Protein AF-A0A812D3G1-F1 (afdb_monomer_lite)

Structure (mmCIF, N/CA/C/O backbone):
data_AF-A0A812D3G1-F1
#
_entry.id   AF-A0A812D3G1-F1
#
loop_
_atom_site.group_PDB
_atom_site.id
_atom_site.type_symbol
_atom_site.label_atom_id
_atom_site.label_alt_id
_atom_site.label_comp_id
_atom_site.label_asym_id
_atom_site.label_entity_id
_atom_site.label_seq_id
_atom_site.pdbx_PDB_ins_code
_atom_site.Cartn_x
_atom_site.Cartn_y
_atom_site.Cartn_z
_atom_site.occupancy
_atom_site.B_iso_or_equiv
_atom_site.auth_seq_id
_atom_site.auth_comp_id
_atom_site.auth_asym_id
_atom_site.auth_atom_id
_atom_site.pdbx_PDB_model_num
ATOM 1 N N . MET A 1 1 ? -14.554 -1.139 30.967 1.00 40.12 1 MET A N 1
ATOM 2 C CA . MET A 1 1 ? -14.312 -1.596 32.356 1.00 40.12 1 MET A CA 1
ATOM 3 C C . MET A 1 1 ? -13.732 -3.014 32.410 1.00 40.12 1 MET A C 1
ATOM 5 O O . MET A 1 1 ? -12.693 -3.195 33.022 1.00 40.12 1 MET A O 1
ATOM 9 N N . SER A 1 2 ? -14.321 -3.998 31.721 1.00 40.06 2 SER A N 1
ATOM 10 C CA . SER A 1 2 ? -13.844 -5.394 31.719 1.00 40.06 2 SER A CA 1
ATOM 11 C C . SER A 1 2 ? -12.670 -5.675 30.785 1.00 40.06 2 SER A C 1
ATOM 13 O O . SER A 1 2 ? -11.897 -6.549 31.108 1.00 40.06 2 SER A O 1
ATOM 15 N N . LEU A 1 3 ? -12.494 -4.971 29.660 1.00 38.91 3 LEU A N 1
ATOM 16 C CA . LEU A 1 3 ? -11.407 -5.254 28.701 1.00 38.91 3 LEU A CA 1
ATOM 17 C C . LEU A 1 3 ? -10.003 -4.955 29.251 1.00 38.91 3 LEU A C 1
ATOM 19 O O . LEU A 1 3 ? -9.085 -5.700 28.949 1.00 38.91 3 LEU A O 1
ATOM 23 N N . LEU A 1 4 ? -9.852 -3.935 30.107 1.00 41.53 4 LEU A N 1
ATOM 24 C CA . LEU A 1 4 ? -8.600 -3.645 30.822 1.00 41.53 4 LEU A CA 1
ATOM 25 C C . LEU A 1 4 ? -8.383 -4.566 32.022 1.00 41.53 4 LEU A C 1
ATOM 27 O O . LEU A 1 4 ? -7.292 -5.097 32.177 1.00 41.53 4 LEU A O 1
ATOM 31 N N . CYS A 1 5 ? -9.410 -4.809 32.846 1.00 39.38 5 CYS A N 1
ATOM 32 C CA . CYS A 1 5 ? -9.278 -5.773 33.941 1.00 39.38 5 CYS A CA 1
ATOM 33 C C . CYS A 1 5 ? -9.115 -7.210 33.421 1.00 39.38 5 CYS A C 1
ATOM 35 O O . CYS A 1 5 ? -8.412 -7.984 34.051 1.00 39.38 5 CYS A O 1
ATOM 37 N N . LEU A 1 6 ? -9.699 -7.578 32.273 1.00 38.84 6 LEU A N 1
ATOM 38 C CA . LEU A 1 6 ? -9.518 -8.877 31.610 1.00 38.84 6 LEU A CA 1
ATOM 39 C C . LEU A 1 6 ? -8.210 -8.946 30.831 1.00 38.84 6 LEU A C 1
ATOM 41 O O . LEU A 1 6 ? -7.598 -9.997 30.878 1.00 38.84 6 LEU A O 1
ATOM 45 N N . SER A 1 7 ? -7.736 -7.885 30.168 1.00 41.56 7 SER A N 1
ATOM 46 C CA . SER A 1 7 ? -6.407 -7.929 29.545 1.00 41.56 7 SER A CA 1
ATOM 47 C C . SER A 1 7 ? -5.319 -8.018 30.612 1.00 41.56 7 SER A C 1
ATOM 49 O O . SER A 1 7 ? -4.459 -8.879 30.509 1.00 41.56 7 SER A O 1
ATOM 51 N N . LEU A 1 8 ? -5.408 -7.248 31.702 1.00 38.78 8 LEU A N 1
ATOM 52 C CA . LEU A 1 8 ? -4.453 -7.301 32.816 1.00 38.78 8 LEU A CA 1
ATOM 53 C C . LEU A 1 8 ? -4.580 -8.564 33.690 1.00 38.78 8 LEU A C 1
ATOM 55 O O . LEU A 1 8 ? -3.587 -8.961 34.291 1.00 38.78 8 LEU A O 1
ATOM 59 N N . SER A 1 9 ? -5.754 -9.209 33.768 1.00 35.22 9 SER A N 1
ATOM 60 C CA . SER A 1 9 ? -5.922 -10.483 34.503 1.00 35.22 9 SER A CA 1
ATOM 61 C C . SER A 1 9 ? -5.724 -11.739 33.645 1.00 35.22 9 SER A C 1
ATOM 63 O O . SER A 1 9 ? -5.336 -12.772 34.188 1.00 35.22 9 SER A O 1
ATOM 65 N N . ALA A 1 10 ? -5.946 -11.679 32.326 1.00 35.31 10 ALA A N 1
ATOM 66 C CA . ALA A 1 10 ? -5.658 -12.771 31.389 1.00 35.31 10 ALA A CA 1
ATOM 67 C C . ALA A 1 10 ? -4.187 -12.772 30.940 1.00 35.31 10 ALA A C 1
ATOM 69 O O . ALA A 1 10 ? -3.620 -13.843 30.713 1.00 35.31 10 ALA A O 1
ATOM 70 N N . LEU A 1 11 ? -3.533 -11.604 30.896 1.00 37.19 11 LEU A N 1
ATOM 71 C CA . LEU A 1 11 ? -2.080 -11.500 30.791 1.00 37.19 11 LEU A CA 1
ATOM 72 C C . LEU A 1 11 ? -1.461 -11.874 32.135 1.00 37.19 11 LEU A C 1
ATOM 74 O O . LEU A 1 11 ? -1.124 -11.025 32.955 1.00 37.19 11 LEU A O 1
ATOM 78 N N . ASN A 1 12 ? -1.246 -13.169 32.333 1.00 31.78 12 ASN A N 1
ATOM 79 C CA . ASN A 1 12 ? -0.395 -13.734 33.378 1.00 31.78 12 ASN A CA 1
ATOM 80 C C . ASN A 1 12 ? 1.094 -13.376 33.118 1.00 31.78 12 ASN A C 1
ATOM 82 O O . ASN A 1 12 ? 1.967 -14.239 33.055 1.00 31.78 12 ASN A O 1
ATOM 86 N N . MET A 1 13 ? 1.387 -12.095 32.870 1.00 34.75 13 MET A N 1
ATOM 87 C CA . MET A 1 13 ? 2.710 -11.551 32.602 1.00 34.75 13 MET A CA 1
ATOM 88 C C . MET A 1 13 ? 3.210 -10.846 33.857 1.00 34.75 13 MET A C 1
ATOM 90 O O . MET A 1 13 ? 2.956 -9.669 34.102 1.00 34.75 13 MET A O 1
ATOM 94 N N . SER A 1 14 ? 4.007 -11.589 34.616 1.00 25.83 14 SER A N 1
ATOM 95 C CA . SER A 1 14 ? 4.810 -11.193 35.778 1.00 25.83 14 SER A CA 1
ATOM 96 C C . SER A 1 14 ? 5.825 -10.056 35.529 1.00 25.83 14 SER A C 1
ATOM 98 O O . SER A 1 14 ? 6.776 -9.909 36.289 1.00 25.83 14 SER A O 1
ATOM 100 N N . VAL A 1 15 ? 5.656 -9.256 34.472 1.00 32.72 15 VAL A N 1
ATOM 101 C CA . VAL A 1 15 ? 6.565 -8.174 34.054 1.00 32.72 15 VAL A CA 1
ATOM 102 C C . VAL A 1 15 ? 5.995 -6.781 34.370 1.00 32.72 15 VAL A C 1
ATOM 104 O O . VAL A 1 15 ? 6.752 -5.821 34.432 1.00 32.72 15 VAL A O 1
ATOM 107 N N . PHE A 1 16 ? 4.698 -6.654 34.680 1.00 33.88 16 PHE A N 1
ATOM 108 C CA . PHE A 1 16 ? 4.060 -5.364 35.005 1.00 33.88 16 PHE A CA 1
ATOM 109 C C . PHE A 1 16 ? 3.849 -5.100 36.510 1.00 33.88 16 PHE A C 1
ATOM 111 O O . PHE A 1 16 ? 3.162 -4.152 36.882 1.00 33.88 16 PHE A O 1
ATOM 118 N N . LEU A 1 17 ? 4.496 -5.876 37.392 1.00 26.27 17 LEU A N 1
ATOM 119 C CA . LEU A 1 17 ? 4.408 -5.763 38.863 1.00 26.27 17 LEU A CA 1
ATOM 120 C C . LEU A 1 17 ? 5.010 -4.474 39.475 1.00 26.27 17 LEU A C 1
ATOM 122 O O . LEU A 1 17 ? 5.254 -4.417 40.679 1.00 26.27 17 LEU A O 1
ATOM 126 N N . SER A 1 18 ? 5.231 -3.423 38.689 1.00 25.27 18 SER A N 1
ATOM 127 C CA . SER A 1 18 ? 5.708 -2.120 39.171 1.00 25.27 18 SER A CA 1
ATOM 128 C C . SER A 1 18 ? 4.853 -0.922 38.735 1.00 25.27 18 SER A C 1
ATOM 130 O O . SER A 1 18 ? 5.233 0.210 39.023 1.00 25.27 18 SER A O 1
ATOM 132 N N . PHE A 1 19 ? 3.674 -1.139 38.138 1.00 29.31 19 PHE A N 1
ATOM 133 C CA . PHE A 1 19 ? 2.622 -0.113 38.071 1.00 29.31 19 PHE A CA 1
ATOM 134 C C . PHE A 1 19 ? 1.534 -0.401 39.117 1.00 29.31 19 PHE A C 1
ATOM 136 O O . PHE A 1 19 ? 1.250 -1.570 39.391 1.00 29.31 19 PHE A O 1
ATOM 143 N N . PRO A 1 20 ? 0.975 0.634 39.772 1.00 28.38 20 PRO A N 1
ATOM 144 C CA . PRO A 1 20 ? 0.156 0.455 40.957 1.00 28.38 20 PRO A CA 1
ATOM 145 C C . PRO A 1 20 ? -1.085 -0.355 40.599 1.00 28.38 20 PRO A C 1
ATOM 147 O O . PRO A 1 20 ? -1.828 -0.001 39.689 1.00 28.38 20 PRO A O 1
ATOM 150 N N . VAL A 1 21 ? -1.243 -1.459 41.330 1.00 30.86 21 VAL A N 1
ATOM 151 C CA . VAL A 1 21 ? -2.426 -2.315 41.457 1.00 30.86 21 VAL A CA 1
ATOM 152 C C . VAL A 1 21 ? -3.688 -1.590 40.983 1.00 30.86 21 VAL A C 1
ATOM 154 O O . VAL A 1 21 ? -4.224 -0.743 41.698 1.00 30.86 21 VAL A O 1
ATOM 157 N N . VAL A 1 22 ? -4.156 -1.923 39.775 1.00 38.31 22 VAL A N 1
ATOM 158 C CA . VAL A 1 22 ? -5.483 -1.516 39.305 1.00 38.31 22 VAL A CA 1
ATOM 159 C C . VAL A 1 22 ? -6.475 -2.240 40.204 1.00 38.31 22 VAL A C 1
ATOM 161 O O . VAL A 1 22 ? -6.704 -3.440 40.085 1.00 38.31 22 VAL A O 1
ATOM 164 N N . THR A 1 23 ? -6.965 -1.519 41.204 1.00 33.97 23 THR A N 1
ATOM 165 C CA . THR A 1 23 ? -7.975 -1.990 42.145 1.00 33.97 23 THR A CA 1
ATOM 166 C C . THR A 1 23 ? -9.242 -2.394 41.391 1.00 33.97 23 THR A C 1
ATOM 168 O O . THR A 1 23 ? -9.587 -1.734 40.416 1.00 33.97 23 THR A O 1
ATOM 171 N N . ASP A 1 24 ? -9.995 -3.376 41.900 1.00 36.56 24 ASP A N 1
ATOM 172 C CA . ASP A 1 24 ? -11.340 -3.805 41.442 1.00 36.56 24 ASP A CA 1
ATOM 173 C C . ASP A 1 24 ? -12.421 -2.692 41.440 1.00 36.56 24 ASP A C 1
ATOM 175 O O . ASP A 1 24 ? -13.620 -2.943 41.297 1.00 36.56 24 ASP A O 1
ATOM 179 N N . LYS A 1 25 ? -12.022 -1.431 41.617 1.00 36.59 25 LYS A N 1
ATOM 180 C CA . LYS A 1 25 ? -12.892 -0.269 41.535 1.00 36.59 25 LYS A CA 1
ATOM 181 C C . LYS A 1 25 ? -13.058 0.148 40.077 1.00 36.59 25 LYS A C 1
ATOM 183 O O . LYS A 1 25 ? -12.094 0.324 39.339 1.00 36.59 25 LYS A O 1
ATOM 188 N N . LYS A 1 26 ? -14.318 0.326 39.684 1.00 39.47 26 LYS A N 1
ATOM 189 C CA . LYS A 1 26 ? -14.727 1.022 38.460 1.00 39.47 26 LYS A CA 1
ATOM 190 C C . LYS A 1 26 ? -13.993 2.369 38.417 1.00 39.47 26 LYS A C 1
ATOM 192 O O . LYS A 1 26 ? -14.080 3.071 39.418 1.00 39.47 26 LYS A O 1
ATOM 197 N N . PRO A 1 27 ? -13.261 2.716 37.342 1.00 46.81 27 PRO A N 1
ATOM 198 C CA . PRO A 1 27 ? -12.668 4.038 37.252 1.00 46.81 27 PRO A CA 1
ATOM 199 C C . PRO A 1 27 ? -13.799 5.066 37.300 1.00 46.81 27 PRO A C 1
ATOM 201 O O . PRO A 1 27 ? -14.712 5.030 36.472 1.00 46.81 27 PRO A O 1
ATOM 204 N N . GLU A 1 28 ? -13.792 5.902 38.333 1.00 46.47 28 GLU A N 1
ATOM 205 C CA . GLU A 1 28 ? -14.843 6.895 38.601 1.00 46.47 28 GLU A CA 1
ATOM 206 C C . GLU A 1 28 ? -14.547 8.227 37.884 1.00 46.47 28 GLU A C 1
ATOM 208 O O . GLU A 1 28 ? -15.384 9.126 37.894 1.00 46.47 28 GLU A O 1
ATOM 213 N N . ASN A 1 29 ? -13.375 8.355 37.243 1.00 65.94 29 ASN A N 1
ATOM 214 C CA . ASN A 1 29 ? -12.855 9.605 36.690 1.00 65.94 29 ASN A CA 1
ATOM 215 C C . ASN A 1 29 ? -12.412 9.463 35.217 1.00 65.94 29 ASN A C 1
ATOM 217 O O . ASN A 1 29 ? -11.714 8.513 34.859 1.00 65.94 29 ASN A O 1
ATOM 221 N N . GLU A 1 30 ? -12.756 10.439 34.369 1.00 70.69 30 GLU A N 1
ATOM 222 C CA . GLU A 1 30 ? -12.370 10.507 32.945 1.00 70.69 30 GLU A CA 1
ATOM 223 C C . GLU A 1 30 ? -10.849 10.398 32.742 1.00 70.69 30 GLU A C 1
ATOM 225 O O . GLU A 1 30 ? -10.383 9.722 31.823 1.00 70.69 30 GLU A O 1
ATOM 230 N N . ASN A 1 31 ? -10.059 10.961 33.662 1.00 75.56 31 ASN A N 1
ATOM 231 C CA . ASN A 1 31 ? -8.595 10.896 33.618 1.00 75.56 31 ASN A CA 1
ATOM 232 C C . ASN A 1 31 ? -8.041 9.464 33.709 1.00 75.56 31 ASN A C 1
ATOM 234 O O . ASN A 1 31 ? -7.022 9.151 33.093 1.00 75.56 31 ASN A O 1
ATOM 238 N N . GLU A 1 32 ? -8.700 8.577 34.458 1.00 75.56 32 GLU A N 1
ATOM 239 C CA . GLU A 1 32 ? -8.269 7.180 34.581 1.00 75.56 32 GLU A CA 1
ATOM 240 C C . GLU A 1 32 ? -8.528 6.412 33.282 1.00 75.56 32 GLU A C 1
ATOM 242 O O . GLU A 1 32 ? -7.701 5.598 32.866 1.00 75.56 32 GLU A O 1
ATOM 247 N N . ILE A 1 33 ? -9.637 6.714 32.598 1.00 77.31 33 ILE A N 1
ATOM 248 C CA . ILE A 1 33 ? -9.968 6.137 31.290 1.00 77.31 33 ILE A CA 1
ATOM 249 C C . ILE A 1 33 ? -8.932 6.570 30.244 1.00 77.31 33 ILE A C 1
ATOM 251 O O . ILE A 1 33 ? -8.410 5.722 29.517 1.00 77.31 33 ILE A O 1
ATOM 255 N N . LEU A 1 34 ? -8.581 7.859 30.204 1.00 81.62 34 LEU A N 1
ATOM 256 C CA . LEU A 1 34 ? -7.566 8.399 29.291 1.00 81.62 34 LEU A CA 1
ATOM 257 C C . LEU A 1 34 ? -6.192 7.751 29.495 1.00 81.62 34 LEU A C 1
ATOM 259 O O . LEU A 1 34 ? -5.528 7.372 28.524 1.00 81.62 34 LEU A O 1
ATOM 263 N N . LEU A 1 35 ? -5.776 7.574 30.753 1.00 84.25 35 LEU A N 1
ATOM 264 C CA . LEU A 1 35 ? -4.515 6.912 31.082 1.00 84.25 35 LEU A CA 1
ATOM 265 C C . LEU A 1 35 ? -4.519 5.454 30.609 1.00 84.25 35 LEU A C 1
ATOM 267 O O . LEU A 1 35 ? -3.587 5.014 29.939 1.00 84.25 35 LEU A O 1
ATOM 271 N N . CYS A 1 36 ? -5.595 4.722 30.898 1.00 82.25 36 CYS A N 1
ATOM 272 C CA . CYS A 1 36 ? -5.738 3.330 30.488 1.00 82.25 36 CYS A CA 1
ATOM 273 C C . CYS A 1 36 ? -5.694 3.161 28.962 1.00 82.25 36 CYS A C 1
ATOM 275 O O . CYS A 1 36 ? -5.038 2.249 28.458 1.00 82.25 36 CYS A O 1
ATOM 277 N N . LEU A 1 37 ? -6.363 4.047 28.219 1.00 88.12 37 LEU A N 1
ATOM 278 C CA . LEU A 1 37 ? -6.333 4.050 26.756 1.00 88.12 37 LEU A CA 1
ATOM 279 C C . LEU A 1 37 ? -4.942 4.336 26.206 1.00 88.12 37 LEU A C 1
ATOM 281 O O . LEU A 1 37 ? -4.504 3.665 25.274 1.00 88.12 37 LEU A O 1
ATOM 285 N N . SER A 1 38 ? -4.236 5.294 26.802 1.00 89.44 38 SER A N 1
ATOM 286 C CA . SER A 1 38 ? -2.861 5.619 26.423 1.00 89.44 38 SER A CA 1
ATOM 287 C C . SER A 1 38 ? -1.931 4.421 26.639 1.00 89.44 38 SER A C 1
ATOM 289 O O . SER A 1 38 ? -1.115 4.107 25.773 1.00 89.44 38 SER A O 1
ATOM 291 N N . CYS A 1 39 ? -2.096 3.690 27.749 1.00 89.62 39 CYS A N 1
ATOM 292 C CA . CYS A 1 39 ? -1.351 2.459 28.010 1.00 89.62 39 CYS A CA 1
ATOM 293 C C . CYS A 1 39 ? -1.669 1.360 26.987 1.00 89.62 39 CYS A C 1
ATOM 295 O O . CYS A 1 39 ? -0.743 0.787 26.416 1.00 89.62 39 CYS A O 1
ATOM 297 N N . LEU A 1 40 ? -2.952 1.088 26.717 1.00 90.75 40 LEU A N 1
ATOM 298 C CA . LEU A 1 40 ? -3.355 0.090 25.718 1.00 90.75 40 LEU A CA 1
ATOM 299 C C . LEU A 1 40 ? -2.784 0.421 24.337 1.00 90.75 40 LEU A C 1
ATOM 301 O O . LEU A 1 40 ? -2.177 -0.438 23.704 1.00 90.75 40 LEU A O 1
ATOM 305 N N . SER A 1 41 ? -2.933 1.676 23.912 1.00 93.31 41 SER A N 1
ATOM 306 C CA . SER A 1 41 ? -2.389 2.213 22.663 1.00 93.31 41 SER A CA 1
ATOM 307 C C . SER A 1 41 ? -0.881 1.961 22.570 1.00 93.31 41 SER A C 1
ATOM 309 O O . SER A 1 41 ? -0.423 1.334 21.616 1.00 93.31 41 SER A O 1
ATOM 311 N N . ALA A 1 42 ? -0.110 2.314 23.602 1.00 92.00 42 ALA A N 1
ATOM 312 C CA . ALA A 1 42 ? 1.336 2.090 23.634 1.00 92.00 42 ALA A CA 1
ATOM 313 C C . ALA A 1 42 ? 1.737 0.600 23.591 1.00 92.00 42 ALA A C 1
ATOM 315 O O . ALA A 1 42 ? 2.766 0.253 23.003 1.00 92.00 42 ALA A O 1
ATOM 316 N N . MET A 1 43 ? 0.938 -0.285 24.198 1.00 90.12 43 MET A N 1
ATOM 317 C CA . MET A 1 43 ? 1.208 -1.727 24.239 1.00 90.12 43 MET A CA 1
ATOM 318 C C . MET A 1 43 ? 1.063 -2.405 22.875 1.00 90.12 43 MET A C 1
ATOM 320 O O . MET A 1 43 ? 1.791 -3.358 22.602 1.00 90.12 43 MET A O 1
ATOM 324 N N . VAL A 1 44 ? 0.148 -1.930 22.028 1.00 91.69 44 VAL A N 1
ATOM 325 C CA . VAL A 1 44 ? -0.133 -2.551 20.721 1.00 91.69 44 VAL A CA 1
ATOM 326 C C . VAL A 1 44 ? 0.455 -1.782 19.540 1.00 91.69 44 VAL A C 1
ATOM 328 O O . VAL A 1 44 ? 0.679 -2.372 18.487 1.00 91.69 44 VAL A O 1
ATOM 331 N N . HIS A 1 45 ? 0.771 -0.496 19.715 1.00 90.25 45 HIS A N 1
ATOM 332 C CA . HIS A 1 45 ? 1.285 0.362 18.650 1.00 90.25 45 HIS A CA 1
ATOM 333 C C . HIS A 1 45 ? 2.604 -0.160 18.065 1.00 90.25 45 HIS A C 1
ATOM 335 O O . HIS A 1 45 ? 3.609 -0.303 18.772 1.00 90.25 45 HIS A O 1
ATOM 341 N N . LEU A 1 46 ? 2.607 -0.401 16.755 1.00 87.56 46 LEU A N 1
ATOM 342 C CA . LEU A 1 46 ? 3.792 -0.770 15.987 1.00 87.56 46 LEU A CA 1
ATOM 343 C C . LEU A 1 46 ? 4.536 0.487 15.531 1.00 87.56 46 LEU A C 1
ATOM 345 O O . LEU A 1 46 ? 3.928 1.416 15.006 1.00 87.56 46 LEU A O 1
ATOM 349 N N . SER A 1 47 ? 5.854 0.492 15.717 1.00 86.81 47 SER A N 1
ATOM 350 C CA . SER A 1 47 ? 6.720 1.564 15.225 1.00 86.81 47 SER A CA 1
ATOM 351 C C . SER A 1 47 ? 6.823 1.527 13.695 1.00 86.81 47 SER A C 1
ATOM 353 O O . SER A 1 47 ? 6.600 0.480 13.083 1.00 86.81 47 SER A O 1
ATOM 355 N N . LEU A 1 48 ? 7.189 2.664 13.085 1.00 84.75 48 LEU A N 1
ATOM 356 C CA . LEU A 1 48 ? 7.401 2.780 11.633 1.00 84.75 48 LEU A CA 1
ATOM 357 C C . LEU A 1 48 ? 8.422 1.756 11.127 1.00 84.75 48 LEU A C 1
ATOM 359 O O . LEU A 1 48 ? 8.170 1.027 10.172 1.00 84.75 48 LEU A O 1
ATOM 363 N N . VAL A 1 49 ? 9.547 1.650 11.832 1.00 81.88 49 VAL A N 1
ATOM 364 C CA . VAL A 1 49 ? 10.573 0.643 11.564 1.00 81.88 49 VAL A CA 1
ATOM 365 C C . VAL A 1 49 ? 10.207 -0.654 12.273 1.00 81.88 49 VAL A C 1
ATOM 367 O O . VAL A 1 49 ? 9.839 -0.641 13.447 1.00 81.88 49 VAL A O 1
ATOM 370 N N . ALA A 1 50 ? 10.350 -1.779 11.573 1.00 79.44 50 ALA A N 1
ATOM 371 C CA . ALA A 1 50 ? 10.111 -3.094 12.150 1.00 79.44 50 ALA A CA 1
ATOM 372 C C . ALA A 1 50 ? 11.077 -3.384 13.311 1.00 79.44 50 ALA A C 1
ATOM 374 O O . ALA A 1 50 ? 12.299 -3.308 13.156 1.00 79.44 50 ALA A O 1
ATOM 375 N N . LEU A 1 51 ? 10.526 -3.763 14.466 1.00 83.69 51 LEU A N 1
ATOM 376 C CA . LEU A 1 51 ? 11.281 -4.082 15.677 1.00 83.69 51 LEU A CA 1
ATOM 377 C C . LEU A 1 51 ? 11.099 -5.550 16.070 1.00 83.69 51 LEU A C 1
ATOM 379 O O . LEU A 1 51 ? 10.083 -6.179 15.786 1.00 83.69 51 LEU A O 1
ATOM 383 N N . ALA A 1 52 ? 12.062 -6.096 16.817 1.00 80.88 52 ALA A N 1
ATOM 384 C CA . ALA A 1 52 ? 11.967 -7.461 17.343 1.00 80.88 52 ALA A CA 1
ATOM 385 C C . ALA A 1 52 ? 10.742 -7.671 18.261 1.00 80.88 52 ALA A C 1
ATOM 387 O O . ALA A 1 52 ? 10.250 -8.790 18.391 1.00 80.88 52 ALA A O 1
ATOM 388 N N . SER A 1 53 ? 10.233 -6.603 18.885 1.00 83.56 53 SER A N 1
ATOM 389 C CA . SER A 1 53 ? 9.058 -6.637 19.762 1.00 83.56 53 SER A CA 1
ATOM 390 C C . SER A 1 53 ? 7.718 -6.640 19.017 1.00 83.56 53 SER A C 1
ATOM 392 O O . SER A 1 53 ? 6.691 -6.887 19.655 1.00 83.56 53 SER A O 1
ATOM 394 N N . ASP A 1 54 ? 7.701 -6.427 17.695 1.00 88.50 54 ASP A N 1
ATOM 395 C CA . ASP A 1 54 ? 6.468 -6.333 16.900 1.00 88.50 54 ASP A CA 1
ATOM 396 C C . ASP A 1 54 ? 5.603 -7.591 17.027 1.00 88.50 54 ASP A C 1
ATOM 398 O O . ASP A 1 54 ? 4.382 -7.495 17.130 1.00 88.50 54 ASP A O 1
ATOM 402 N N . GLN A 1 55 ? 6.219 -8.778 17.084 1.00 88.00 55 GLN A N 1
ATOM 403 C CA . GLN A 1 55 ? 5.486 -10.040 17.240 1.00 88.00 55 GLN A CA 1
ATOM 404 C C . GLN A 1 55 ? 4.706 -10.094 18.559 1.00 88.00 55 GLN A C 1
ATOM 406 O O . GLN A 1 55 ? 3.540 -10.486 18.575 1.00 88.00 55 GLN A O 1
ATOM 411 N N . SER A 1 56 ? 5.317 -9.651 19.661 1.00 88.75 56 SER A N 1
ATOM 412 C CA . SER A 1 56 ? 4.657 -9.600 20.968 1.00 88.75 56 SER A CA 1
ATOM 413 C C . SER A 1 56 ? 3.507 -8.597 20.974 1.00 88.75 56 SER A C 1
ATOM 415 O O . SER A 1 56 ? 2.437 -8.897 21.498 1.00 88.75 56 SER A O 1
ATOM 417 N N . LYS A 1 57 ? 3.691 -7.429 20.346 1.00 93.19 57 LYS A N 1
ATOM 418 C CA . LYS A 1 57 ? 2.639 -6.410 20.226 1.00 93.19 57 LYS A CA 1
ATOM 419 C C . LYS A 1 57 ? 1.462 -6.888 19.373 1.00 93.19 57 LYS A C 1
ATOM 421 O O . LYS A 1 57 ? 0.315 -6.715 19.775 1.00 93.19 57 LYS A O 1
ATOM 426 N N . ARG A 1 58 ? 1.730 -7.562 18.247 1.00 92.81 58 ARG A N 1
ATOM 427 C CA . ARG A 1 58 ? 0.696 -8.196 17.408 1.00 92.81 58 ARG A CA 1
ATOM 428 C C . ARG A 1 58 ? -0.072 -9.276 18.175 1.00 92.81 58 ARG A C 1
ATOM 430 O O . ARG A 1 58 ? -1.290 -9.349 18.052 1.00 92.81 58 ARG A O 1
ATOM 437 N N . LYS A 1 59 ? 0.607 -10.070 19.013 1.00 92.00 59 LYS A N 1
ATOM 438 C CA . LYS A 1 59 ? -0.055 -11.054 19.883 1.00 92.00 59 LYS A CA 1
ATOM 439 C C . LYS A 1 59 ? -0.981 -10.388 20.907 1.00 92.00 59 LYS A C 1
ATOM 441 O O . LYS A 1 59 ? -2.114 -10.824 21.061 1.00 92.00 59 LYS A O 1
ATOM 446 N N . LEU A 1 60 ? -0.532 -9.310 21.554 1.00 93.06 60 LEU A N 1
ATOM 447 C CA . LEU A 1 60 ? -1.372 -8.529 22.471 1.00 93.06 60 LEU A CA 1
ATOM 448 C C . LEU A 1 60 ? -2.598 -7.939 21.765 1.00 93.06 60 LEU A C 1
ATOM 450 O O . LEU A 1 60 ? -3.699 -7.976 22.308 1.00 93.06 60 LEU A O 1
ATOM 454 N N . ALA A 1 61 ? -2.420 -7.423 20.548 1.00 95.38 61 ALA A N 1
ATOM 455 C CA . ALA A 1 61 ? -3.524 -6.918 19.740 1.00 95.38 61 ALA A CA 1
ATOM 456 C C . ALA A 1 61 ? -4.537 -8.022 19.389 1.00 95.38 61 ALA A C 1
ATOM 458 O O . ALA A 1 61 ? -5.738 -7.764 19.387 1.00 95.38 61 ALA A O 1
ATOM 459 N N . LEU A 1 62 ? -4.074 -9.254 19.144 1.00 95.00 62 LEU A N 1
ATOM 460 C CA . LEU A 1 62 ? -4.948 -10.395 18.865 1.00 95.00 62 LEU A CA 1
ATOM 461 C C . LEU A 1 62 ? -5.775 -10.777 20.096 1.00 95.00 62 LEU A C 1
ATOM 463 O O . LEU A 1 62 ? -6.993 -10.896 19.995 1.00 95.00 62 LEU A O 1
ATOM 467 N N . GLU A 1 63 ? -5.139 -10.893 21.263 1.00 92.88 63 GLU A N 1
ATOM 468 C CA . GLU A 1 63 ? -5.836 -11.172 22.526 1.00 92.88 63 GLU A CA 1
ATOM 469 C C . GLU A 1 63 ? -6.874 -10.082 22.843 1.00 92.88 63 GLU A C 1
ATOM 471 O O . GLU A 1 63 ? -7.995 -10.373 23.262 1.00 92.88 63 GLU A O 1
ATOM 476 N N . LEU A 1 64 ? -6.540 -8.812 22.586 1.00 92.56 64 LEU A N 1
ATOM 477 C CA . LEU A 1 64 ? -7.475 -7.703 22.756 1.00 92.56 64 LEU A CA 1
ATOM 478 C C . LEU A 1 64 ? -8.655 -7.789 21.777 1.00 92.56 64 LEU A C 1
ATOM 480 O O . LEU A 1 64 ? -9.799 -7.599 22.190 1.00 92.56 64 LEU A O 1
ATOM 484 N N . ALA A 1 65 ? -8.396 -8.120 20.510 1.00 94.50 65 ALA A N 1
ATOM 485 C CA . ALA A 1 65 ? -9.433 -8.313 19.502 1.00 94.50 65 ALA A CA 1
ATOM 486 C C . ALA A 1 65 ? -10.403 -9.442 19.889 1.00 94.50 65 ALA A C 1
ATOM 488 O O . ALA A 1 65 ? -11.618 -9.272 19.794 1.00 94.50 65 ALA A O 1
ATOM 489 N N . GLU A 1 66 ? -9.886 -10.571 20.380 1.00 91.94 66 GLU A N 1
ATOM 490 C CA . GLU A 1 66 ? -10.701 -11.684 20.879 1.00 91.94 66 GLU A CA 1
ATOM 491 C C . GLU A 1 66 ? -11.559 -11.264 22.078 1.00 91.94 66 GLU A C 1
ATOM 493 O O . GLU A 1 66 ? -12.747 -11.584 22.133 1.00 91.94 66 GLU A O 1
ATOM 498 N N . LEU A 1 67 ? -11.003 -10.482 23.012 1.00 89.69 67 LEU A N 1
ATOM 499 C CA . LEU A 1 67 ? -11.759 -9.951 24.148 1.00 89.69 67 LEU A CA 1
ATOM 500 C C . LEU A 1 67 ? -12.889 -9.005 23.715 1.00 89.69 67 LEU A C 1
ATOM 502 O O . LEU A 1 67 ? -13.953 -9.027 24.342 1.00 89.69 67 LEU A O 1
ATOM 506 N N . MET A 1 68 ? -12.683 -8.183 22.681 1.00 89.75 68 MET A N 1
ATOM 507 C CA . MET A 1 68 ? -13.709 -7.266 22.154 1.00 89.75 68 MET A CA 1
ATOM 508 C C . MET A 1 68 ? -14.888 -8.013 21.523 1.00 89.75 68 MET A C 1
ATOM 510 O O . MET A 1 68 ? -16.009 -7.504 21.527 1.00 89.75 68 MET A O 1
ATOM 514 N N . MET A 1 69 ? -14.636 -9.225 21.027 1.00 91.00 69 MET A N 1
ATOM 515 C CA . MET A 1 69 ? -15.611 -10.089 20.363 1.00 91.00 69 MET A CA 1
ATOM 516 C C . MET A 1 69 ? -16.458 -10.940 21.319 1.00 91.00 69 MET A C 1
ATOM 518 O O . MET A 1 69 ? -17.426 -11.563 20.884 1.00 91.00 69 MET A O 1
ATOM 522 N N . LEU A 1 70 ? -16.125 -10.996 22.612 1.00 87.44 70 LEU A N 1
ATOM 523 C CA . LEU A 1 70 ? -16.902 -11.765 23.587 1.00 87.44 70 LEU A CA 1
ATOM 524 C C . LEU A 1 70 ? -18.269 -11.112 23.832 1.00 87.44 70 LEU A C 1
ATOM 526 O O . LEU A 1 70 ? -18.332 -9.938 24.187 1.00 87.44 70 LEU A O 1
ATOM 530 N N . GLU A 1 71 ? -19.352 -11.894 23.776 1.00 87.00 71 GLU A N 1
ATOM 531 C CA . GLU A 1 71 ? -20.730 -11.404 23.992 1.00 87.00 71 GLU A CA 1
ATOM 532 C C . GLU A 1 71 ? -20.882 -10.616 25.303 1.00 87.00 71 GLU A C 1
ATOM 534 O O . GLU A 1 71 ? -21.459 -9.532 25.331 1.00 87.00 71 GLU A O 1
ATOM 539 N N . LYS A 1 72 ? -20.265 -11.098 26.392 1.00 83.69 72 LYS A N 1
ATOM 540 C CA . LYS A 1 72 ? -20.274 -10.424 27.706 1.00 83.69 72 LYS A CA 1
ATOM 541 C C . LYS A 1 72 ? -19.620 -9.032 27.712 1.00 83.69 72 LYS A C 1
ATOM 543 O O . LYS A 1 72 ? -19.791 -8.289 28.674 1.00 83.69 72 LYS A O 1
ATOM 548 N N . ASN A 1 73 ? -18.828 -8.708 26.691 1.00 84.12 73 ASN A N 1
ATOM 549 C CA . ASN A 1 73 ? -18.105 -7.446 26.553 1.00 84.12 73 ASN A CA 1
ATOM 550 C C . ASN A 1 73 ? -18.736 -6.514 25.506 1.00 84.12 73 ASN A C 1
ATOM 552 O O . ASN A 1 73 ? -18.210 -5.421 25.309 1.00 84.12 73 ASN A O 1
ATOM 556 N N . GLN A 1 74 ? -19.851 -6.894 24.870 1.00 84.12 74 GLN A N 1
ATOM 557 C CA . GLN A 1 74 ? -20.433 -6.146 23.752 1.00 84.12 74 GLN A CA 1
ATOM 558 C C . GLN A 1 74 ? -20.717 -4.673 24.089 1.00 84.12 74 GLN A C 1
ATOM 560 O O . GLN A 1 74 ? -20.299 -3.797 23.339 1.00 84.12 74 GLN A O 1
ATOM 565 N N . GLU A 1 75 ? -21.326 -4.378 25.244 1.00 81.31 75 GLU A N 1
ATOM 566 C CA . GLU A 1 75 ? -21.589 -2.992 25.676 1.00 81.31 75 GLU A CA 1
ATOM 567 C C . GLU A 1 75 ? -20.304 -2.159 25.807 1.00 81.31 75 GLU A C 1
ATOM 569 O O . GLU A 1 75 ? -20.280 -0.966 25.509 1.00 81.31 75 GLU A O 1
ATOM 574 N N . ILE A 1 76 ? -19.211 -2.787 26.247 1.00 82.19 76 ILE A N 1
ATOM 575 C CA . ILE A 1 76 ? -17.921 -2.115 26.422 1.00 82.19 76 ILE A CA 1
ATOM 576 C C . ILE A 1 76 ? -17.277 -1.866 25.067 1.00 82.19 76 ILE A C 1
ATOM 578 O O . ILE A 1 76 ? -16.712 -0.797 24.862 1.00 82.19 76 ILE A O 1
ATOM 582 N N . THR A 1 77 ? -17.361 -2.836 24.161 1.00 86.38 77 THR A N 1
ATOM 583 C CA . THR A 1 77 ? -16.884 -2.704 22.785 1.00 86.38 77 THR A CA 1
ATOM 584 C C . THR A 1 77 ? -17.640 -1.594 22.053 1.00 86.38 77 THR A C 1
ATOM 586 O O . THR A 1 77 ? -17.015 -0.743 21.425 1.00 86.38 77 THR A O 1
ATOM 589 N N . ASP A 1 78 ? -18.964 -1.529 22.203 1.00 84.50 78 ASP A N 1
ATOM 590 C CA . ASP A 1 78 ? -19.782 -0.474 21.602 1.00 84.50 78 ASP A CA 1
ATOM 591 C C . ASP A 1 78 ? -19.444 0.905 22.188 1.00 84.50 78 ASP A C 1
ATOM 593 O O . ASP A 1 78 ? -19.277 1.870 21.441 1.00 84.50 78 ASP A O 1
ATOM 597 N N . HIS A 1 79 ? -19.250 0.999 23.508 1.00 84.50 79 HIS A N 1
ATOM 598 C CA . HIS A 1 79 ? -18.773 2.232 24.132 1.00 84.50 79 HIS A CA 1
ATOM 599 C C . HIS A 1 79 ? -17.380 2.626 23.626 1.00 84.50 79 HIS A C 1
ATOM 601 O O . HIS A 1 79 ? -17.147 3.786 23.314 1.00 84.50 79 HIS A O 1
ATOM 607 N N . PHE A 1 80 ? -16.466 1.665 23.475 1.00 87.44 80 PHE A N 1
ATOM 608 C CA . PHE A 1 80 ? -15.125 1.907 22.947 1.00 87.44 80 PHE A CA 1
ATOM 609 C C . PHE A 1 80 ? -15.159 2.481 21.524 1.00 87.44 80 PHE A C 1
ATOM 611 O O . PHE A 1 80 ? -14.409 3.403 21.219 1.00 87.44 80 PHE A O 1
ATOM 618 N N . TYR A 1 81 ? -16.068 2.006 20.667 1.00 89.50 81 TYR A N 1
ATOM 619 C CA . TYR A 1 81 ? -16.275 2.586 19.337 1.00 89.50 81 TYR A CA 1
ATOM 620 C C . TYR A 1 81 ? -16.824 4.016 19.384 1.00 89.50 81 TYR A C 1
ATOM 622 O O . TYR A 1 81 ? -16.400 4.853 18.590 1.00 89.50 81 TYR A O 1
ATOM 630 N N . GLN A 1 82 ? -17.715 4.331 20.328 1.00 87.88 82 GLN A N 1
ATOM 631 C CA . GLN A 1 82 ? -18.225 5.699 20.507 1.00 87.88 82 GLN A CA 1
ATOM 632 C C . GLN A 1 82 ? -17.117 6.690 20.890 1.00 87.88 82 GLN A C 1
ATOM 634 O O . GLN A 1 82 ? -17.210 7.871 20.575 1.00 87.88 82 GLN A O 1
ATOM 639 N N . MET A 1 83 ? -16.033 6.226 21.513 1.00 89.19 83 MET A N 1
ATOM 640 C CA . MET A 1 83 ? -14.907 7.084 21.896 1.00 89.19 83 MET A CA 1
ATOM 641 C C . MET A 1 83 ? -14.078 7.594 20.703 1.00 89.19 83 MET A C 1
ATOM 643 O O . MET A 1 83 ? -13.218 8.454 20.899 1.00 89.19 83 MET A O 1
ATOM 647 N N . ILE A 1 84 ? -14.332 7.115 19.477 1.00 91.94 84 ILE A N 1
ATOM 648 C CA . ILE A 1 84 ? -13.735 7.670 18.248 1.00 91.94 84 ILE A CA 1
ATOM 649 C C . ILE A 1 84 ? -14.165 9.124 18.045 1.00 91.94 84 ILE A C 1
ATOM 651 O O . ILE A 1 84 ? -13.364 9.944 17.622 1.00 91.94 84 ILE A O 1
ATOM 655 N N . THR A 1 85 ? -15.405 9.473 18.392 1.00 89.12 85 THR A N 1
ATOM 656 C CA . THR A 1 85 ? -15.939 10.825 18.172 1.00 89.12 85 THR A CA 1
ATOM 657 C C . THR A 1 85 ? -15.597 11.797 19.305 1.00 89.12 85 THR A C 1
ATOM 659 O O . THR A 1 85 ? -16.184 12.871 19.388 1.00 89.12 85 THR A O 1
ATOM 662 N N . SER A 1 86 ? -14.694 11.425 20.217 1.00 88.31 86 SER A N 1
ATOM 663 C CA . SER A 1 86 ? -14.276 12.260 21.347 1.00 88.31 86 SER A CA 1
ATOM 664 C C . SER A 1 86 ? -12.845 12.761 21.152 1.00 88.31 86 SER A C 1
ATOM 666 O O . SER A 1 86 ? -11.915 11.970 20.974 1.00 88.31 86 SER A O 1
ATOM 668 N N . MET A 1 87 ? -12.673 14.082 21.260 1.00 88.12 87 MET A N 1
ATOM 669 C CA . MET A 1 87 ? -11.416 14.800 21.013 1.00 88.12 87 MET A CA 1
ATOM 670 C C . MET A 1 87 ? -10.212 14.228 21.769 1.00 88.12 87 MET A C 1
ATOM 672 O O . MET A 1 87 ? -9.124 14.124 21.218 1.00 88.12 87 MET A O 1
ATOM 676 N N . GLN A 1 88 ? -10.391 13.836 23.031 1.00 86.31 88 GLN A N 1
ATOM 677 C CA . GLN A 1 88 ? -9.284 13.396 23.891 1.00 86.31 88 GLN A CA 1
ATOM 678 C C . GLN A 1 88 ? -8.917 11.917 23.701 1.00 86.31 88 GLN A C 1
ATOM 680 O O . GLN A 1 88 ? -7.881 11.459 24.181 1.00 86.31 88 GLN A O 1
ATOM 685 N N . THR A 1 89 ? -9.787 11.141 23.052 1.00 88.06 89 THR A N 1
ATOM 686 C CA . THR A 1 89 ? -9.695 9.674 23.013 1.00 88.06 89 THR A CA 1
ATOM 687 C C . THR A 1 89 ? -9.509 9.127 21.607 1.00 88.06 89 THR A C 1
ATOM 689 O O . THR A 1 89 ? -8.955 8.036 21.471 1.00 88.06 89 THR A O 1
ATOM 692 N N . CYS A 1 90 ? -9.923 9.879 20.582 1.00 93.38 90 CYS A N 1
ATOM 693 C CA . CYS A 1 90 ? -9.934 9.486 19.174 1.00 93.38 90 CYS A CA 1
ATOM 694 C C . CYS A 1 90 ? -8.621 8.813 18.738 1.00 93.38 90 CYS A C 1
ATOM 696 O O . CYS A 1 90 ? -8.617 7.632 18.392 1.00 93.38 90 CYS A O 1
ATOM 698 N N . SER A 1 91 ? -7.490 9.512 18.864 1.00 93.62 91 SER A N 1
ATOM 699 C CA . SER A 1 91 ? -6.168 9.024 18.441 1.00 93.62 91 SER A CA 1
ATOM 700 C C . SER A 1 91 ? -5.775 7.688 19.086 1.00 93.62 91 SER A C 1
ATOM 702 O O . SER A 1 91 ? -5.400 6.733 18.399 1.00 93.62 91 SER A O 1
ATOM 704 N N . ASN A 1 92 ? -5.925 7.562 20.408 1.00 93.00 92 ASN A N 1
ATOM 705 C CA . ASN A 1 92 ? -5.576 6.330 21.119 1.00 93.00 92 ASN A CA 1
ATOM 706 C C . ASN A 1 92 ? -6.517 5.169 20.786 1.00 93.00 92 ASN A C 1
ATOM 708 O O . ASN A 1 92 ? -6.060 4.035 20.636 1.00 93.00 92 ASN A O 1
ATOM 712 N N . VAL A 1 93 ? -7.814 5.441 20.643 1.00 94.44 93 VAL A N 1
ATOM 713 C CA . VAL A 1 93 ? -8.803 4.430 20.252 1.00 94.44 93 VAL A CA 1
ATOM 714 C C . VAL A 1 93 ? -8.492 3.913 18.852 1.00 94.44 93 VAL A C 1
ATOM 716 O O . VAL A 1 93 ? -8.393 2.701 18.663 1.00 94.44 93 VAL A O 1
ATOM 719 N N . LEU A 1 94 ? -8.240 4.804 17.891 1.00 96.69 94 LEU A N 1
ATOM 720 C CA . LEU A 1 94 ? -7.875 4.421 16.529 1.00 96.69 94 LEU A CA 1
ATOM 721 C C . LEU A 1 94 ? -6.586 3.588 16.496 1.00 96.69 94 LEU A C 1
ATOM 723 O O . LEU A 1 94 ? -6.550 2.565 15.820 1.00 96.69 94 LEU A O 1
ATOM 727 N N . ARG A 1 95 ? -5.555 3.936 17.282 1.00 96.12 95 ARG A N 1
ATOM 728 C CA . ARG A 1 95 ? -4.308 3.144 17.386 1.00 96.12 95 ARG A CA 1
ATOM 729 C C . ARG A 1 95 ? -4.538 1.719 17.866 1.00 96.12 95 ARG A C 1
ATOM 731 O O . ARG A 1 95 ? -3.972 0.773 17.306 1.00 96.12 95 ARG A O 1
ATOM 738 N N . VAL A 1 96 ? -5.380 1.564 18.883 1.00 96.06 96 VAL A N 1
ATOM 739 C CA . VAL A 1 96 ? -5.746 0.248 19.406 1.00 96.06 96 VAL A CA 1
ATOM 740 C C . VAL A 1 96 ? -6.512 -0.552 18.358 1.00 96.06 96 VAL A C 1
ATOM 742 O O . VAL A 1 96 ? -6.138 -1.686 18.057 1.00 96.06 96 VAL A O 1
ATOM 745 N N . LEU A 1 97 ? -7.545 0.050 17.768 1.00 96.38 97 LEU A N 1
ATOM 746 C CA . LEU A 1 97 ? -8.384 -0.594 16.762 1.00 96.38 97 LEU A CA 1
ATOM 747 C C . LEU A 1 97 ? -7.589 -1.009 15.533 1.00 96.38 97 LEU A C 1
ATOM 749 O O . LEU A 1 97 ? -7.693 -2.151 15.100 1.00 96.38 97 LEU A O 1
ATOM 753 N N . TYR A 1 98 ? -6.751 -0.114 15.017 1.00 97.56 98 TYR A N 1
ATOM 754 C CA . TYR A 1 98 ? -5.880 -0.390 13.885 1.00 97.56 98 TYR A CA 1
ATOM 755 C C . TYR A 1 98 ? -5.013 -1.625 14.127 1.00 97.56 98 TYR A C 1
ATOM 757 O O . TYR A 1 98 ? -4.977 -2.537 13.301 1.00 97.56 98 TYR A O 1
ATOM 765 N N . SER A 1 99 ? -4.384 -1.698 15.300 1.00 96.62 99 SER A N 1
ATOM 766 C CA . SER A 1 99 ? -3.542 -2.835 15.673 1.00 96.62 99 SER A CA 1
ATOM 767 C C . SER A 1 99 ? -4.347 -4.138 15.761 1.00 96.62 99 SER A C 1
ATOM 769 O O . SER A 1 99 ? -3.875 -5.178 15.309 1.00 96.62 99 SER A O 1
ATOM 771 N N . CYS A 1 100 ? -5.572 -4.087 16.297 1.00 96.56 100 CYS A N 1
ATOM 772 C CA . CYS A 1 100 ? -6.466 -5.245 16.409 1.00 96.56 100 CYS A CA 1
ATOM 773 C C . CYS A 1 100 ? -6.968 -5.736 15.040 1.00 96.56 100 CYS A C 1
ATOM 775 O O . CYS A 1 100 ? -6.957 -6.936 14.768 1.00 96.56 100 CYS A O 1
ATOM 777 N N . TYR A 1 101 ? -7.375 -4.825 14.153 1.00 96.56 101 TYR A N 1
ATOM 778 C CA . TYR A 1 101 ? -7.878 -5.165 12.817 1.00 96.56 101 TYR A CA 1
ATOM 779 C C . TYR A 1 101 ? -6.804 -5.793 11.923 1.00 96.56 101 TYR A C 1
ATOM 781 O O . TYR A 1 101 ? -7.099 -6.678 11.120 1.00 96.56 101 TYR A O 1
ATOM 789 N N . GLN A 1 102 ? -5.537 -5.409 12.097 1.00 95.56 102 GLN A N 1
ATOM 790 C CA . GLN A 1 102 ? -4.435 -6.032 11.361 1.00 95.56 102 GLN A CA 1
ATOM 791 C C . GLN A 1 102 ? -4.245 -7.520 11.678 1.00 95.56 102 GLN A C 1
ATOM 793 O O . GLN A 1 102 ? -3.644 -8.236 10.883 1.00 95.56 102 GLN A O 1
ATOM 798 N N . VAL A 1 103 ? -4.715 -7.998 12.831 1.00 95.62 103 VAL A N 1
ATOM 799 C CA . VAL A 1 103 ? -4.467 -9.376 13.287 1.00 95.62 103 VAL A CA 1
ATOM 800 C C . VAL A 1 103 ? -5.734 -10.219 13.413 1.00 95.62 103 VAL A C 1
ATOM 802 O O . VAL A 1 103 ? -5.625 -11.434 13.546 1.00 95.62 103 VAL A O 1
ATOM 805 N N . SER A 1 104 ? -6.924 -9.614 13.351 1.00 96.50 104 SER A N 1
ATOM 806 C CA . SER A 1 104 ? -8.199 -10.316 13.529 1.00 96.50 104 SER A CA 1
ATOM 807 C C . SER A 1 104 ? -9.191 -10.032 12.391 1.00 96.50 104 SER A C 1
ATOM 809 O O . SER A 1 104 ? -9.945 -9.055 12.455 1.00 96.50 104 SER A O 1
ATOM 811 N N . PRO A 1 105 ? -9.271 -10.922 11.380 1.00 96.00 105 PRO A N 1
ATOM 812 C CA . PRO A 1 105 ? -10.297 -10.845 10.337 1.00 96.00 105 PRO A CA 1
ATOM 813 C C . PRO A 1 105 ? -11.721 -10.931 10.911 1.00 96.00 105 PRO A C 1
ATOM 815 O O . PRO A 1 105 ? -12.641 -10.278 10.423 1.00 96.00 105 PRO A O 1
ATOM 818 N N . ALA A 1 106 ? -11.907 -11.701 11.991 1.00 95.50 106 ALA A N 1
ATOM 819 C CA . ALA A 1 106 ? -13.198 -11.853 12.660 1.00 95.50 106 ALA A CA 1
ATOM 820 C C . ALA A 1 106 ? -13.698 -10.534 13.272 1.00 95.50 106 ALA A C 1
ATOM 822 O O . ALA A 1 106 ? -14.884 -10.219 13.162 1.00 95.50 106 ALA A O 1
ATOM 823 N N . LEU A 1 107 ? -12.797 -9.742 13.869 1.00 95.31 107 LEU A N 1
ATOM 824 C CA . LEU A 1 107 ? -13.138 -8.415 14.376 1.00 95.31 107 LEU A CA 1
ATOM 825 C C . LEU A 1 107 ? -13.489 -7.464 13.221 1.00 95.31 107 LEU A C 1
ATOM 827 O O . LEU A 1 107 ? -14.484 -6.751 13.320 1.00 95.31 107 LEU A O 1
ATOM 831 N N . CYS A 1 108 ? -12.748 -7.494 12.103 1.00 95.38 108 CYS A N 1
ATOM 832 C CA . CYS A 1 108 ? -13.106 -6.723 10.904 1.00 95.38 108 CYS A CA 1
ATOM 833 C C . CYS A 1 108 ? -14.520 -7.060 10.415 1.00 95.38 108 CYS A C 1
ATOM 835 O O . CYS A 1 108 ? -15.303 -6.151 10.149 1.00 95.38 108 CYS A O 1
ATOM 837 N N . ALA A 1 109 ? -14.873 -8.348 10.346 1.00 93.12 109 ALA A N 1
ATOM 838 C CA . ALA A 1 109 ? -16.193 -8.793 9.899 1.00 93.12 109 ALA A CA 1
ATOM 839 C C . ALA A 1 109 ? -17.305 -8.344 10.860 1.00 93.12 109 ALA A C 1
ATOM 841 O O . ALA A 1 109 ? -18.347 -7.851 10.426 1.00 93.12 109 ALA A O 1
ATOM 842 N N . HIS A 1 110 ? -17.069 -8.461 12.169 1.00 90.62 110 HIS A N 1
ATOM 843 C CA . HIS A 1 110 ? -18.005 -8.002 13.195 1.00 90.62 110 HIS A CA 1
ATOM 844 C C . HIS A 1 110 ? -18.264 -6.499 13.115 1.00 90.62 110 HIS A C 1
ATOM 846 O O . HIS A 1 110 ? -19.409 -6.056 13.198 1.00 90.62 110 HIS A O 1
ATOM 852 N N . THR A 1 111 ? -17.205 -5.715 12.938 1.00 88.50 111 THR A N 1
ATOM 853 C CA . THR A 1 111 ? -17.310 -4.267 12.820 1.00 88.50 111 THR A CA 1
ATOM 854 C C . THR A 1 111 ? -17.955 -3.851 11.502 1.00 88.50 111 THR A C 1
ATOM 856 O O . THR A 1 111 ? -18.798 -2.961 11.499 1.00 88.50 111 THR A O 1
ATOM 859 N N . ALA A 1 112 ? -17.610 -4.495 10.384 1.00 87.81 112 ALA A N 1
ATOM 860 C CA . ALA A 1 112 ? -18.193 -4.185 9.079 1.00 87.81 112 ALA A CA 1
ATOM 861 C C . ALA A 1 112 ? -19.703 -4.469 9.022 1.00 87.81 112 ALA A C 1
ATOM 863 O O . ALA A 1 112 ? -20.415 -3.802 8.277 1.00 87.81 112 ALA A O 1
ATOM 864 N N . ALA A 1 113 ? -20.208 -5.396 9.844 1.00 86.19 113 ALA A N 1
ATOM 865 C CA . ALA A 1 113 ? -21.644 -5.615 10.021 1.00 86.19 113 ALA A CA 1
ATOM 866 C C . ALA A 1 113 ? -22.357 -4.466 10.770 1.00 86.19 113 ALA A C 1
ATOM 868 O O . ALA A 1 113 ? -23.588 -4.407 10.781 1.00 86.19 113 ALA A O 1
ATOM 869 N N . LYS A 1 114 ? -21.610 -3.552 11.406 1.00 85.25 114 LYS A N 1
ATOM 870 C CA . LYS A 1 114 ? -22.121 -2.378 12.124 1.00 85.25 114 LYS A CA 1
ATOM 871 C C . LYS A 1 114 ? -21.857 -1.104 11.315 1.00 85.25 114 LYS A C 1
ATOM 873 O O . LYS A 1 114 ? -20.836 -0.443 11.498 1.00 85.25 114 LYS A O 1
ATOM 878 N N . ASP A 1 115 ? -22.828 -0.690 10.500 1.00 86.31 115 ASP A N 1
ATOM 879 C CA . ASP A 1 115 ? -22.746 0.524 9.663 1.00 86.31 115 ASP A CA 1
ATOM 880 C C . ASP A 1 115 ? -22.278 1.779 10.418 1.00 86.31 115 ASP A C 1
ATOM 882 O O . ASP A 1 115 ? -21.558 2.611 9.865 1.00 86.31 115 ASP A O 1
ATOM 886 N N . ILE A 1 116 ? -22.682 1.919 11.685 1.00 87.94 116 ILE A N 1
ATOM 887 C CA . ILE A 1 116 ? -22.361 3.072 12.537 1.00 87.94 116 ILE A CA 1
ATOM 888 C C . ILE A 1 116 ? -20.849 3.275 12.644 1.00 87.94 116 ILE A C 1
ATOM 890 O O . ILE A 1 116 ? -20.390 4.408 12.585 1.00 87.94 116 ILE A O 1
ATOM 894 N N . PHE A 1 117 ? -20.065 2.201 12.746 1.00 89.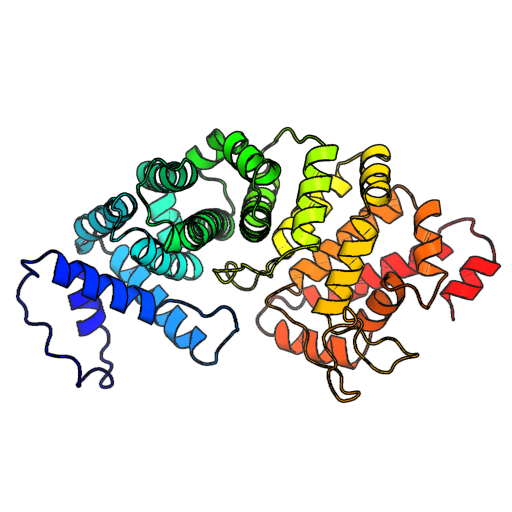50 117 PHE A N 1
ATOM 895 C CA . PHE A 1 117 ? -18.623 2.323 12.923 1.00 89.50 117 PHE A CA 1
ATOM 896 C C . PHE A 1 117 ? -17.935 2.902 11.684 1.00 89.50 117 PHE A C 1
ATOM 898 O O . PHE A 1 117 ? -17.142 3.834 11.793 1.00 89.50 117 PHE A O 1
ATOM 905 N N . VAL A 1 118 ? -18.261 2.376 10.498 1.00 91.69 118 VAL A N 1
ATOM 906 C CA . VAL A 1 118 ? -17.697 2.883 9.238 1.00 91.69 118 VAL A CA 1
ATOM 907 C C . VAL A 1 118 ? -18.100 4.344 9.040 1.00 91.69 118 VAL A C 1
ATOM 909 O O . VAL A 1 118 ? -17.270 5.150 8.635 1.00 91.69 118 VAL A O 1
ATOM 912 N N . ARG A 1 119 ? -19.336 4.714 9.406 1.00 93.44 119 ARG A N 1
ATOM 913 C CA . ARG A 1 119 ? -19.779 6.116 9.400 1.00 93.44 119 ARG A CA 1
ATOM 914 C C . ARG A 1 119 ? -18.953 6.987 10.342 1.00 93.44 119 ARG A C 1
ATOM 916 O O . ARG A 1 119 ? -18.520 8.044 9.911 1.00 93.44 119 ARG A O 1
ATOM 923 N N . SER A 1 120 ? -18.672 6.538 11.566 1.00 93.81 120 SER A N 1
ATOM 924 C CA . SER A 1 120 ? -17.824 7.288 12.502 1.00 93.81 120 SER A CA 1
ATOM 925 C C . SER A 1 120 ? -16.416 7.529 11.953 1.00 93.81 120 SER A C 1
ATOM 927 O O . SER A 1 120 ? -15.879 8.616 12.131 1.00 93.81 120 SER A O 1
ATOM 929 N N . LEU A 1 121 ? -15.822 6.552 11.256 1.00 95.50 121 LEU A N 1
ATOM 930 C CA . LEU A 1 121 ? -14.529 6.747 10.588 1.00 95.50 121 LEU A CA 1
ATOM 931 C C . LEU A 1 121 ? -14.622 7.769 9.448 1.00 95.50 121 LEU A C 1
ATOM 933 O O . LEU A 1 121 ? -13.744 8.612 9.310 1.00 95.50 121 LEU A O 1
ATOM 937 N N . LEU A 1 122 ? -15.692 7.733 8.650 1.00 95.50 122 LEU A N 1
ATOM 938 C CA . LEU A 1 122 ? -15.910 8.728 7.596 1.00 95.50 122 LEU A CA 1
ATOM 939 C C . LEU A 1 122 ? -16.131 10.136 8.170 1.00 95.50 122 LEU A C 1
ATOM 941 O O . LEU A 1 122 ? -15.598 11.089 7.616 1.00 95.50 122 LEU A O 1
ATOM 945 N N . SER A 1 123 ? -16.830 10.270 9.300 1.00 94.50 123 SER A N 1
ATOM 946 C CA . SER A 1 123 ? -16.976 11.543 10.020 1.00 94.50 123 SER A CA 1
ATOM 947 C C . SER A 1 123 ? -15.628 12.121 10.462 1.00 94.50 123 SER A C 1
ATOM 949 O O . SER A 1 123 ? -15.428 13.330 10.375 1.00 94.50 123 SER A O 1
ATOM 951 N N . VAL A 1 124 ? -14.671 11.276 10.870 1.00 95.19 124 VAL A N 1
ATOM 952 C CA . VAL A 1 124 ? -13.292 11.723 11.149 1.00 95.19 124 VAL A CA 1
ATOM 953 C C . VAL A 1 124 ? -12.635 12.281 9.881 1.00 95.19 124 VAL A C 1
ATOM 955 O O . VAL A 1 124 ? -12.063 13.364 9.927 1.00 95.19 124 VAL A O 1
ATOM 958 N N . LEU A 1 125 ? -12.757 11.594 8.739 1.00 95.19 125 LEU A N 1
ATOM 959 C CA . LEU A 1 125 ? -12.181 12.059 7.465 1.00 95.19 125 LEU A CA 1
ATOM 960 C C . LEU A 1 125 ? -12.840 13.336 6.924 1.00 95.19 125 LEU A C 1
ATOM 962 O O . LEU A 1 125 ? -12.186 14.116 6.240 1.00 95.19 125 LEU A O 1
ATOM 966 N N . LEU A 1 126 ? -14.116 13.555 7.239 1.00 93.81 126 LEU A N 1
ATOM 967 C CA . LEU A 1 126 ? -14.858 14.770 6.895 1.00 93.81 126 LEU A CA 1
ATOM 968 C C . LEU A 1 126 ? -14.554 15.952 7.831 1.00 93.81 126 LEU A C 1
ATOM 970 O O . LEU A 1 126 ? -15.075 17.044 7.612 1.00 93.81 126 LEU A O 1
ATOM 974 N N . GLY A 1 127 ? -13.737 15.753 8.872 1.00 92.44 127 GLY A N 1
ATOM 975 C CA . GLY A 1 127 ? -13.436 16.786 9.864 1.00 92.44 127 GLY A CA 1
ATOM 976 C C . GLY A 1 127 ? -14.613 17.109 10.792 1.00 92.44 127 GLY A C 1
ATOM 977 O O . GLY A 1 127 ? -14.653 18.187 11.374 1.00 92.44 127 GLY A O 1
ATOM 978 N N . GLU A 1 128 ? -15.581 16.197 10.937 1.00 93.56 128 GLU A N 1
ATOM 979 C CA . GLU A 1 128 ? -16.738 16.362 11.835 1.00 93.56 128 GLU A CA 1
ATOM 980 C C . GLU A 1 128 ? -16.397 16.053 13.303 1.00 93.56 128 GLU A C 1
ATOM 982 O O . GLU A 1 128 ? -17.211 16.287 14.198 1.00 93.56 128 GLU A O 1
ATOM 987 N N . VAL A 1 129 ? -15.211 15.495 13.557 1.00 91.50 129 VAL A N 1
ATOM 988 C CA . VAL A 1 129 ? -14.699 15.198 14.896 1.00 91.50 129 VAL A CA 1
ATOM 989 C C . VAL A 1 129 ? -13.619 16.212 15.245 1.00 91.50 129 VAL A C 1
ATOM 991 O O . VAL A 1 129 ? -12.621 16.322 14.536 1.00 91.50 129 VAL A O 1
ATOM 994 N N . ASP A 1 130 ? -13.794 16.907 16.368 1.00 91.56 130 ASP A N 1
ATOM 995 C CA . ASP A 1 130 ? -12.780 17.819 16.896 1.00 91.56 130 ASP A CA 1
ATOM 996 C C . ASP A 1 130 ? -11.532 17.024 17.300 1.00 91.56 130 ASP A C 1
ATOM 998 O O . ASP A 1 130 ? -11.581 16.190 18.205 1.00 91.56 130 ASP A O 1
ATOM 1002 N N . VAL A 1 131 ? -10.406 17.278 16.636 1.00 92.12 131 VAL A N 1
ATOM 1003 C CA . VAL A 1 131 ? -9.111 16.636 16.899 1.00 92.12 131 VAL A CA 1
ATOM 1004 C C . VAL A 1 131 ? -8.058 17.732 17.063 1.00 92.12 131 VAL A C 1
ATOM 1006 O O . VAL A 1 131 ? -8.057 18.678 16.275 1.00 92.12 131 VAL A O 1
ATOM 1009 N N . PRO A 1 132 ? -7.151 17.645 18.055 1.00 91.56 132 PRO A N 1
ATOM 1010 C CA . PRO A 1 132 ? -6.074 18.620 18.197 1.00 91.56 132 PRO A CA 1
ATOM 1011 C C . PRO A 1 132 ? -5.193 18.677 16.942 1.00 91.56 132 PRO A C 1
ATOM 1013 O O . PRO A 1 132 ? -4.777 17.631 16.446 1.00 91.56 132 PRO A O 1
ATOM 1016 N N . ASP A 1 133 ? -4.826 19.880 16.486 1.00 90.31 133 ASP A N 1
ATOM 1017 C CA . ASP A 1 133 ? -4.037 20.086 15.255 1.00 90.31 133 ASP A CA 1
ATOM 1018 C C . ASP A 1 133 ? -2.768 19.218 15.196 1.00 90.31 133 ASP A C 1
ATOM 1020 O O . ASP A 1 133 ? -2.430 18.653 14.160 1.00 90.31 133 ASP A O 1
ATOM 1024 N N . MET A 1 134 ? -2.092 19.051 16.337 1.00 90.56 134 MET A N 1
ATOM 1025 C CA . MET A 1 134 ? -0.872 18.242 16.456 1.00 90.56 134 MET A CA 1
ATOM 1026 C C . MET A 1 134 ? -1.078 16.733 16.239 1.00 90.56 134 MET A C 1
ATOM 1028 O O . MET A 1 134 ? -0.109 16.024 15.984 1.00 90.56 134 MET A O 1
ATOM 1032 N N . GLU A 1 135 ? -2.308 16.228 16.359 1.00 91.62 135 GLU A N 1
ATOM 1033 C CA . GLU A 1 135 ? -2.646 14.817 16.131 1.00 91.62 135 GLU A CA 1
ATOM 1034 C C . GLU A 1 135 ? -3.382 14.588 14.806 1.00 91.62 135 GLU A C 1
ATOM 1036 O O . GLU A 1 135 ? -3.505 13.439 14.380 1.00 91.62 135 GLU A O 1
ATOM 1041 N N . MET A 1 136 ? -3.844 15.654 14.143 1.00 92.12 136 MET A N 1
ATOM 1042 C CA . MET A 1 136 ? -4.720 15.578 12.972 1.00 92.12 136 MET A CA 1
ATOM 1043 C C . MET A 1 136 ? -4.131 14.704 11.856 1.00 92.12 136 MET A C 1
ATOM 1045 O O . MET A 1 136 ? -4.798 13.777 11.399 1.00 92.12 136 MET A O 1
ATOM 1049 N N . ASN A 1 137 ? -2.861 14.916 11.488 1.00 92.88 137 ASN A N 1
ATOM 1050 C CA . ASN A 1 137 ? -2.195 14.127 10.441 1.00 92.88 137 ASN A CA 1
ATOM 1051 C C . ASN A 1 137 ? -2.190 12.629 10.780 1.00 92.88 137 ASN A C 1
ATOM 1053 O O . ASN A 1 137 ? -2.567 11.781 9.975 1.00 92.88 137 ASN A O 1
ATOM 1057 N N . THR A 1 138 ? -1.835 12.298 12.024 1.00 93.62 138 THR A N 1
ATOM 1058 C CA . THR A 1 138 ? -1.820 10.912 12.505 1.00 93.62 138 THR A CA 1
ATOM 1059 C C . THR A 1 138 ? -3.220 10.296 12.506 1.00 93.62 138 THR A C 1
ATOM 1061 O O . THR A 1 138 ? -3.372 9.130 12.146 1.00 93.62 138 THR A O 1
ATOM 1064 N N . VAL A 1 139 ? -4.237 11.056 12.924 1.00 95.88 139 VAL A N 1
ATOM 1065 C CA . VAL A 1 139 ? -5.631 10.600 13.008 1.00 95.88 139 VAL A CA 1
ATOM 1066 C C . VAL A 1 139 ? -6.225 10.346 11.623 1.00 95.88 139 VAL A C 1
ATOM 1068 O O . VAL A 1 139 ? -6.878 9.319 11.427 1.00 95.88 139 VAL A O 1
ATOM 1071 N N . ILE A 1 140 ? -5.970 11.221 10.651 1.00 95.75 140 ILE A N 1
ATOM 1072 C CA . ILE A 1 140 ? -6.408 11.023 9.265 1.00 95.75 140 ILE A CA 1
ATOM 1073 C C . ILE A 1 140 ? -5.725 9.782 8.680 1.00 95.75 140 ILE A C 1
ATOM 1075 O O . ILE A 1 140 ? -6.408 8.862 8.221 1.00 95.75 140 ILE A O 1
ATOM 1079 N N . GLU A 1 141 ? -4.395 9.704 8.774 1.00 95.81 141 GLU A N 1
ATOM 1080 C CA . GLU A 1 141 ? -3.600 8.603 8.221 1.00 95.81 141 GLU A CA 1
ATOM 1081 C C . GLU A 1 141 ? -4.016 7.243 8.808 1.00 95.81 141 GLU A C 1
ATOM 1083 O O . GLU A 1 141 ? -4.283 6.291 8.068 1.00 95.81 141 GLU A O 1
ATOM 1088 N N . ILE A 1 142 ? -4.175 7.146 10.135 1.00 97.25 142 ILE A N 1
ATOM 1089 C CA . ILE A 1 142 ? -4.597 5.892 10.770 1.00 97.25 142 ILE A CA 1
ATOM 1090 C C . ILE A 1 142 ? -6.040 5.517 10.430 1.00 97.25 142 ILE A C 1
ATOM 1092 O O . ILE A 1 142 ? -6.343 4.333 10.288 1.00 97.25 142 ILE A O 1
ATOM 1096 N N . THR A 1 143 ? -6.932 6.498 10.276 1.00 97.75 143 THR A N 1
ATOM 1097 C CA . THR A 1 143 ? -8.332 6.253 9.906 1.00 97.75 143 THR A CA 1
ATOM 1098 C C . THR A 1 143 ? -8.413 5.646 8.510 1.00 97.75 143 THR A C 1
ATOM 1100 O O . THR A 1 143 ? -9.090 4.633 8.316 1.00 97.75 143 THR A O 1
ATOM 1103 N N . ILE A 1 144 ? -7.658 6.198 7.557 1.00 98.12 144 ILE A N 1
ATOM 1104 C CA . ILE A 1 144 ? -7.553 5.651 6.202 1.00 98.12 144 ILE A CA 1
ATOM 1105 C C . ILE A 1 144 ? -6.985 4.230 6.246 1.00 98.12 144 ILE A C 1
ATOM 1107 O O . ILE A 1 144 ? -7.550 3.320 5.643 1.00 98.12 144 ILE A O 1
ATOM 1111 N N . HIS A 1 145 ? -5.916 3.998 7.010 1.00 97.81 145 HIS A N 1
ATOM 1112 C CA . HIS A 1 145 ? -5.326 2.667 7.136 1.00 97.81 145 HIS A CA 1
ATOM 1113 C C . HIS A 1 145 ? -6.240 1.644 7.820 1.00 97.81 145 HIS A C 1
ATOM 1115 O O . HIS A 1 145 ? -6.210 0.470 7.442 1.00 97.81 145 HIS A O 1
ATOM 1121 N N . ILE A 1 146 ? -7.086 2.046 8.775 1.00 97.75 146 ILE A N 1
ATOM 1122 C CA . ILE A 1 146 ? -8.129 1.176 9.338 1.00 97.75 146 ILE A CA 1
ATOM 1123 C C . ILE A 1 146 ? -9.105 0.755 8.242 1.00 97.75 146 ILE A C 1
ATOM 1125 O O . ILE A 1 146 ? -9.383 -0.437 8.110 1.00 97.75 146 ILE A O 1
ATOM 1129 N N . LEU A 1 147 ? -9.590 1.702 7.433 1.00 97.69 147 LEU A N 1
ATOM 1130 C CA . LEU A 1 147 ? -10.481 1.396 6.314 1.00 97.69 147 LEU A CA 1
ATOM 1131 C C . LEU A 1 147 ? -9.806 0.440 5.320 1.00 97.69 147 LEU A C 1
ATOM 1133 O O . LEU A 1 147 ? -10.403 -0.579 4.975 1.00 97.69 147 LEU A O 1
ATOM 1137 N N . SER A 1 148 ? -8.545 0.689 4.943 1.00 97.94 148 SER A N 1
ATOM 1138 C CA . SER A 1 148 ? -7.773 -0.222 4.083 1.00 97.94 148 SER A CA 1
ATOM 1139 C C . SER A 1 148 ? -7.664 -1.616 4.695 1.00 97.94 148 SER A C 1
ATOM 1141 O O . SER A 1 148 ? -7.891 -2.608 4.013 1.00 97.94 148 SER A O 1
ATOM 1143 N N . THR A 1 149 ? -7.363 -1.704 5.993 1.00 97.62 149 THR A N 1
ATOM 1144 C CA . THR A 1 149 ? -7.217 -2.977 6.715 1.00 97.62 149 THR A CA 1
ATOM 1145 C C . THR A 1 149 ? -8.513 -3.780 6.700 1.00 97.62 149 THR A C 1
ATOM 1147 O O . THR A 1 149 ? -8.477 -4.986 6.472 1.00 97.62 149 THR A O 1
ATOM 1150 N N . ILE A 1 150 ? -9.658 -3.124 6.912 1.00 96.38 150 ILE A N 1
ATOM 1151 C CA . ILE A 1 150 ? -10.969 -3.777 6.865 1.00 96.38 150 ILE A CA 1
ATOM 1152 C C . ILE A 1 150 ? -11.228 -4.341 5.466 1.00 96.38 150 ILE A C 1
ATOM 1154 O O . ILE A 1 150 ? -11.586 -5.509 5.352 1.00 96.38 150 ILE A O 1
ATOM 1158 N N . VAL A 1 151 ? -11.012 -3.552 4.409 1.00 96.88 151 VAL A N 1
ATOM 1159 C CA . VAL A 1 151 ? -11.249 -4.013 3.030 1.00 96.88 151 VAL A CA 1
ATOM 1160 C C . VAL A 1 151 ? -10.311 -5.163 2.661 1.00 96.88 151 VAL A C 1
ATOM 1162 O O . VAL A 1 151 ? -10.774 -6.159 2.115 1.00 96.88 151 VAL A O 1
ATOM 1165 N N . ILE A 1 152 ? -9.024 -5.069 3.012 1.00 96.50 152 ILE A N 1
ATOM 1166 C CA . ILE A 1 152 ? -8.030 -6.116 2.730 1.00 96.50 152 ILE A CA 1
ATOM 1167 C C . ILE A 1 152 ? -8.389 -7.421 3.452 1.00 96.50 152 ILE A C 1
ATOM 1169 O O . ILE A 1 152 ? -8.382 -8.474 2.828 1.00 96.50 152 ILE A O 1
ATOM 1173 N N . GLN A 1 153 ? -8.735 -7.372 4.745 1.00 95.75 153 GLN A N 1
ATOM 1174 C CA . GLN A 1 153 ? -9.079 -8.578 5.517 1.00 95.75 153 GLN A CA 1
ATOM 1175 C C . GLN A 1 153 ? -10.349 -9.266 5.023 1.00 95.75 153 GLN A C 1
ATOM 1177 O O . GLN A 1 153 ? -10.482 -10.482 5.142 1.00 95.75 153 GLN A O 1
ATOM 1182 N N . LEU A 1 154 ? -11.322 -8.480 4.563 1.00 94.62 154 LEU A N 1
ATOM 1183 C CA . LEU A 1 154 ? -12.618 -8.999 4.135 1.00 94.62 154 LEU A CA 1
ATOM 1184 C C . LEU A 1 154 ? -12.650 -9.363 2.654 1.00 94.62 154 LEU A C 1
ATOM 1186 O O . LEU A 1 154 ? -13.595 -10.027 2.232 1.00 94.62 154 LEU A O 1
ATOM 1190 N N . GLU A 1 155 ? -11.671 -8.891 1.876 1.00 94.94 155 GLU A N 1
ATOM 1191 C CA . GLU A 1 155 ? -11.648 -8.950 0.408 1.00 94.94 155 GLU A CA 1
ATOM 1192 C C . GLU A 1 155 ? -12.958 -8.427 -0.219 1.00 94.94 155 GLU A C 1
ATOM 1194 O O . GLU A 1 155 ? -13.383 -8.839 -1.298 1.00 94.94 155 GLU A O 1
ATOM 1199 N N . GLN A 1 156 ? -13.644 -7.536 0.502 1.00 93.88 156 GLN A N 1
ATOM 1200 C CA . GLN A 1 156 ? -14.963 -7.008 0.180 1.00 93.88 156 GLN A CA 1
ATOM 1201 C C . GLN A 1 156 ? -15.077 -5.577 0.692 1.00 93.88 156 GLN A C 1
ATOM 1203 O O . GLN A 1 156 ? -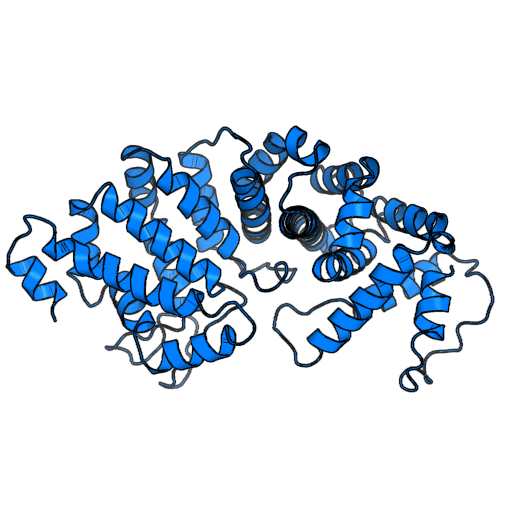14.584 -5.236 1.769 1.00 93.88 156 GLN A O 1
ATOM 1208 N N . LEU A 1 157 ? -15.789 -4.744 -0.064 1.00 93.56 157 LEU A N 1
ATOM 1209 C CA . LEU A 1 157 ? -16.006 -3.347 0.282 1.00 93.56 157 LEU A CA 1
ATOM 1210 C C . LEU A 1 157 ? -17.299 -3.184 1.104 1.00 93.56 157 LEU A C 1
ATOM 1212 O O . LEU A 1 157 ? -18.380 -3.456 0.570 1.00 93.56 157 LEU A O 1
ATOM 1216 N N . PRO A 1 158 ? -17.239 -2.707 2.367 1.00 93.50 158 PRO A N 1
ATOM 1217 C CA . PRO A 1 158 ? -18.440 -2.399 3.140 1.00 93.50 158 PRO A CA 1
ATOM 1218 C C . PRO A 1 158 ? -19.342 -1.408 2.397 1.00 93.50 158 PRO A C 1
ATOM 1220 O O . PRO A 1 158 ? -18.854 -0.439 1.815 1.00 93.50 158 PRO A O 1
ATOM 1223 N N . ILE A 1 159 ? -20.664 -1.610 2.439 1.00 92.56 159 ILE A N 1
ATOM 1224 C CA . ILE A 1 159 ? -21.609 -0.840 1.608 1.00 92.56 159 ILE A CA 1
ATOM 1225 C C . ILE A 1 159 ? -21.544 0.670 1.864 1.00 92.56 159 ILE A C 1
ATOM 1227 O O . ILE A 1 159 ? -21.627 1.460 0.928 1.00 92.56 159 ILE A O 1
ATOM 1231 N N . ILE A 1 160 ? -21.339 1.073 3.121 1.00 94.19 160 ILE A N 1
ATOM 1232 C CA . ILE A 1 160 ? -21.173 2.480 3.493 1.00 94.19 160 ILE A CA 1
ATOM 1233 C C . ILE A 1 160 ? -19.939 3.072 2.815 1.00 94.19 160 ILE A C 1
ATOM 1235 O O . ILE A 1 160 ? -20.031 4.143 2.228 1.00 94.19 160 ILE A O 1
ATOM 1239 N N . LEU A 1 161 ? -18.814 2.353 2.835 1.00 94.06 161 LEU A N 1
ATOM 1240 C CA . LEU A 1 161 ? -17.582 2.810 2.200 1.00 94.06 161 LEU A CA 1
ATOM 1241 C C . LEU A 1 161 ? -17.715 2.838 0.675 1.00 94.06 161 LEU A C 1
ATOM 1243 O O . LEU A 1 161 ? -17.292 3.802 0.048 1.00 94.06 161 LEU A O 1
ATOM 1247 N N . LYS A 1 162 ? -18.390 1.841 0.087 1.00 94.62 162 LYS A N 1
ATOM 1248 C CA . LYS A 1 162 ? -18.713 1.820 -1.346 1.00 94.62 162 LYS A CA 1
ATOM 1249 C C . LYS A 1 162 ? -19.501 3.058 -1.770 1.00 94.62 162 LYS A C 1
ATOM 1251 O O . LYS A 1 162 ? -19.149 3.699 -2.758 1.00 94.62 162 LYS A O 1
ATOM 1256 N N . ASN A 1 163 ? -20.527 3.420 -1.006 1.00 94.62 163 ASN A N 1
ATOM 1257 C CA . ASN A 1 163 ? -21.348 4.605 -1.262 1.00 94.62 163 ASN A CA 1
ATOM 1258 C C . ASN A 1 163 ? -20.595 5.928 -1.041 1.00 94.62 163 ASN A C 1
ATOM 1260 O O . ASN A 1 163 ? -21.060 6.969 -1.492 1.00 94.62 163 ASN A O 1
ATOM 1264 N N . SER A 1 164 ? -19.449 5.892 -0.363 1.00 94.94 164 SER A N 1
ATOM 1265 C CA . SER A 1 164 ? -18.582 7.045 -0.112 1.00 94.94 164 SER A CA 1
ATOM 1266 C C . SER A 1 164 ? -17.312 7.028 -0.967 1.00 94.94 164 SER A C 1
ATOM 1268 O O . SER A 1 164 ? -16.364 7.738 -0.651 1.00 94.94 164 SER A O 1
ATOM 1270 N N . SER A 1 165 ? -17.271 6.253 -2.056 1.00 94.00 165 SER A N 1
ATOM 1271 C CA . SER A 1 165 ? -16.078 6.159 -2.913 1.00 94.00 165 SER A CA 1
ATOM 1272 C C . SER A 1 165 ? -15.676 7.512 -3.508 1.00 94.00 165 SER A C 1
ATOM 1274 O O . SER A 1 165 ? -14.489 7.813 -3.551 1.00 94.00 165 SER A O 1
ATOM 1276 N N . ASP A 1 166 ? -16.643 8.360 -3.876 1.00 93.44 166 ASP A N 1
ATOM 1277 C CA . ASP A 1 166 ? -16.370 9.709 -4.395 1.00 93.44 166 ASP A CA 1
ATOM 1278 C C . ASP A 1 166 ? -15.643 10.587 -3.365 1.00 93.44 166 ASP A C 1
ATOM 1280 O O . ASP A 1 166 ? -14.724 11.317 -3.720 1.00 93.44 166 ASP A O 1
ATOM 1284 N N . LEU A 1 167 ? -15.979 10.457 -2.075 1.00 94.94 167 LEU A N 1
ATOM 1285 C CA . LEU A 1 167 ? -15.259 11.142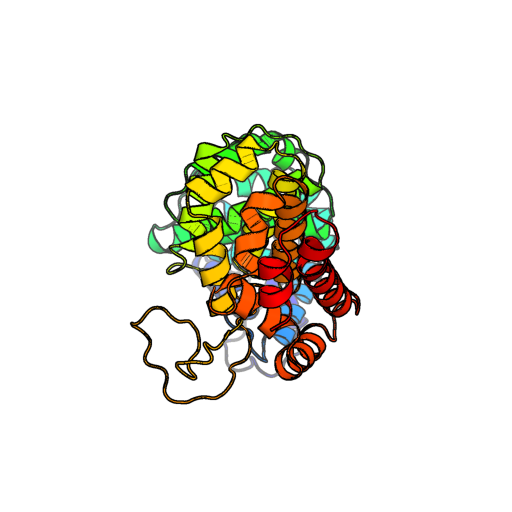 -0.997 1.00 94.94 167 LEU A CA 1
ATOM 1286 C C . LEU A 1 167 ? -13.803 10.670 -0.926 1.00 94.94 167 LEU A C 1
ATOM 1288 O O . LEU A 1 167 ? -12.900 11.489 -0.795 1.00 94.94 167 LEU A O 1
ATOM 1292 N N . ILE A 1 168 ? -13.562 9.360 -1.028 1.00 96.12 168 ILE A N 1
ATOM 1293 C CA . ILE A 1 168 ? -12.200 8.810 -0.999 1.00 96.12 168 ILE A CA 1
ATOM 1294 C C . ILE A 1 168 ? -11.384 9.324 -2.192 1.00 96.12 168 ILE A C 1
ATOM 1296 O O . ILE A 1 168 ? -10.222 9.691 -2.024 1.00 96.12 168 ILE A O 1
ATOM 1300 N N . VAL A 1 169 ? -12.002 9.414 -3.374 1.00 95.12 169 VAL A N 1
ATOM 1301 C CA . VAL A 1 169 ? -11.384 10.009 -4.566 1.00 95.12 169 VAL A CA 1
ATOM 1302 C C . VAL A 1 169 ? -11.065 11.488 -4.343 1.00 95.12 169 VAL A C 1
ATOM 1304 O O . VAL A 1 169 ? -9.944 11.902 -4.624 1.00 95.12 169 VAL A O 1
ATOM 1307 N N . SER A 1 170 ? -11.994 12.274 -3.794 1.00 94.94 170 SER A N 1
ATOM 1308 C CA . SER A 1 170 ? -11.739 13.682 -3.466 1.00 94.94 170 SER A CA 1
ATOM 1309 C C . SER A 1 170 ? -10.568 13.840 -2.499 1.00 94.94 170 SER A C 1
ATOM 1311 O O . SER A 1 170 ? -9.663 14.617 -2.779 1.00 94.94 170 SER A O 1
ATOM 1313 N N . ILE A 1 171 ? -10.504 13.055 -1.416 1.00 94.94 171 ILE A N 1
ATOM 1314 C CA . ILE A 1 171 ? -9.373 13.125 -0.473 1.00 94.94 171 ILE A CA 1
ATOM 1315 C C . ILE A 1 171 ? -8.055 12.786 -1.187 1.00 94.94 171 ILE A C 1
ATOM 1317 O O . ILE A 1 171 ? -7.050 13.459 -0.966 1.00 94.94 171 ILE A O 1
ATOM 1321 N N . PHE A 1 172 ? -8.051 11.781 -2.069 1.00 96.38 172 PHE A N 1
ATOM 1322 C CA . PHE A 1 172 ? -6.868 11.417 -2.851 1.00 96.38 172 PHE A CA 1
ATOM 1323 C C . PHE A 1 172 ? -6.382 12.551 -3.768 1.00 96.38 172 PHE A C 1
ATOM 1325 O O . PHE A 1 172 ? -5.180 12.788 -3.859 1.00 96.38 172 PHE A O 1
ATOM 1332 N N . LEU A 1 173 ? -7.296 13.241 -4.455 1.00 95.06 173 LEU A N 1
ATOM 1333 C CA . LEU A 1 173 ? -6.945 14.274 -5.435 1.00 95.06 173 LEU A CA 1
ATOM 1334 C C . LEU A 1 173 ? -6.666 15.646 -4.800 1.00 95.06 173 LEU A C 1
ATOM 1336 O O . LEU A 1 173 ? -5.882 16.420 -5.346 1.00 95.06 173 LEU A O 1
ATOM 1340 N N . GLU A 1 174 ? -7.309 15.959 -3.674 1.00 92.75 174 GLU A N 1
ATOM 1341 C CA . GLU A 1 174 ? -7.312 17.302 -3.077 1.00 92.75 174 GLU A CA 1
ATOM 1342 C C . GLU A 1 174 ? -6.352 17.447 -1.885 1.00 92.75 174 GLU A C 1
ATOM 1344 O O . GLU A 1 174 ? -6.022 18.573 -1.490 1.00 92.75 174 GLU A O 1
ATOM 1349 N N . SER A 1 175 ? -5.884 16.332 -1.307 1.00 91.44 175 SER A N 1
ATOM 1350 C CA . SER A 1 175 ? -4.953 16.360 -0.178 1.00 91.44 175 SER A CA 1
ATOM 1351 C C . SER A 1 175 ? -3.652 17.078 -0.538 1.00 91.44 175 SER A C 1
ATOM 1353 O O . SER A 1 175 ? -3.002 16.781 -1.538 1.00 91.44 175 SER A O 1
ATOM 1355 N N . GLN A 1 176 ? -3.247 18.001 0.335 1.00 88.69 176 GLN A N 1
ATOM 1356 C CA . GLN A 1 176 ? -1.982 18.733 0.221 1.00 88.69 176 GLN A CA 1
ATOM 1357 C C . GLN A 1 176 ? -0.808 17.991 0.866 1.00 88.69 176 GLN A C 1
ATOM 1359 O O . GLN A 1 176 ? 0.340 18.375 0.667 1.00 88.69 176 GLN A O 1
ATOM 1364 N N . LEU A 1 177 ? -1.094 16.950 1.654 1.00 91.12 177 LEU A N 1
ATOM 1365 C CA . LEU A 1 177 ? -0.088 16.167 2.357 1.00 91.12 177 LEU A CA 1
ATOM 1366 C C . LEU A 1 177 ? 0.098 14.821 1.663 1.00 91.12 177 LEU A C 1
ATOM 1368 O O . LEU A 1 177 ? -0.853 14.057 1.469 1.00 91.12 177 LEU A O 1
ATOM 1372 N N . ALA A 1 178 ? 1.338 14.528 1.292 1.00 92.38 178 ALA A N 1
ATOM 1373 C CA . ALA A 1 178 ? 1.669 13.358 0.497 1.00 92.38 178 ALA A CA 1
ATOM 1374 C C . ALA A 1 178 ? 1.529 12.035 1.269 1.00 92.38 178 ALA A C 1
ATOM 1376 O O . ALA A 1 178 ? 1.167 11.025 0.670 1.00 92.38 178 ALA A O 1
ATOM 1377 N N . ASN A 1 179 ? 1.723 12.029 2.593 1.00 92.00 179 ASN A N 1
ATOM 1378 C CA . ASN A 1 179 ? 1.442 10.864 3.445 1.00 92.00 179 ASN A CA 1
ATOM 1379 C C . ASN A 1 179 ? -0.056 10.506 3.440 1.00 92.00 179 ASN A C 1
ATOM 1381 O O . ASN A 1 179 ? -0.402 9.329 3.348 1.00 92.00 179 ASN A O 1
ATOM 1385 N N . HIS A 1 180 ? -0.954 11.499 3.457 1.00 94.12 180 HIS A N 1
ATOM 1386 C CA . HIS A 1 180 ? -2.391 11.259 3.307 1.00 94.12 180 HIS A CA 1
ATOM 1387 C C . HIS A 1 180 ? -2.695 10.689 1.923 1.00 94.12 180 HIS A C 1
ATOM 1389 O O . HIS A 1 180 ? -3.359 9.661 1.820 1.00 94.12 180 HIS A O 1
ATOM 1395 N N . THR A 1 181 ? -2.167 11.300 0.860 1.00 95.88 181 THR A N 1
ATOM 1396 C CA . THR A 1 181 ? -2.364 10.822 -0.515 1.00 95.88 181 THR A CA 1
ATOM 1397 C C . THR A 1 181 ? -1.840 9.394 -0.692 1.00 95.88 181 THR A C 1
ATOM 1399 O O . THR A 1 181 ? -2.518 8.560 -1.294 1.00 95.88 181 THR A O 1
ATOM 1402 N N . ALA A 1 182 ? -0.691 9.062 -0.096 1.00 96.56 182 ALA A N 1
ATOM 1403 C CA . ALA A 1 182 ? -0.137 7.711 -0.072 1.00 96.56 182 ALA A CA 1
ATOM 1404 C C . ALA A 1 182 ? -1.046 6.733 0.693 1.00 96.56 182 ALA A C 1
ATOM 1406 O O . ALA A 1 182 ? -1.402 5.680 0.160 1.00 96.56 182 ALA A O 1
ATOM 1407 N N . ALA A 1 183 ? -1.511 7.087 1.894 1.00 96.88 183 ALA A N 1
ATOM 1408 C CA . ALA A 1 183 ? -2.430 6.249 2.662 1.00 96.88 183 ALA A CA 1
ATOM 1409 C C . ALA A 1 183 ? -3.748 6.002 1.911 1.00 96.88 183 ALA A C 1
ATOM 1411 O O . ALA A 1 183 ? -4.219 4.860 1.838 1.00 96.88 183 ALA A O 1
ATOM 1412 N N . VAL A 1 184 ? -4.323 7.050 1.305 1.00 97.50 184 VAL A N 1
ATOM 1413 C CA . VAL A 1 184 ? -5.554 6.936 0.513 1.00 97.50 184 VAL A CA 1
ATOM 1414 C C . VAL A 1 184 ? -5.318 6.108 -0.737 1.00 97.50 184 VAL A C 1
ATOM 1416 O O . VAL A 1 184 ? -6.178 5.302 -1.069 1.00 97.50 184 VAL A O 1
ATOM 1419 N N . SER A 1 185 ? -4.163 6.222 -1.397 1.00 97.25 185 SER A N 1
ATOM 1420 C CA . SER A 1 185 ? -3.853 5.412 -2.580 1.00 97.25 185 SER A CA 1
ATOM 1421 C C . SER A 1 185 ? -3.954 3.910 -2.296 1.00 97.25 185 SER A C 1
ATOM 1423 O O . SER A 1 185 ? -4.472 3.160 -3.125 1.00 97.25 185 SER A O 1
ATOM 1425 N N . LEU A 1 186 ? -3.567 3.471 -1.088 1.00 97.69 186 LEU A N 1
ATOM 1426 C CA . LEU A 1 186 ? -3.748 2.085 -0.670 1.00 97.69 186 LEU A CA 1
ATOM 1427 C C . LEU A 1 186 ? -5.232 1.742 -0.563 1.00 97.69 186 LEU A C 1
ATOM 1429 O O . LEU A 1 186 ? -5.660 0.800 -1.219 1.00 97.69 186 LEU A O 1
ATOM 1433 N N . LEU A 1 187 ? -6.030 2.507 0.191 1.00 97.88 187 LEU A N 1
ATOM 1434 C CA . LEU A 1 187 ? -7.479 2.272 0.289 1.00 97.88 187 LEU A CA 1
ATOM 1435 C C . LEU A 1 187 ? -8.136 2.254 -1.096 1.00 97.88 187 LEU A C 1
ATOM 1437 O O . LEU A 1 187 ? -8.951 1.389 -1.413 1.00 97.88 187 LEU A O 1
ATOM 1441 N N . PHE A 1 188 ? -7.748 3.205 -1.932 1.00 97.25 188 PHE A N 1
ATOM 1442 C CA . PHE A 1 188 ? -8.314 3.410 -3.243 1.00 97.25 188 PHE A CA 1
ATOM 1443 C C . PHE A 1 188 ? -7.996 2.247 -4.192 1.00 97.25 188 PHE A C 1
ATOM 1445 O O . PHE A 1 188 ? -8.896 1.732 -4.857 1.00 97.25 188 PHE A O 1
ATOM 1452 N N . SER A 1 189 ? -6.761 1.738 -4.173 1.00 96.00 189 SER A N 1
ATOM 1453 C CA . SER A 1 189 ? -6.410 0.514 -4.903 1.00 96.00 189 SER A CA 1
ATOM 1454 C C . SER A 1 189 ? -7.313 -0.667 -4.514 1.00 96.00 189 SER A C 1
ATOM 1456 O O . SER A 1 189 ? -7.737 -1.431 -5.378 1.00 96.00 189 SER A O 1
ATOM 1458 N N . GLN A 1 190 ? -7.699 -0.775 -3.236 1.00 95.75 190 GLN A N 1
ATOM 1459 C CA . GLN A 1 190 ? -8.587 -1.838 -2.757 1.00 95.75 190 GLN A CA 1
ATOM 1460 C C . GLN A 1 190 ? -10.048 -1.628 -3.174 1.00 95.75 190 GLN A C 1
ATOM 1462 O O . GLN A 1 190 ? -10.752 -2.594 -3.466 1.00 95.75 190 GLN A O 1
ATOM 1467 N N . ILE A 1 191 ? -10.512 -0.376 -3.250 1.00 95.31 191 ILE A N 1
ATOM 1468 C CA . ILE A 1 191 ? -11.841 -0.032 -3.784 1.00 95.31 191 ILE A CA 1
ATOM 1469 C C . ILE A 1 191 ? -11.961 -0.479 -5.248 1.00 95.31 191 ILE A C 1
ATOM 1471 O O . ILE A 1 191 ? -12.969 -1.095 -5.616 1.00 95.31 191 ILE A O 1
ATOM 1475 N N . LEU A 1 192 ? -10.926 -0.219 -6.058 1.00 94.38 192 LEU A N 1
ATOM 1476 C CA . LEU A 1 192 ? -10.851 -0.679 -7.447 1.00 94.38 192 LEU A CA 1
ATOM 1477 C C . LEU A 1 192 ? -10.779 -2.204 -7.537 1.00 94.38 192 LEU A C 1
ATOM 1479 O O . LEU A 1 192 ? -11.535 -2.800 -8.302 1.00 94.38 192 LEU A O 1
ATOM 1483 N N . TYR A 1 193 ? -9.938 -2.837 -6.714 1.00 93.00 193 TYR A N 1
ATOM 1484 C CA . TYR A 1 193 ? -9.818 -4.296 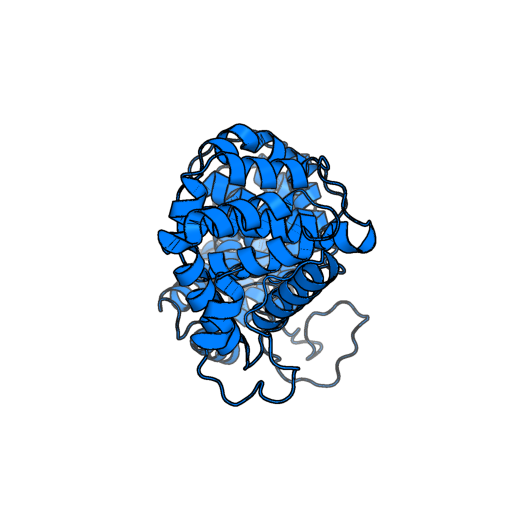-6.641 1.00 93.00 193 TYR A CA 1
ATOM 1485 C C . TYR A 1 193 ? -11.161 -4.976 -6.327 1.00 93.00 193 TYR A C 1
ATOM 1487 O O . TYR A 1 193 ? -11.509 -5.991 -6.925 1.00 93.00 193 TYR A O 1
ATOM 1495 N N . CYS A 1 194 ? -11.975 -4.369 -5.460 1.00 94.50 194 CYS A N 1
ATOM 1496 C CA . CYS A 1 194 ? -13.335 -4.821 -5.152 1.00 94.50 194 CYS A CA 1
ATOM 1497 C C . CYS A 1 194 ? -14.362 -4.556 -6.279 1.00 94.50 194 CYS A C 1
ATOM 1499 O O . CYS A 1 194 ? -15.563 -4.764 -6.082 1.00 94.50 194 CYS A O 1
ATOM 1501 N N . GLY A 1 195 ? -13.929 -4.070 -7.445 1.00 91.56 195 GLY A N 1
ATOM 1502 C CA . GLY A 1 195 ? -14.763 -3.858 -8.628 1.00 91.56 195 GLY A CA 1
ATOM 1503 C C . GLY A 1 195 ? -15.637 -2.605 -8.573 1.00 91.56 195 GLY A C 1
ATOM 1504 O O . GLY A 1 195 ? -16.664 -2.545 -9.252 1.00 91.56 195 GLY A O 1
ATOM 1505 N N . THR A 1 196 ? -15.287 -1.611 -7.752 1.00 92.62 196 THR A N 1
ATOM 1506 C CA . THR A 1 196 ? -16.023 -0.340 -7.728 1.00 92.62 196 THR A CA 1
ATOM 1507 C C . THR A 1 196 ? -15.508 0.580 -8.825 1.00 92.62 196 THR A C 1
ATOM 1509 O O . THR A 1 196 ? -14.346 0.976 -8.822 1.00 92.62 196 THR A O 1
ATOM 1512 N N . CYS A 1 197 ? -16.384 0.940 -9.761 1.00 87.31 197 CYS A N 1
ATOM 1513 C CA . CYS A 1 197 ? -16.070 1.922 -10.789 1.00 87.31 197 CYS A CA 1
ATOM 1514 C C . CYS A 1 197 ? -16.108 3.331 -10.198 1.00 87.31 197 CYS A C 1
ATOM 1516 O O . CYS A 1 197 ? -17.109 3.733 -9.608 1.00 87.31 197 CYS A O 1
ATOM 1518 N N . VAL A 1 198 ? -15.039 4.084 -10.420 1.00 87.62 198 VAL A N 1
ATOM 1519 C CA . VAL A 1 198 ? -14.903 5.484 -10.016 1.00 87.62 198 VAL A CA 1
ATOM 1520 C C . VAL A 1 198 ? -14.459 6.319 -11.210 1.00 87.62 198 VAL A C 1
ATOM 1522 O O . VAL A 1 198 ? -13.740 5.839 -12.088 1.00 87.62 198 VAL A O 1
ATOM 1525 N N . SER A 1 199 ? -14.891 7.575 -11.252 1.00 87.44 199 SER A N 1
ATOM 1526 C CA . SER A 1 199 ? -14.430 8.519 -12.266 1.00 87.44 199 SER A CA 1
ATOM 1527 C C . SER A 1 199 ? -13.178 9.225 -11.765 1.00 87.44 199 SER A C 1
ATOM 1529 O O . SER A 1 199 ? -13.197 9.821 -10.692 1.00 87.44 199 SER A O 1
ATOM 1531 N N . LEU A 1 200 ? -12.105 9.190 -12.554 1.00 88.75 200 LEU A N 1
ATOM 1532 C CA . LEU A 1 200 ? -10.851 9.865 -12.239 1.00 88.75 200 LEU A CA 1
ATOM 1533 C C . LEU A 1 200 ? -10.456 10.821 -13.351 1.00 88.75 200 LEU A C 1
ATOM 1535 O O . LEU A 1 200 ? -10.487 10.466 -14.527 1.00 88.75 200 LEU A O 1
ATOM 1539 N N . SER A 1 201 ? -10.032 12.017 -12.959 1.00 92.12 201 SER A N 1
ATOM 1540 C CA . SER A 1 201 ? -9.353 12.950 -13.849 1.00 92.12 201 SER A CA 1
ATOM 1541 C C . SER A 1 201 ? -7.908 12.481 -14.061 1.00 92.12 201 SER A C 1
ATOM 1543 O O . SER A 1 201 ? -7.138 12.449 -13.095 1.00 92.12 201 SER A O 1
ATOM 1545 N N . PRO A 1 202 ? -7.494 12.142 -15.299 1.00 92.44 202 PRO A N 1
ATOM 1546 C CA . PRO A 1 202 ? -6.131 11.688 -15.583 1.00 92.44 202 PRO A CA 1
ATOM 1547 C C . PRO A 1 202 ? -5.052 12.669 -15.112 1.00 92.44 202 PRO A C 1
ATOM 1549 O O . PRO A 1 202 ? -4.038 12.267 -14.548 1.00 92.44 202 PRO A O 1
ATOM 1552 N N . SER A 1 203 ? -5.286 13.971 -15.307 1.00 94.00 203 SER A N 1
ATOM 1553 C CA . SER A 1 203 ? -4.323 15.014 -14.939 1.00 94.00 203 SER A CA 1
ATOM 1554 C C . SER A 1 203 ? -4.172 15.155 -13.428 1.00 94.00 203 SER A C 1
ATOM 1556 O O . SER A 1 203 ? -3.055 15.315 -12.940 1.00 94.00 203 SER A O 1
ATOM 1558 N N . GLU A 1 204 ? -5.272 15.088 -12.678 1.00 95.06 204 GLU A N 1
ATOM 1559 C CA . GLU A 1 204 ? -5.229 15.205 -11.217 1.00 95.06 204 GLU A CA 1
ATOM 1560 C C . GLU A 1 204 ? -4.632 13.948 -10.583 1.00 95.06 204 GLU A C 1
ATOM 1562 O O . GLU A 1 204 ? -3.819 14.068 -9.671 1.00 95.06 204 GLU A O 1
ATOM 1567 N N . LEU A 1 205 ? -4.925 12.762 -11.134 1.00 95.12 205 LEU A N 1
ATOM 1568 C CA . LEU A 1 205 ? -4.268 11.518 -10.735 1.00 95.12 205 LEU A CA 1
ATOM 1569 C C . LEU A 1 205 ? -2.745 11.622 -10.885 1.00 95.12 205 LEU A C 1
ATOM 1571 O O . LEU A 1 205 ? -2.025 11.339 -9.934 1.00 95.12 205 LEU A O 1
ATOM 1575 N N . MET A 1 206 ? -2.243 12.070 -12.041 1.00 96.12 206 MET A N 1
ATOM 1576 C CA . MET A 1 206 ? -0.794 12.184 -12.252 1.00 96.12 206 MET A CA 1
ATOM 1577 C C . MET A 1 206 ? -0.143 13.208 -11.320 1.00 96.12 206 MET A C 1
ATOM 1579 O O . MET A 1 206 ? 0.950 12.959 -10.817 1.00 96.12 206 MET A O 1
ATOM 1583 N N . LYS A 1 207 ? -0.825 14.320 -11.013 1.00 94.94 207 LYS A N 1
ATOM 1584 C CA . LYS A 1 207 ? -0.357 15.285 -10.003 1.00 94.94 207 LYS A CA 1
ATOM 1585 C C . LYS A 1 207 ? -0.272 14.658 -8.610 1.00 94.94 207 LYS A C 1
ATOM 1587 O O . LYS A 1 207 ? 0.734 14.847 -7.931 1.00 94.94 207 LYS A O 1
ATOM 1592 N N . ALA A 1 208 ? -1.289 13.896 -8.206 1.00 95.56 208 ALA A N 1
ATOM 1593 C CA . ALA A 1 208 ? -1.301 13.189 -6.928 1.00 95.56 208 ALA A CA 1
ATOM 1594 C C . ALA A 1 208 ? -0.168 12.149 -6.853 1.00 95.56 208 ALA A C 1
ATOM 1596 O O . ALA A 1 208 ? 0.572 12.118 -5.870 1.00 95.56 208 ALA A O 1
ATOM 1597 N N . CYS A 1 209 ? 0.039 11.362 -7.918 1.00 95.88 209 CYS A N 1
ATOM 1598 C CA . CYS A 1 209 ? 1.165 10.430 -8.028 1.00 95.88 209 CYS A CA 1
ATOM 1599 C C . CYS A 1 209 ? 2.511 11.150 -7.895 1.00 95.88 209 CYS A C 1
ATOM 1601 O O . CYS A 1 209 ? 3.352 10.738 -7.099 1.00 95.88 209 CYS A O 1
ATOM 1603 N N . TYR A 1 210 ? 2.705 12.234 -8.650 1.00 94.56 210 TYR A N 1
ATOM 1604 C CA . TYR A 1 210 ? 3.939 13.011 -8.619 1.00 94.56 210 TYR A CA 1
ATOM 1605 C C . TYR A 1 210 ? 4.234 13.532 -7.207 1.00 94.56 210 TYR A C 1
ATOM 1607 O O . TYR A 1 210 ? 5.343 13.355 -6.714 1.00 94.56 210 TYR A O 1
ATOM 1615 N N . CYS A 1 211 ? 3.225 14.087 -6.525 1.00 92.81 211 CYS A N 1
ATOM 1616 C CA . CYS A 1 211 ? 3.345 14.582 -5.154 1.00 92.81 211 CYS A CA 1
ATOM 1617 C C . CYS A 1 211 ? 3.832 13.493 -4.181 1.00 92.81 211 CYS A C 1
ATOM 1619 O O . CYS A 1 211 ? 4.823 13.704 -3.478 1.00 92.81 211 CYS A O 1
ATOM 1621 N N . VAL A 1 212 ? 3.209 12.306 -4.213 1.00 94.31 212 VAL A N 1
ATOM 1622 C CA . VAL A 1 212 ? 3.593 11.150 -3.380 1.00 94.31 212 VAL A CA 1
ATOM 1623 C C . VAL A 1 212 ? 5.030 10.707 -3.646 1.00 94.31 212 VAL A C 1
ATOM 1625 O O . VAL A 1 212 ? 5.760 10.378 -2.715 1.00 94.31 212 VAL A O 1
ATOM 1628 N N . PHE A 1 213 ? 5.470 10.711 -4.905 1.00 93.44 213 PHE A N 1
ATOM 1629 C CA . PHE A 1 213 ? 6.852 10.367 -5.222 1.00 93.44 213 PHE A CA 1
ATOM 1630 C C . PHE A 1 213 ? 7.840 11.495 -4.908 1.00 93.44 213 PHE A C 1
ATOM 1632 O O . PHE A 1 213 ? 9.031 11.222 -4.826 1.00 93.44 213 PHE A O 1
ATOM 1639 N N . THR A 1 214 ? 7.418 12.743 -4.706 1.00 90.06 214 THR A N 1
ATOM 1640 C CA . THR A 1 214 ? 8.337 13.840 -4.349 1.00 90.06 214 THR A CA 1
ATOM 1641 C C . THR A 1 214 ? 8.530 14.037 -2.853 1.00 90.06 214 THR A C 1
ATOM 1643 O O . THR A 1 214 ? 9.658 14.303 -2.446 1.00 90.06 214 THR A O 1
ATOM 1646 N N . ASP A 1 215 ? 7.489 13.894 -2.037 1.00 85.12 215 ASP A N 1
ATOM 1647 C CA . ASP A 1 215 ? 7.523 14.268 -0.621 1.00 85.12 215 ASP A CA 1
ATOM 1648 C C . ASP A 1 215 ? 6.927 13.152 0.237 1.00 85.12 215 ASP A C 1
ATOM 1650 O O . ASP A 1 215 ? 5.797 12.743 0.028 1.00 85.12 215 ASP A O 1
ATOM 1654 N N . LEU A 1 216 ? 7.695 12.629 1.190 1.00 79.44 216 LEU A N 1
ATOM 1655 C CA . LEU A 1 216 ? 7.239 11.619 2.155 1.00 79.44 216 LEU A CA 1
ATOM 1656 C C . LEU A 1 216 ? 7.769 11.919 3.562 1.00 79.44 216 LEU A C 1
ATOM 1658 O O . LEU A 1 216 ? 7.943 11.022 4.386 1.00 79.44 216 LEU A O 1
ATOM 1662 N N . SER A 1 217 ? 8.068 13.187 3.838 1.00 74.19 217 SER A N 1
ATOM 1663 C CA . SER A 1 217 ? 8.745 13.598 5.070 1.00 74.19 217 SER A CA 1
ATOM 1664 C C . SER A 1 217 ? 7.888 13.454 6.341 1.00 74.19 217 SER A C 1
ATOM 1666 O O . SER A 1 217 ? 8.440 13.401 7.440 1.00 74.19 217 SER A O 1
ATOM 1668 N N . GLU A 1 218 ? 6.564 13.313 6.205 1.00 80.44 218 GLU A N 1
ATOM 1669 C CA . GLU A 1 218 ? 5.593 13.361 7.313 1.00 80.44 218 GLU A CA 1
ATOM 1670 C C . GLU A 1 218 ? 4.835 12.042 7.580 1.00 80.44 218 GLU A C 1
ATOM 1672 O O . GLU A 1 218 ? 3.736 12.056 8.134 1.00 80.44 218 GLU A O 1
ATOM 1677 N N . ILE A 1 219 ? 5.388 10.882 7.208 1.00 86.94 219 ILE A N 1
ATOM 1678 C CA . ILE A 1 219 ? 4.736 9.587 7.485 1.00 86.94 219 ILE A CA 1
ATOM 1679 C C . ILE A 1 219 ? 4.583 9.382 9.001 1.00 86.94 219 ILE A C 1
ATOM 1681 O O . ILE A 1 219 ? 5.574 9.311 9.734 1.00 86.94 219 ILE A O 1
ATOM 1685 N N . CYS A 1 220 ? 3.342 9.245 9.474 1.00 87.19 220 CYS A N 1
ATOM 1686 C CA . CYS A 1 220 ? 3.036 9.122 10.899 1.00 87.19 220 CYS A CA 1
ATOM 1687 C C . CYS A 1 220 ? 2.761 7.675 11.327 1.00 87.19 220 CYS A C 1
ATOM 1689 O O . CYS A 1 220 ? 2.996 7.317 12.486 1.00 87.19 220 CYS A O 1
ATOM 1691 N N . ILE A 1 221 ? 2.236 6.840 10.426 1.00 91.31 221 ILE A N 1
ATOM 1692 C CA . ILE A 1 221 ? 1.714 5.511 10.739 1.00 91.31 221 ILE A CA 1
ATOM 1693 C C . ILE A 1 221 ? 2.329 4.463 9.812 1.00 91.31 221 ILE A C 1
ATOM 1695 O O . ILE A 1 221 ? 2.468 4.635 8.607 1.00 91.31 221 ILE A O 1
ATOM 1699 N N . ARG A 1 222 ? 2.685 3.309 10.384 1.00 92.38 222 ARG A N 1
ATOM 1700 C CA . ARG A 1 222 ? 3.132 2.168 9.584 1.00 92.38 222 ARG A CA 1
ATOM 1701 C C . ARG A 1 222 ? 1.956 1.640 8.770 1.00 92.38 222 ARG A C 1
ATOM 1703 O O . ARG A 1 222 ? 0.907 1.362 9.356 1.00 92.38 222 ARG A O 1
ATOM 1710 N N . CYS A 1 223 ? 2.158 1.432 7.472 1.00 94.44 223 CYS A N 1
ATOM 1711 C CA . CYS A 1 223 ? 1.153 0.857 6.582 1.00 94.44 223 CYS A CA 1
ATOM 1712 C C . CYS A 1 223 ? 0.643 -0.519 7.069 1.00 94.44 223 CYS A C 1
ATOM 1714 O O . CYS A 1 223 ? 1.351 -1.224 7.799 1.00 94.44 223 CYS A O 1
ATOM 1716 N N . PRO A 1 224 ? -0.592 -0.909 6.698 1.00 94.25 224 PRO A N 1
ATOM 1717 C CA . PRO A 1 224 ? -1.186 -2.167 7.132 1.00 94.25 224 PRO A CA 1
ATOM 1718 C C . PRO A 1 224 ? -0.332 -3.371 6.744 1.00 94.25 224 PRO A C 1
ATOM 1720 O O . PRO A 1 224 ? 0.208 -3.428 5.641 1.00 94.25 224 PRO A O 1
ATOM 1723 N N . PHE A 1 225 ? -0.276 -4.374 7.622 1.00 91.25 225 PHE A N 1
ATOM 1724 C CA . PHE A 1 225 ? 0.438 -5.630 7.376 1.00 91.25 225 PHE A CA 1
ATOM 1725 C C . PHE A 1 225 ? 1.933 -5.392 7.125 1.00 91.25 225 PHE A C 1
ATOM 1727 O O . PHE A 1 225 ? 2.639 -4.979 8.049 1.00 91.25 225 PHE A O 1
ATOM 1734 N N . ASP A 1 226 ? 2.375 -5.662 5.898 1.00 87.06 226 ASP A N 1
ATOM 1735 C CA . ASP A 1 226 ? 3.731 -5.480 5.391 1.00 87.06 226 ASP A CA 1
ATOM 1736 C C . ASP A 1 226 ? 3.724 -4.710 4.054 1.00 87.06 226 ASP A C 1
ATOM 1738 O O . ASP A 1 226 ? 4.657 -4.836 3.262 1.00 87.06 226 ASP A O 1
ATOM 1742 N N . TYR A 1 227 ? 2.669 -3.923 3.795 1.00 93.94 227 TYR A N 1
ATOM 1743 C CA . TYR A 1 227 ? 2.664 -2.969 2.687 1.00 93.94 227 TYR A CA 1
ATOM 1744 C C . TYR A 1 227 ? 3.682 -1.853 2.946 1.00 93.94 227 TYR A C 1
ATOM 1746 O O . TYR A 1 227 ? 3.831 -1.379 4.075 1.00 93.94 227 TYR A O 1
ATOM 1754 N N . GLY A 1 228 ? 4.352 -1.425 1.881 1.00 94.38 228 GLY A N 1
ATOM 1755 C CA . GLY A 1 228 ? 5.141 -0.202 1.855 1.00 94.38 228 GLY A CA 1
ATOM 1756 C C . GLY A 1 228 ? 4.266 1.027 1.606 1.00 94.38 228 GLY A C 1
ATOM 1757 O O . GLY A 1 228 ? 3.173 0.924 1.047 1.00 94.38 228 GLY A O 1
ATOM 1758 N N . VAL A 1 229 ? 4.766 2.203 1.982 1.00 95.00 229 VAL A N 1
ATOM 1759 C CA . VAL A 1 229 ? 4.078 3.494 1.787 1.00 95.00 229 VAL A CA 1
ATOM 1760 C C . VAL A 1 229 ? 3.716 3.742 0.319 1.00 95.00 229 VAL A C 1
ATOM 1762 O O . VAL A 1 229 ? 2.642 4.264 0.026 1.00 95.00 229 VAL A O 1
ATOM 1765 N N . LEU A 1 230 ? 4.578 3.331 -0.616 1.00 96.31 230 LEU A N 1
ATOM 1766 C CA . LEU A 1 230 ? 4.357 3.511 -2.053 1.00 96.31 230 LEU A CA 1
ATOM 1767 C C . LEU A 1 230 ? 3.512 2.406 -2.695 1.00 96.31 230 LEU A C 1
ATOM 1769 O O . LEU A 1 230 ? 3.110 2.536 -3.849 1.00 96.31 230 LEU A O 1
ATOM 1773 N N . ASP A 1 231 ? 3.218 1.315 -1.995 1.00 97.00 231 ASP A N 1
ATOM 1774 C CA . ASP A 1 231 ? 2.558 0.172 -2.624 1.00 97.00 231 ASP A CA 1
ATOM 1775 C C . ASP A 1 231 ? 1.164 0.527 -3.141 1.00 97.00 231 ASP A C 1
ATOM 1777 O O . ASP A 1 231 ? 0.788 0.109 -4.234 1.00 97.00 231 ASP A O 1
ATOM 1781 N N . GLY A 1 232 ? 0.410 1.328 -2.383 1.00 97.00 232 GLY A N 1
ATOM 1782 C CA . GLY A 1 232 ? -0.928 1.764 -2.775 1.00 97.00 232 GLY A CA 1
ATOM 1783 C C . GLY A 1 232 ? -0.935 2.517 -4.104 1.00 97.00 232 GLY A C 1
ATOM 1784 O O . GLY A 1 232 ? -1.732 2.202 -4.989 1.00 97.00 232 GLY A O 1
ATOM 1785 N N . ILE A 1 233 ? -0.003 3.459 -4.281 1.00 97.31 233 ILE A N 1
ATOM 1786 C CA . ILE A 1 233 ? 0.082 4.270 -5.498 1.00 97.31 233 ILE A CA 1
ATOM 1787 C C . ILE A 1 233 ? 0.589 3.440 -6.679 1.00 97.31 233 ILE A C 1
ATOM 1789 O O . ILE A 1 233 ? 0.112 3.617 -7.797 1.00 97.31 233 ILE A O 1
ATOM 1793 N N . LEU A 1 234 ? 1.488 2.482 -6.433 1.00 97.81 234 LEU A N 1
ATOM 1794 C CA . LEU A 1 234 ? 1.984 1.554 -7.451 1.00 97.81 234 LEU A CA 1
ATOM 1795 C C . LEU A 1 234 ? 0.892 0.587 -7.923 1.00 97.81 234 LEU A C 1
ATOM 1797 O O . LEU A 1 234 ? 0.764 0.348 -9.122 1.00 97.81 234 LEU A O 1
ATOM 1801 N N . LEU A 1 235 ? 0.074 0.065 -7.005 1.00 96.88 235 LEU A N 1
ATOM 1802 C CA . LEU A 1 235 ? -1.086 -0.767 -7.335 1.00 96.88 235 LEU A CA 1
ATOM 1803 C C . LEU A 1 235 ? -2.133 0.028 -8.121 1.00 96.88 235 LEU A C 1
ATOM 1805 O O . LEU A 1 235 ? -2.627 -0.452 -9.140 1.00 96.88 235 LEU A O 1
ATOM 1809 N N . LEU A 1 236 ? -2.429 1.257 -7.688 1.00 95.94 236 LEU A N 1
ATOM 1810 C CA . LEU A 1 236 ? -3.358 2.149 -8.379 1.00 95.94 236 LEU A CA 1
ATOM 1811 C C . LEU A 1 236 ? -2.880 2.467 -9.802 1.00 95.94 236 LEU A C 1
ATOM 1813 O O . LEU A 1 236 ? -3.649 2.328 -10.751 1.00 95.94 236 LEU A O 1
ATOM 1817 N N . LEU A 1 237 ? -1.609 2.845 -9.967 1.00 96.25 237 LEU A N 1
ATOM 1818 C CA . LEU A 1 237 ? -1.016 3.097 -11.281 1.00 96.25 237 LEU A CA 1
ATOM 1819 C C . LEU A 1 237 ? -1.019 1.842 -12.150 1.00 96.25 237 LEU A C 1
ATOM 1821 O O . LEU A 1 237 ? -1.349 1.932 -13.328 1.00 96.25 237 LEU A O 1
ATOM 1825 N N . CYS A 1 238 ? -0.697 0.677 -11.585 1.00 95.81 238 CYS A N 1
ATOM 1826 C CA . CYS A 1 238 ? -0.744 -0.591 -12.303 1.00 95.81 238 CYS A CA 1
ATOM 1827 C C . CYS A 1 238 ? -2.142 -0.861 -12.877 1.00 95.81 238 CYS A C 1
ATOM 1829 O O . CYS A 1 238 ? -2.247 -1.214 -14.052 1.00 95.81 238 CYS A O 1
ATOM 1831 N N . GLU A 1 239 ? -3.195 -0.655 -12.084 1.00 93.12 239 GLU A N 1
ATOM 1832 C CA . GLU A 1 239 ? -4.583 -0.867 -12.504 1.00 93.12 239 GLU A CA 1
ATOM 1833 C C . GLU A 1 239 ? -5.028 0.169 -13.546 1.00 93.12 239 GLU A C 1
ATOM 1835 O O . GLU A 1 239 ? -5.495 -0.178 -14.633 1.00 93.12 239 GLU A O 1
ATOM 1840 N N . VAL A 1 240 ? -4.818 1.456 -13.262 1.00 92.75 240 VAL A N 1
ATOM 1841 C CA . VAL A 1 240 ? -5.244 2.539 -14.157 1.00 92.75 240 VAL A CA 1
ATOM 1842 C C . VAL A 1 240 ? -4.489 2.486 -15.484 1.00 92.75 240 VAL A C 1
ATOM 1844 O O . VAL A 1 240 ? -5.095 2.649 -16.540 1.00 92.75 240 VAL A O 1
ATOM 1847 N N . LEU A 1 241 ? -3.184 2.204 -15.472 1.00 93.50 241 LEU A N 1
ATOM 1848 C CA . LEU A 1 241 ? -2.392 2.052 -16.694 1.00 93.50 241 LEU A CA 1
ATOM 1849 C C . LEU A 1 241 ? -2.628 0.712 -17.386 1.00 93.50 241 LEU A C 1
ATOM 1851 O O . LEU A 1 241 ? -2.327 0.618 -18.571 1.00 93.50 241 LEU A O 1
ATOM 1855 N N . ALA A 1 242 ? -3.180 -0.311 -16.727 1.00 93.00 242 ALA A N 1
ATOM 1856 C CA . ALA A 1 242 ? -3.664 -1.508 -17.415 1.00 93.00 242 ALA A CA 1
ATOM 1857 C C . ALA A 1 242 ? -4.910 -1.186 -18.251 1.00 93.00 242 ALA A C 1
ATOM 1859 O O . ALA A 1 242 ? -4.980 -1.569 -19.420 1.00 93.00 242 ALA A O 1
ATOM 1860 N N . GLN A 1 243 ? -5.848 -0.418 -17.692 1.00 89.44 243 GLN A N 1
ATOM 1861 C CA . GLN A 1 243 ? -7.127 -0.094 -18.333 1.00 89.44 243 GLN A CA 1
ATOM 1862 C C . GLN A 1 243 ? -7.080 1.127 -19.267 1.00 89.44 243 GLN A C 1
ATOM 1864 O O . GLN A 1 243 ? -7.881 1.213 -20.195 1.00 89.44 243 GLN A O 1
ATOM 1869 N N . GLY A 1 244 ? -6.161 2.068 -19.035 1.00 86.62 244 GLY A N 1
ATOM 1870 C CA . GLY A 1 244 ? -6.071 3.330 -19.774 1.00 86.62 244 GLY A CA 1
ATOM 1871 C C . GLY A 1 244 ? -5.717 3.161 -21.252 1.00 86.62 244 GLY A C 1
ATOM 1872 O O . GLY A 1 244 ? -5.231 2.118 -21.680 1.00 86.62 244 GLY A O 1
ATOM 1873 N N . ASP A 1 245 ? -5.932 4.192 -22.055 1.00 88.94 245 ASP A N 1
ATOM 1874 C CA . ASP A 1 245 ? -5.483 4.212 -23.446 1.00 88.94 245 ASP A CA 1
ATOM 1875 C C . ASP A 1 245 ? -4.028 4.710 -23.569 1.00 88.94 245 ASP A C 1
ATOM 1877 O O . ASP A 1 245 ? -3.341 4.982 -22.580 1.00 88.94 245 ASP A O 1
ATOM 1881 N N . THR A 1 246 ? -3.547 4.828 -24.806 1.00 89.50 246 THR A N 1
ATOM 1882 C CA . THR A 1 246 ? -2.227 5.389 -25.118 1.00 89.50 246 THR A CA 1
ATOM 1883 C C . THR A 1 246 ? -2.058 6.818 -24.593 1.00 89.50 246 THR A C 1
ATOM 1885 O O . THR A 1 246 ? -0.960 7.181 -24.180 1.00 89.50 246 THR A O 1
ATOM 1888 N N . THR A 1 247 ? -3.126 7.622 -24.551 1.00 91.75 247 THR A N 1
ATOM 1889 C CA . THR A 1 247 ? -3.076 8.999 -24.038 1.00 91.75 247 THR A CA 1
ATOM 1890 C C . THR A 1 247 ? -2.789 9.022 -22.540 1.00 91.75 247 THR A C 1
ATOM 1892 O O . THR A 1 247 ? -2.002 9.849 -22.083 1.00 91.75 247 THR A O 1
ATOM 1895 N N . MET A 1 248 ? -3.353 8.084 -21.777 1.00 92.94 248 MET A N 1
ATOM 1896 C CA . MET A 1 248 ? -3.037 7.942 -20.356 1.00 92.94 248 MET A CA 1
ATOM 1897 C C . MET A 1 248 ? -1.564 7.576 -20.126 1.00 92.94 248 MET A C 1
ATOM 1899 O O . MET A 1 248 ? -0.911 8.136 -19.245 1.00 92.94 248 MET A O 1
ATOM 1903 N N . THR A 1 249 ? -1.023 6.666 -20.939 1.00 92.25 249 THR A N 1
ATOM 1904 C CA . THR A 1 249 ? 0.401 6.306 -20.893 1.00 92.25 249 THR A CA 1
ATOM 1905 C C . THR A 1 249 ? 1.298 7.486 -21.261 1.00 92.25 249 THR A C 1
ATOM 1907 O O . THR A 1 249 ? 2.282 7.734 -20.572 1.00 92.25 249 THR A O 1
ATOM 1910 N N . GLN A 1 250 ? 0.940 8.252 -22.291 1.00 91.75 250 GLN A N 1
ATOM 1911 C CA . GLN A 1 250 ? 1.690 9.439 -22.692 1.00 91.75 250 GLN A CA 1
ATOM 1912 C C . GLN A 1 250 ? 1.700 10.499 -21.582 1.00 91.75 250 GLN A C 1
ATOM 1914 O O . GLN A 1 250 ? 2.756 11.023 -21.242 1.00 91.75 250 GLN A O 1
ATOM 1919 N N . LEU A 1 251 ? 0.553 10.752 -20.943 1.00 94.69 251 LEU A N 1
ATOM 1920 C CA . LEU A 1 251 ? 0.464 11.692 -19.826 1.00 94.69 251 LEU A CA 1
ATOM 1921 C C . LEU A 1 251 ? 1.350 11.269 -18.642 1.00 94.69 251 LEU A C 1
ATOM 1923 O O . LEU A 1 251 ? 1.987 12.110 -18.012 1.00 94.69 251 LEU A O 1
ATOM 1927 N N . PHE A 1 252 ? 1.412 9.972 -18.344 1.00 94.75 252 PHE A N 1
ATOM 1928 C CA . PHE A 1 252 ? 2.270 9.420 -17.292 1.00 94.75 252 PHE A CA 1
ATOM 1929 C C . PHE A 1 252 ? 3.770 9.666 -17.543 1.00 94.75 252 PHE A C 1
ATOM 1931 O O . PHE A 1 252 ? 4.519 9.893 -16.593 1.00 94.75 252 PHE A O 1
ATOM 1938 N N . ILE A 1 253 ? 4.192 9.691 -18.810 1.00 91.56 253 ILE A N 1
ATOM 1939 C CA . ILE A 1 253 ? 5.559 10.056 -19.210 1.00 91.56 253 ILE A CA 1
ATOM 1940 C C . ILE A 1 253 ? 5.746 11.574 -19.132 1.00 91.56 253 ILE A C 1
ATOM 1942 O O . ILE A 1 253 ? 6.646 12.060 -18.458 1.00 91.56 253 ILE A O 1
ATOM 1946 N N . GLU A 1 254 ? 4.871 12.344 -19.783 1.00 93.56 254 GLU A N 1
ATOM 1947 C CA . GLU A 1 254 ? 5.004 13.803 -19.910 1.00 93.56 254 GLU A CA 1
ATOM 1948 C C . GLU A 1 254 ? 4.984 14.536 -18.563 1.00 93.56 254 GLU A C 1
ATOM 1950 O O . GLU A 1 254 ? 5.575 15.606 -18.420 1.00 93.56 254 GLU A O 1
ATOM 1955 N N . THR A 1 255 ? 4.307 13.966 -17.565 1.00 95.00 255 THR A N 1
ATOM 1956 C CA . THR A 1 255 ? 4.229 14.527 -16.209 1.00 95.00 255 THR A CA 1
ATOM 1957 C C . THR A 1 255 ? 5.463 14.246 -15.353 1.00 95.00 255 THR A C 1
ATOM 1959 O O . THR A 1 255 ? 5.547 14.765 -14.242 1.00 95.00 255 THR A O 1
ATOM 1962 N N . GLY A 1 256 ? 6.423 13.451 -15.835 1.00 93.69 256 GLY A N 1
ATOM 1963 C CA . GLY A 1 256 ? 7.630 13.102 -15.086 1.00 93.69 256 GLY A CA 1
ATOM 1964 C C . GLY A 1 256 ? 7.424 12.007 -14.031 1.00 93.69 256 GLY A C 1
ATOM 1965 O O . GLY A 1 256 ? 8.329 11.730 -13.240 1.00 93.69 256 GLY A O 1
ATOM 1966 N N . VAL A 1 257 ? 6.221 11.416 -13.958 1.00 96.12 257 VAL A N 1
ATOM 1967 C CA . VAL A 1 257 ? 5.871 10.413 -12.938 1.00 96.12 257 VAL A CA 1
ATOM 1968 C C . VAL A 1 257 ? 6.681 9.134 -13.148 1.00 96.12 257 VAL A C 1
ATOM 1970 O O . VAL A 1 257 ? 7.142 8.545 -12.172 1.00 96.12 257 VAL A O 1
ATOM 1973 N N . TRP A 1 258 ? 6.898 8.724 -14.402 1.00 94.50 258 TRP A N 1
ATOM 1974 C CA . TRP A 1 258 ? 7.742 7.573 -14.733 1.00 94.50 258 TRP A CA 1
ATOM 1975 C C . TRP A 1 258 ? 9.159 7.723 -14.172 1.00 94.50 258 TRP A C 1
ATOM 1977 O O . TRP A 1 258 ? 9.635 6.835 -13.465 1.00 94.50 258 TRP A O 1
ATOM 1987 N N . GLU A 1 259 ? 9.830 8.841 -14.450 1.00 92.44 259 GLU A N 1
ATOM 1988 C CA . GLU A 1 259 ? 11.206 9.063 -14.018 1.00 92.44 259 GLU A CA 1
ATOM 1989 C C . GLU A 1 259 ? 11.299 9.052 -12.495 1.00 92.44 259 GLU A C 1
ATOM 1991 O O . GLU A 1 259 ? 12.083 8.287 -11.926 1.00 92.44 259 GLU A O 1
ATOM 1996 N N . ILE A 1 260 ? 10.474 9.857 -11.818 1.00 93.69 260 ILE A N 1
ATOM 1997 C CA . ILE A 1 260 ? 10.568 9.994 -10.364 1.00 93.69 260 ILE A CA 1
ATOM 1998 C C . ILE A 1 260 ? 10.206 8.702 -9.626 1.00 93.69 260 ILE A C 1
ATOM 2000 O O . ILE A 1 260 ? 10.831 8.386 -8.613 1.00 93.69 260 ILE A O 1
ATOM 2004 N N . LEU A 1 261 ? 9.271 7.909 -10.159 1.00 95.25 261 LEU A N 1
ATOM 2005 C CA . LEU A 1 261 ? 8.953 6.582 -9.637 1.00 95.25 261 LEU A CA 1
ATOM 2006 C C . LEU A 1 261 ? 10.196 5.691 -9.633 1.00 95.25 261 LEU A C 1
ATOM 2008 O O . LEU A 1 261 ? 10.510 5.091 -8.605 1.00 95.25 261 LEU A O 1
ATOM 2012 N N . TRP A 1 262 ? 10.940 5.627 -10.740 1.00 93.81 262 TRP A N 1
ATOM 2013 C CA . TRP A 1 262 ? 12.142 4.789 -10.815 1.00 93.81 262 TRP A CA 1
ATOM 2014 C C . TRP A 1 262 ? 13.287 5.315 -9.966 1.00 93.81 262 TRP A C 1
ATOM 2016 O O . TRP A 1 262 ? 14.009 4.517 -9.371 1.00 93.81 262 TRP A O 1
ATOM 2026 N N . HIS A 1 263 ? 13.417 6.635 -9.831 1.00 91.88 263 HIS A N 1
ATOM 2027 C CA . HIS A 1 263 ? 14.322 7.233 -8.852 1.00 91.88 263 HIS A CA 1
ATOM 2028 C C . HIS A 1 263 ? 13.981 6.784 -7.423 1.00 91.88 263 HIS A C 1
ATOM 2030 O O . HIS A 1 263 ? 14.866 6.333 -6.693 1.00 91.88 263 HIS A O 1
ATOM 2036 N N . ARG A 1 264 ? 12.702 6.835 -7.029 1.00 91.69 264 ARG A N 1
ATOM 2037 C CA . ARG A 1 264 ? 12.259 6.390 -5.698 1.00 91.69 264 ARG A CA 1
ATOM 2038 C C . ARG A 1 264 ? 12.412 4.893 -5.495 1.00 91.69 264 ARG A C 1
ATOM 2040 O O . ARG A 1 264 ? 12.854 4.474 -4.429 1.00 91.69 264 ARG A O 1
ATOM 2047 N N . MET A 1 265 ? 12.133 4.085 -6.513 1.00 93.38 265 MET A N 1
ATOM 2048 C CA . MET A 1 265 ? 12.398 2.650 -6.462 1.00 93.38 265 MET A CA 1
ATOM 2049 C C . MET A 1 265 ? 13.884 2.352 -6.283 1.00 93.38 265 MET A C 1
ATOM 2051 O O . MET A 1 265 ? 14.242 1.546 -5.429 1.00 93.38 265 MET A O 1
ATOM 2055 N N . ALA A 1 266 ? 14.754 3.013 -7.045 1.00 92.19 266 ALA A N 1
ATOM 2056 C CA . ALA A 1 266 ? 16.194 2.832 -6.933 1.00 92.19 266 ALA A CA 1
ATOM 2057 C C . ALA A 1 266 ? 16.706 3.189 -5.530 1.00 92.19 266 ALA A C 1
ATOM 2059 O O . ALA A 1 266 ? 17.490 2.434 -4.953 1.00 92.19 266 ALA A O 1
ATOM 2060 N N . GLN A 1 267 ? 16.209 4.291 -4.957 1.00 89.12 267 GLN A N 1
ATOM 2061 C CA . GLN A 1 267 ? 16.497 4.704 -3.583 1.00 89.12 267 GLN A CA 1
ATOM 2062 C C . GLN A 1 267 ? 16.020 3.659 -2.564 1.00 89.12 267 GLN A C 1
ATOM 2064 O O . GLN A 1 267 ? 16.799 3.227 -1.716 1.00 89.12 267 GLN A O 1
ATOM 2069 N N . ALA A 1 268 ? 14.768 3.207 -2.668 1.00 91.12 268 ALA A N 1
ATOM 2070 C CA . ALA A 1 268 ? 14.182 2.240 -1.742 1.00 91.12 268 ALA A CA 1
ATOM 2071 C C . ALA A 1 268 ? 14.894 0.877 -1.791 1.00 91.12 268 ALA A C 1
ATOM 2073 O O . ALA A 1 268 ? 15.129 0.246 -0.762 1.00 91.12 268 ALA A O 1
ATOM 2074 N N . LEU A 1 269 ? 15.283 0.437 -2.989 1.00 92.31 269 LEU A N 1
ATOM 2075 C CA . LEU A 1 269 ? 15.954 -0.841 -3.226 1.00 92.31 269 LEU A CA 1
ATOM 2076 C C . LEU A 1 269 ? 17.476 -0.775 -3.039 1.00 92.31 269 LEU A C 1
ATOM 2078 O O . LEU A 1 269 ? 18.132 -1.807 -3.155 1.00 92.31 269 LEU A O 1
ATOM 2082 N N . GLN A 1 270 ? 18.028 0.400 -2.716 1.00 89.06 270 GLN A N 1
ATOM 2083 C CA . GLN A 1 270 ? 19.465 0.616 -2.509 1.00 89.06 270 GLN A CA 1
ATOM 2084 C C . GLN A 1 270 ? 20.301 0.271 -3.757 1.00 89.06 270 GLN A C 1
ATOM 2086 O O . GLN A 1 270 ? 21.387 -0.308 -3.669 1.00 89.06 270 GLN A O 1
ATOM 2091 N N . VAL A 1 271 ? 19.788 0.631 -4.939 1.00 87.69 271 VAL A N 1
ATOM 2092 C CA . VAL A 1 271 ? 20.468 0.426 -6.226 1.00 87.69 271 VAL A CA 1
ATOM 2093 C C . VAL A 1 271 ? 21.729 1.284 -6.274 1.00 87.69 271 VAL A C 1
ATOM 2095 O O . VAL A 1 271 ? 21.692 2.481 -5.997 1.00 87.69 271 VAL A O 1
ATOM 2098 N N . VAL A 1 272 ? 22.855 0.677 -6.646 1.00 81.00 272 VAL A N 1
ATOM 2099 C CA . VAL A 1 272 ? 24.170 1.330 -6.691 1.00 81.00 272 VAL A CA 1
ATOM 2100 C C . VAL A 1 272 ? 24.520 1.704 -8.125 1.00 81.00 272 VAL A C 1
ATOM 2102 O O . VAL A 1 272 ? 24.428 0.870 -9.024 1.00 81.00 272 VAL A O 1
ATOM 2105 N N . CYS A 1 273 ? 24.983 2.939 -8.336 1.00 70.94 273 CYS A N 1
ATOM 2106 C CA . CYS A 1 273 ? 25.532 3.333 -9.630 1.00 70.94 273 CYS A CA 1
ATOM 2107 C C . CYS A 1 273 ? 26.961 2.768 -9.791 1.00 70.94 273 CYS A C 1
ATOM 2109 O O . CYS A 1 273 ? 27.823 3.065 -8.951 1.00 70.94 273 CYS A O 1
ATOM 2111 N N . PRO A 1 274 ? 27.263 2.017 -10.871 1.00 65.88 274 PRO A N 1
ATOM 2112 C CA . PRO A 1 274 ? 28.582 1.414 -11.096 1.00 65.88 274 PRO A CA 1
ATOM 2113 C C . PRO A 1 274 ? 29.742 2.420 -11.099 1.00 65.88 274 PRO A C 1
ATOM 2115 O O . PRO A 1 274 ? 30.868 2.075 -10.758 1.00 65.88 274 PRO A O 1
ATOM 2118 N N . GLN A 1 275 ? 29.471 3.671 -11.478 1.00 62.75 275 GLN A N 1
ATOM 2119 C CA . GLN A 1 275 ? 30.478 4.726 -11.622 1.00 62.75 275 GLN A CA 1
ATOM 2120 C C . GLN A 1 275 ? 30.846 5.385 -10.285 1.00 62.75 275 GLN A C 1
ATOM 2122 O O . GLN A 1 275 ? 31.944 5.917 -10.141 1.00 62.75 275 GLN A O 1
ATOM 2127 N N . GLN A 1 276 ? 29.931 5.374 -9.312 1.00 61.03 276 GLN A N 1
ATOM 2128 C CA . GLN A 1 276 ? 30.088 6.100 -8.048 1.00 61.03 276 GLN A CA 1
ATOM 2129 C C . GLN A 1 276 ? 30.247 5.169 -6.839 1.00 61.03 276 GLN A C 1
ATOM 2131 O O . GLN A 1 276 ? 30.574 5.652 -5.755 1.00 61.03 276 GLN A O 1
ATOM 2136 N N . SER A 1 277 ? 30.038 3.852 -7.004 1.00 59.34 277 SER A N 1
ATOM 2137 C CA . SER A 1 277 ? 30.064 2.834 -5.932 1.00 59.34 277 SER A CA 1
ATOM 2138 C C . SER A 1 277 ? 29.245 3.228 -4.694 1.00 59.34 277 SER A C 1
ATOM 2140 O O . SER A 1 277 ? 29.531 2.797 -3.575 1.00 59.34 277 SER A O 1
ATOM 2142 N N . LYS A 1 278 ? 28.238 4.080 -4.895 1.00 56.97 278 LYS A N 1
ATOM 2143 C CA . LYS A 1 278 ? 27.320 4.600 -3.886 1.00 56.97 278 LYS A CA 1
ATOM 2144 C C . LYS A 1 278 ? 25.885 4.360 -4.353 1.00 56.97 278 LYS A C 1
ATOM 2146 O O . LYS A 1 278 ? 25.655 4.342 -5.571 1.00 56.97 278 LYS A O 1
ATOM 2151 N N . PRO A 1 279 ? 24.940 4.155 -3.422 1.00 61.19 279 PRO A N 1
ATOM 2152 C CA . PRO A 1 279 ? 23.535 4.085 -3.781 1.00 61.19 279 PRO A CA 1
ATOM 2153 C C . PRO A 1 279 ? 23.104 5.364 -4.502 1.00 61.19 279 PRO A C 1
ATOM 2155 O O . PRO A 1 279 ? 23.649 6.444 -4.252 1.00 61.19 279 PRO A O 1
ATOM 2158 N N . ILE A 1 280 ? 22.138 5.231 -5.405 1.00 67.62 280 ILE A N 1
ATOM 2159 C CA . ILE A 1 280 ? 21.511 6.354 -6.097 1.00 67.62 280 ILE A CA 1
ATOM 2160 C C . ILE A 1 280 ? 20.679 7.109 -5.051 1.00 67.62 280 ILE A C 1
ATOM 2162 O O . ILE A 1 280 ? 19.523 6.782 -4.809 1.00 67.62 280 ILE A O 1
ATOM 2166 N N . HIS A 1 281 ? 21.291 8.082 -4.379 1.00 61.72 281 HIS A N 1
ATOM 2167 C CA . HIS A 1 281 ? 20.633 9.008 -3.460 1.00 61.72 281 HIS A CA 1
ATOM 2168 C C . HIS A 1 281 ? 20.717 10.429 -4.012 1.00 61.72 281 HIS A C 1
ATOM 2170 O O . HIS A 1 281 ? 21.663 10.769 -4.727 1.00 61.72 281 HIS A O 1
ATOM 2176 N N . ASP A 1 282 ? 19.742 11.264 -3.651 1.00 50.59 282 ASP A N 1
ATOM 2177 C CA . ASP A 1 282 ? 19.877 12.708 -3.822 1.00 50.59 282 ASP A CA 1
ATOM 2178 C C . ASP A 1 282 ? 21.133 13.176 -3.063 1.00 50.59 282 ASP A C 1
ATOM 2180 O O . ASP A 1 282 ? 21.453 12.654 -1.992 1.00 50.59 282 ASP A O 1
ATOM 2184 N N . LEU A 1 283 ? 21.878 14.122 -3.649 1.00 43.00 283 LEU A N 1
ATOM 2185 C CA . LEU A 1 283 ? 23.250 14.526 -3.280 1.00 43.00 283 LEU A CA 1
ATOM 2186 C C . LEU A 1 283 ? 23.487 14.904 -1.796 1.00 43.00 283 LEU A C 1
ATOM 2188 O O . LEU A 1 283 ? 24.629 15.159 -1.413 1.00 43.00 283 LEU A O 1
ATOM 2192 N N . GLU A 1 284 ? 22.453 14.954 -0.959 1.00 42.38 284 GLU A N 1
ATOM 2193 C CA . GLU A 1 284 ? 22.498 15.468 0.411 1.00 42.38 284 GLU A CA 1
ATOM 2194 C C . GLU A 1 284 ? 22.820 14.415 1.483 1.00 42.38 284 GLU A C 1
ATOM 2196 O O . GLU A 1 284 ? 23.233 14.776 2.584 1.00 42.38 284 GLU A O 1
ATOM 2201 N N . THR A 1 285 ? 22.717 13.115 1.189 1.00 42.94 285 THR A N 1
ATOM 2202 C CA . THR A 1 285 ? 23.088 12.055 2.147 1.00 42.94 285 THR A CA 1
ATOM 2203 C C . THR A 1 285 ? 24.422 11.423 1.766 1.00 42.94 285 THR A C 1
ATOM 2205 O O . THR A 1 285 ? 24.512 10.399 1.090 1.00 42.94 285 THR A O 1
ATOM 2208 N N . SER A 1 286 ? 25.512 12.042 2.218 1.00 39.59 286 SER A N 1
ATOM 2209 C CA . SER A 1 286 ? 26.853 11.466 2.133 1.00 39.59 286 SER A CA 1
ATOM 2210 C C . SER A 1 286 ? 26.982 10.262 3.074 1.00 39.59 286 SER A C 1
ATOM 2212 O O . SER A 1 286 ? 27.483 10.387 4.188 1.00 39.59 286 SER A O 1
ATOM 2214 N N . LEU A 1 287 ? 26.523 9.090 2.630 1.00 47.62 287 LEU A N 1
ATOM 2215 C CA . LEU A 1 287 ? 26.791 7.819 3.300 1.00 47.62 287 LEU A CA 1
ATOM 2216 C C . LEU A 1 287 ? 28.208 7.341 2.945 1.00 47.62 287 LEU A C 1
ATOM 2218 O O . LEU A 1 287 ? 28.610 7.292 1.776 1.00 47.62 287 LEU A O 1
ATOM 2222 N N . GLU A 1 288 ? 28.992 7.026 3.973 1.00 40.16 288 GLU A N 1
ATOM 2223 C CA . GLU A 1 288 ? 30.331 6.459 3.834 1.00 40.16 288 GLU A CA 1
ATOM 2224 C C . GLU A 1 288 ? 30.246 4.985 3.394 1.00 40.16 288 GLU A C 1
ATOM 2226 O O . GLU A 1 288 ? 29.682 4.152 4.094 1.00 40.16 288 GLU A O 1
ATOM 2231 N N . GLY A 1 289 ? 30.854 4.659 2.247 1.00 42.94 289 GLY A N 1
ATOM 2232 C CA . GLY A 1 289 ? 31.328 3.308 1.917 1.00 42.94 289 GLY A CA 1
ATOM 2233 C C . GLY A 1 289 ? 30.314 2.282 1.382 1.00 42.94 289 GLY A C 1
ATOM 2234 O O . GLY A 1 289 ? 29.689 1.564 2.147 1.00 42.94 289 GLY A O 1
ATOM 2235 N N . GLY A 1 290 ? 30.271 2.127 0.051 1.00 47.78 290 GLY A N 1
ATOM 2236 C CA . GLY A 1 290 ? 30.512 0.893 -0.732 1.00 47.78 290 GLY A CA 1
ATOM 2237 C C . GLY A 1 290 ? 29.884 -0.472 -0.394 1.00 47.78 290 GLY A C 1
ATOM 2238 O O . GLY A 1 290 ? 30.217 -1.435 -1.082 1.00 47.78 290 GLY A O 1
ATOM 2239 N N . VAL A 1 291 ? 29.025 -0.615 0.614 1.00 55.91 291 VAL A N 1
ATOM 2240 C CA . VAL A 1 291 ? 28.383 -1.894 0.960 1.00 55.91 291 VAL A CA 1
ATOM 2241 C C . VAL A 1 291 ? 26.900 -1.820 0.626 1.00 55.91 291 VAL A C 1
ATOM 2243 O O . VAL A 1 291 ? 26.219 -0.883 1.037 1.00 55.91 291 VAL A O 1
ATOM 2246 N N . PHE A 1 292 ? 26.402 -2.819 -0.106 1.00 62.53 292 PHE A N 1
ATOM 2247 C CA . PHE A 1 292 ? 24.974 -2.976 -0.367 1.00 62.53 292 PHE A CA 1
ATOM 2248 C C . PHE A 1 292 ? 24.185 -2.952 0.953 1.00 62.53 292 PHE A C 1
ATOM 2250 O O . PHE A 1 292 ? 24.432 -3.768 1.847 1.00 62.53 292 PHE A O 1
ATOM 2257 N N . GLN A 1 293 ? 23.244 -2.015 1.073 1.00 70.12 293 GLN A N 1
ATOM 2258 C CA . GLN A 1 293 ? 22.342 -1.914 2.216 1.00 70.12 293 GLN A CA 1
ATOM 2259 C C . GLN A 1 293 ? 21.038 -2.658 1.918 1.00 70.12 293 GLN A C 1
ATOM 2261 O O . GLN A 1 293 ? 20.609 -2.759 0.774 1.00 70.12 293 GLN A O 1
ATOM 2266 N N . LYS A 1 294 ? 20.404 -3.220 2.952 1.00 82.81 294 LYS A N 1
ATOM 2267 C CA . LYS A 1 294 ? 19.119 -3.917 2.799 1.00 82.81 294 LYS A CA 1
ATOM 2268 C C . LYS A 1 294 ? 18.060 -2.936 2.246 1.00 82.81 294 LYS A C 1
ATOM 2270 O O . LYS A 1 294 ? 18.038 -1.803 2.721 1.00 82.81 294 LYS A O 1
ATOM 2275 N N . PRO A 1 295 ? 17.158 -3.371 1.342 1.00 90.19 295 PRO A N 1
ATOM 2276 C CA . PRO A 1 295 ? 16.057 -2.536 0.872 1.00 90.19 295 PRO A CA 1
ATOM 2277 C C . PRO A 1 295 ? 15.176 -2.012 2.009 1.00 90.19 295 PRO A C 1
ATOM 2279 O O . PRO A 1 295 ? 14.943 -2.714 3.005 1.00 90.19 295 PRO A O 1
ATOM 2282 N N . ASP A 1 296 ? 14.653 -0.804 1.826 1.00 90.31 296 ASP A N 1
ATOM 2283 C CA . ASP A 1 296 ? 13.662 -0.207 2.708 1.00 90.31 296 ASP A CA 1
ATOM 2284 C C . ASP A 1 296 ? 12.265 -0.755 2.393 1.00 90.31 296 ASP A C 1
ATOM 2286 O O . ASP A 1 296 ? 11.493 -0.197 1.612 1.00 90.31 296 ASP A O 1
ATOM 2290 N N . TRP A 1 297 ? 11.940 -1.870 3.049 1.00 90.44 297 TRP A N 1
ATOM 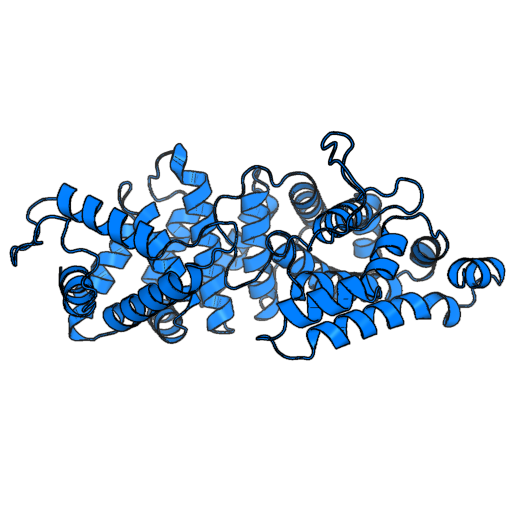2291 C CA . TRP A 1 297 ? 10.630 -2.507 2.931 1.00 90.44 297 TRP A CA 1
ATOM 2292 C C . TRP A 1 297 ? 9.484 -1.688 3.540 1.00 90.44 297 TRP A C 1
ATOM 2294 O O . TRP A 1 297 ? 8.327 -2.038 3.328 1.00 90.44 297 TRP A O 1
ATOM 2304 N N . THR A 1 298 ? 9.777 -0.628 4.306 1.00 90.06 298 THR A N 1
ATOM 2305 C CA . THR A 1 298 ? 8.736 0.284 4.805 1.00 90.06 298 THR A CA 1
ATOM 2306 C C . THR A 1 298 ? 8.292 1.262 3.723 1.00 90.06 298 THR A C 1
ATOM 2308 O O . THR A 1 298 ? 7.128 1.656 3.691 1.00 90.06 298 THR A O 1
ATOM 2311 N N . LEU A 1 299 ? 9.190 1.594 2.793 1.00 92.00 299 LEU A N 1
ATOM 2312 C CA . LEU A 1 299 ? 8.895 2.465 1.665 1.00 92.00 299 LEU A CA 1
ATOM 2313 C C . LEU A 1 299 ? 8.234 1.704 0.507 1.00 92.00 299 LEU A C 1
ATOM 2315 O O . LEU A 1 299 ? 7.205 2.148 -0.000 1.00 92.00 299 LEU A O 1
ATOM 2319 N N . ILE A 1 300 ? 8.785 0.551 0.116 1.00 94.19 300 ILE A N 1
ATOM 2320 C CA . ILE A 1 300 ? 8.222 -0.317 -0.931 1.00 94.19 300 ILE A CA 1
ATOM 2321 C C . ILE A 1 300 ? 8.305 -1.777 -0.499 1.00 94.19 300 ILE A C 1
ATOM 2323 O O . ILE A 1 300 ? 9.383 -2.253 -0.157 1.00 94.19 300 ILE A O 1
ATOM 2327 N N . SER A 1 301 ? 7.200 -2.517 -0.530 1.00 94.19 301 SER A N 1
ATOM 2328 C CA . SER A 1 301 ? 7.240 -3.952 -0.227 1.00 94.19 301 SER A CA 1
ATOM 2329 C C . SER A 1 301 ? 7.631 -4.776 -1.464 1.00 94.19 301 SER A C 1
ATOM 2331 O O . SER A 1 301 ? 7.580 -4.283 -2.595 1.00 94.19 301 SER A O 1
ATOM 2333 N N . PRO A 1 302 ? 7.951 -6.075 -1.308 1.00 93.81 302 PRO A N 1
ATOM 2334 C CA . PRO A 1 302 ? 8.080 -6.986 -2.446 1.00 93.81 302 PRO A CA 1
ATOM 2335 C C . PRO A 1 302 ? 6.857 -6.991 -3.378 1.00 93.81 302 PRO A C 1
ATOM 2337 O O . PRO A 1 302 ? 7.018 -7.084 -4.593 1.00 93.81 302 PRO A O 1
ATOM 2340 N N . GLN A 1 303 ? 5.644 -6.850 -2.831 1.00 93.06 303 GLN A N 1
ATOM 2341 C CA . GLN A 1 303 ? 4.419 -6.755 -3.628 1.00 93.06 303 GLN A CA 1
ATOM 2342 C C . GLN A 1 303 ? 4.363 -5.435 -4.408 1.00 93.06 303 GLN A C 1
ATOM 2344 O O . GLN A 1 303 ? 3.973 -5.432 -5.576 1.00 93.06 303 GLN A O 1
ATOM 2349 N N . GLY A 1 304 ? 4.803 -4.329 -3.801 1.00 95.69 304 GLY A N 1
ATOM 2350 C CA . GLY A 1 304 ? 4.953 -3.041 -4.481 1.00 95.69 304 GLY A CA 1
ATOM 2351 C C . GLY A 1 304 ? 5.927 -3.115 -5.658 1.00 95.69 304 GLY A C 1
ATOM 2352 O O . GLY A 1 304 ? 5.628 -2.612 -6.740 1.00 95.69 304 GLY A O 1
ATOM 2353 N N . VAL A 1 305 ? 7.049 -3.829 -5.502 1.00 96.62 305 VAL A N 1
ATOM 2354 C CA . VAL A 1 305 ? 8.001 -4.075 -6.604 1.00 96.62 305 VAL A CA 1
ATOM 2355 C C . VAL A 1 305 ? 7.335 -4.842 -7.749 1.00 96.62 305 VAL A C 1
ATOM 2357 O O . VAL A 1 305 ? 7.482 -4.456 -8.909 1.00 96.62 305 VAL A O 1
ATOM 2360 N N . VAL A 1 306 ? 6.566 -5.895 -7.448 1.00 95.81 306 VAL A N 1
ATOM 2361 C CA . VAL A 1 306 ? 5.800 -6.632 -8.469 1.00 95.81 306 VAL A CA 1
ATOM 2362 C C . VAL A 1 306 ? 4.809 -5.711 -9.183 1.00 95.81 306 VAL A C 1
ATOM 2364 O O . VAL A 1 306 ? 4.738 -5.745 -10.411 1.00 95.81 306 VAL A O 1
ATOM 2367 N N . ALA A 1 307 ? 4.084 -4.864 -8.447 1.00 96.69 307 ALA A N 1
ATOM 2368 C CA . ALA A 1 307 ? 3.137 -3.911 -9.024 1.00 96.69 307 ALA A CA 1
ATOM 2369 C C . ALA A 1 307 ? 3.826 -2.915 -9.973 1.00 96.69 307 ALA A C 1
ATOM 2371 O O . ALA A 1 307 ? 3.349 -2.703 -11.085 1.00 96.69 307 ALA A O 1
ATOM 2372 N N . ALA A 1 308 ? 4.987 -2.373 -9.594 1.00 97.50 308 ALA A N 1
ATOM 2373 C CA . ALA A 1 308 ? 5.758 -1.465 -10.444 1.00 97.50 308 ALA A CA 1
ATOM 2374 C C . ALA A 1 308 ? 6.277 -2.140 -11.728 1.00 97.50 308 ALA A C 1
ATOM 2376 O O . ALA A 1 308 ? 6.222 -1.572 -12.823 1.00 97.50 308 ALA A O 1
ATOM 2377 N N . LEU A 1 309 ? 6.745 -3.386 -11.624 1.00 97.50 309 LEU A N 1
ATOM 2378 C CA . LEU A 1 309 ? 7.173 -4.163 -12.788 1.00 97.50 309 LEU A CA 1
ATOM 2379 C C . LEU A 1 309 ? 5.990 -4.521 -13.695 1.00 97.50 309 LEU A C 1
ATOM 2381 O O . LEU A 1 309 ? 6.101 -4.421 -14.914 1.00 97.50 309 LEU A O 1
ATOM 2385 N N . GLN A 1 310 ? 4.844 -4.895 -13.124 1.00 96.56 310 GLN A N 1
ATOM 2386 C CA . GLN A 1 310 ? 3.626 -5.162 -13.889 1.00 96.56 310 GLN A CA 1
ATOM 2387 C C . GLN A 1 310 ? 3.121 -3.900 -14.599 1.00 96.56 310 GLN A C 1
ATOM 2389 O O . GLN A 1 310 ? 2.784 -3.960 -15.780 1.00 96.56 310 GLN A O 1
ATOM 2394 N N . MET A 1 311 ? 3.126 -2.757 -13.914 1.00 95.75 311 MET A N 1
ATOM 2395 C CA . MET A 1 311 ? 2.827 -1.452 -14.501 1.00 95.75 311 MET A CA 1
ATOM 2396 C C . MET A 1 311 ? 3.745 -1.172 -15.699 1.00 95.75 311 MET A C 1
ATOM 2398 O O . MET A 1 311 ? 3.265 -0.790 -16.764 1.00 95.75 311 MET A O 1
ATOM 2402 N N . SER A 1 312 ? 5.046 -1.437 -15.562 1.00 95.25 312 SER A N 1
ATOM 2403 C CA . SER A 1 312 ? 6.011 -1.292 -16.662 1.00 95.25 312 SER A CA 1
ATOM 2404 C C . SER A 1 312 ? 5.666 -2.187 -17.837 1.00 95.25 312 SER A C 1
ATOM 2406 O O . SER A 1 312 ? 5.642 -1.728 -18.971 1.00 95.25 312 SER A O 1
ATOM 2408 N N . VAL A 1 313 ? 5.347 -3.458 -17.580 1.00 94.50 313 VAL A N 1
ATOM 2409 C CA . VAL A 1 313 ? 4.938 -4.394 -18.631 1.00 94.50 313 VAL A CA 1
ATOM 2410 C C . VAL A 1 313 ? 3.707 -3.868 -19.370 1.00 94.50 313 VAL A C 1
ATOM 2412 O O . VAL A 1 313 ? 3.684 -3.914 -20.599 1.00 94.50 313 VAL A O 1
ATOM 2415 N N . ASN A 1 314 ? 2.714 -3.330 -18.655 1.00 93.38 314 ASN A N 1
ATOM 2416 C CA . ASN A 1 314 ? 1.500 -2.769 -19.257 1.00 93.38 314 ASN A CA 1
ATOM 2417 C C . ASN A 1 314 ? 1.828 -1.581 -20.172 1.00 93.38 314 ASN A C 1
ATOM 2419 O O . ASN A 1 314 ? 1.327 -1.492 -21.292 1.00 93.38 314 ASN A O 1
ATOM 2423 N N . VAL A 1 315 ? 2.703 -0.695 -19.705 1.00 92.62 315 VAL A N 1
ATOM 2424 C CA . VAL A 1 315 ? 3.139 0.502 -20.426 1.00 92.62 315 VAL A CA 1
ATOM 2425 C C . VAL A 1 315 ? 3.970 0.146 -21.670 1.00 92.62 315 VAL A C 1
ATOM 2427 O O . VAL A 1 315 ? 3.679 0.634 -22.762 1.00 92.62 315 VAL A O 1
ATOM 2430 N N . PHE A 1 316 ? 4.914 -0.792 -21.550 1.00 91.81 316 PHE A N 1
ATOM 2431 C CA . PHE A 1 316 ? 5.701 -1.321 -22.672 1.00 91.81 316 PHE A CA 1
ATOM 2432 C C . PHE A 1 316 ? 4.829 -2.048 -23.702 1.00 91.81 316 PHE A C 1
ATOM 2434 O O . PHE A 1 316 ? 5.102 -1.973 -24.895 1.00 91.81 316 PHE A O 1
ATOM 2441 N N . THR A 1 317 ? 3.762 -2.728 -23.269 1.00 89.88 317 THR A N 1
ATOM 2442 C CA . THR A 1 317 ? 2.821 -3.383 -24.195 1.00 89.88 317 THR A CA 1
ATOM 2443 C C . THR A 1 317 ? 2.116 -2.354 -25.082 1.00 89.88 317 THR A C 1
ATOM 2445 O O . THR A 1 317 ? 1.872 -2.619 -26.257 1.00 89.88 317 THR A O 1
ATOM 2448 N N . LYS A 1 318 ? 1.768 -1.189 -24.522 1.00 89.12 318 LYS A N 1
ATOM 2449 C CA . LYS A 1 318 ? 0.992 -0.150 -25.214 1.00 89.12 318 LYS A CA 1
ATOM 2450 C C . LYS A 1 318 ? 1.857 0.718 -26.116 1.00 89.12 318 LYS A C 1
ATOM 2452 O O . LYS A 1 318 ? 1.495 0.914 -27.272 1.00 89.12 318 LYS A O 1
ATOM 2457 N N . ASN A 1 319 ? 3.003 1.175 -25.610 1.00 86.25 319 ASN A N 1
ATOM 2458 C CA . ASN A 1 319 ? 3.918 2.069 -26.324 1.00 86.25 319 ASN A CA 1
ATOM 2459 C C . ASN A 1 319 ? 5.340 1.483 -26.403 1.00 86.25 319 ASN A C 1
ATOM 2461 O O . ASN A 1 319 ? 6.292 2.093 -25.914 1.00 86.25 319 ASN A O 1
ATOM 2465 N N . PRO A 1 320 ? 5.533 0.307 -27.022 1.00 85.06 320 PRO A N 1
ATOM 2466 C CA . PRO A 1 320 ? 6.819 -0.387 -26.988 1.00 85.06 320 PRO A CA 1
ATOM 2467 C C . PRO A 1 320 ? 7.981 0.464 -27.519 1.00 85.06 320 PRO A C 1
ATOM 2469 O O . PRO A 1 320 ? 9.057 0.476 -26.930 1.00 85.06 320 PRO A O 1
ATOM 2472 N N . GLN A 1 321 ? 7.762 1.218 -28.600 1.00 82.25 321 GLN A N 1
ATOM 2473 C CA . GLN A 1 321 ? 8.811 2.005 -29.260 1.00 82.25 321 GLN A CA 1
ATOM 2474 C C . GLN A 1 321 ? 9.375 3.133 -28.384 1.00 82.25 321 GLN A C 1
ATOM 2476 O O . GLN A 1 321 ? 10.573 3.394 -28.440 1.00 82.25 321 GLN A O 1
ATOM 2481 N N . GLU A 1 322 ? 8.542 3.774 -27.559 1.00 81.12 322 GLU A N 1
ATOM 2482 C CA . GLU A 1 322 ? 8.973 4.868 -26.676 1.00 81.12 322 GLU A CA 1
ATOM 2483 C C . GLU A 1 322 ? 9.829 4.347 -25.516 1.00 81.12 322 GLU A C 1
ATOM 2485 O O . GLU A 1 322 ? 10.821 4.966 -25.133 1.00 81.12 322 GLU A O 1
ATOM 2490 N N . PHE A 1 323 ? 9.485 3.169 -24.991 1.00 83.75 323 PHE A N 1
ATOM 2491 C CA . PHE A 1 323 ? 10.112 2.616 -23.793 1.00 83.75 323 PHE A CA 1
ATOM 2492 C C . PHE A 1 323 ? 11.316 1.710 -24.054 1.00 83.75 323 PHE A C 1
ATOM 2494 O O . PHE A 1 323 ? 12.106 1.473 -23.140 1.00 83.75 323 PHE A O 1
ATOM 2501 N N . ILE A 1 324 ? 11.525 1.240 -25.286 1.00 82.50 324 ILE A N 1
ATOM 2502 C CA . ILE A 1 324 ? 12.738 0.486 -25.640 1.00 82.50 324 ILE A CA 1
ATOM 2503 C C . ILE A 1 324 ? 14.007 1.293 -25.349 1.00 82.50 324 ILE A C 1
ATOM 2505 O O . ILE A 1 324 ? 14.988 0.728 -24.875 1.00 82.50 324 ILE A O 1
ATOM 2509 N N . ILE A 1 325 ? 13.985 2.611 -25.564 1.00 81.44 325 ILE A N 1
ATOM 2510 C CA . ILE A 1 325 ? 15.137 3.484 -25.290 1.00 81.44 325 ILE A CA 1
ATOM 2511 C C . ILE A 1 325 ? 15.519 3.430 -23.802 1.00 81.44 325 ILE A C 1
ATOM 2513 O O . ILE A 1 325 ? 16.693 3.551 -23.456 1.00 81.44 325 ILE A O 1
ATOM 2517 N N . CYS A 1 326 ? 14.553 3.193 -22.906 1.00 82.56 326 CYS A N 1
ATOM 2518 C CA . CYS A 1 326 ? 14.842 2.985 -21.491 1.00 82.56 326 CYS A CA 1
ATOM 2519 C C . CYS A 1 326 ? 15.676 1.725 -21.248 1.00 82.56 326 CYS A C 1
ATOM 2521 O O . CYS A 1 326 ? 16.412 1.726 -20.274 1.00 82.56 326 CYS A O 1
ATOM 2523 N N . LEU A 1 327 ? 15.573 0.695 -22.101 1.00 82.00 327 LEU A N 1
ATOM 2524 C CA . LEU A 1 327 ? 16.372 -0.535 -22.032 1.00 82.00 327 LEU A CA 1
ATOM 2525 C C . LEU A 1 327 ? 17.740 -0.406 -22.715 1.00 82.00 327 LEU A C 1
ATOM 2527 O O . LEU A 1 327 ? 18.690 -1.072 -22.314 1.00 82.00 327 LEU A O 1
ATOM 2531 N N . SER A 1 328 ? 17.847 0.445 -23.738 1.00 77.94 328 SER A N 1
ATOM 2532 C CA . SER A 1 328 ? 19.077 0.616 -24.519 1.00 77.94 328 SER A CA 1
ATOM 2533 C C . SER A 1 328 ? 20.212 1.310 -23.767 1.00 77.94 328 SER A C 1
ATOM 2535 O O . SER A 1 328 ? 21.372 1.133 -24.137 1.00 77.94 328 SER A O 1
ATOM 2537 N N . GLU A 1 329 ? 19.888 2.123 -22.763 1.00 81.00 329 GLU A N 1
ATOM 2538 C CA . GLU A 1 329 ? 20.847 2.939 -22.018 1.00 81.00 329 GLU A CA 1
ATOM 2539 C C . GLU A 1 329 ? 21.148 2.312 -20.650 1.00 81.00 329 GLU A C 1
ATOM 2541 O O . GLU A 1 329 ? 20.370 2.425 -19.702 1.00 81.00 329 GLU A O 1
ATOM 2546 N N . ALA A 1 330 ? 22.301 1.648 -20.546 1.00 74.50 330 ALA A N 1
ATOM 2547 C CA . ALA A 1 330 ? 22.698 0.886 -19.360 1.00 74.50 330 ALA A CA 1
ATOM 2548 C C . ALA A 1 330 ? 22.883 1.737 -18.085 1.00 74.50 330 ALA A C 1
ATOM 2550 O O . ALA A 1 330 ? 22.837 1.207 -16.976 1.00 74.50 330 ALA A O 1
ATOM 2551 N N . ASP A 1 331 ? 23.108 3.044 -18.224 1.00 74.56 331 ASP A N 1
ATOM 2552 C CA . ASP A 1 331 ? 23.288 3.993 -17.124 1.00 74.56 331 ASP A CA 1
ATOM 2553 C C . ASP A 1 331 ? 21.986 4.667 -16.675 1.00 74.56 331 ASP A C 1
ATOM 2555 O O . ASP A 1 331 ? 21.963 5.314 -15.622 1.00 74.56 331 ASP A O 1
ATOM 2559 N N . LYS A 1 332 ? 20.877 4.474 -17.403 1.00 85.44 332 LYS A N 1
ATOM 2560 C CA . LYS A 1 332 ? 19.568 4.930 -16.938 1.00 85.44 332 LYS A CA 1
ATOM 2561 C C . LYS A 1 332 ? 19.155 4.172 -15.684 1.00 85.44 332 LYS A C 1
ATOM 2563 O O . LYS A 1 332 ? 19.292 2.955 -15.567 1.00 85.44 332 LYS A O 1
ATOM 2568 N N . ILE A 1 333 ? 18.554 4.909 -14.755 1.00 89.75 333 ILE A N 1
ATOM 2569 C CA . ILE A 1 333 ? 18.137 4.400 -13.442 1.00 89.75 333 ILE A CA 1
ATOM 2570 C C . ILE A 1 333 ? 17.175 3.227 -13.568 1.00 89.75 333 ILE A C 1
ATOM 2572 O O . ILE A 1 333 ? 17.272 2.281 -12.788 1.00 89.75 333 ILE A O 1
ATOM 2576 N N . PHE A 1 334 ? 16.300 3.248 -14.574 1.00 91.25 334 PHE A N 1
ATOM 2577 C CA . PHE A 1 334 ? 15.431 2.121 -14.881 1.00 91.25 334 PHE A CA 1
ATOM 2578 C C . PHE A 1 334 ? 16.237 0.832 -15.099 1.00 91.25 334 PHE A C 1
ATOM 258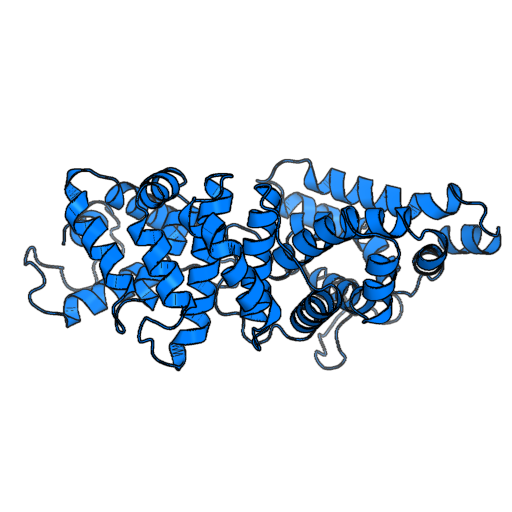0 O O . PHE A 1 334 ? 16.024 -0.145 -14.385 1.00 91.25 334 PHE A O 1
ATOM 2587 N N . MET A 1 335 ? 17.223 0.845 -16.000 1.00 90.06 335 MET A N 1
ATOM 2588 C CA . MET A 1 335 ? 18.039 -0.336 -16.297 1.00 90.06 335 MET A CA 1
ATOM 2589 C C . MET A 1 335 ? 18.932 -0.763 -15.149 1.00 90.06 335 MET A C 1
ATOM 2591 O O . MET A 1 335 ? 19.004 -1.956 -14.854 1.00 90.06 335 MET A O 1
ATOM 2595 N N . LEU A 1 336 ? 19.540 0.188 -14.441 1.00 90.44 336 LEU A N 1
ATOM 2596 C CA . LEU A 1 336 ? 20.285 -0.113 -13.219 1.00 90.44 336 LEU A CA 1
ATOM 2597 C C . LEU A 1 336 ? 19.394 -0.815 -12.183 1.00 90.44 336 LEU A C 1
ATOM 2599 O O . LEU A 1 336 ? 19.816 -1.793 -11.567 1.00 90.44 336 LEU A O 1
ATOM 2603 N N . THR A 1 337 ? 18.148 -0.360 -12.025 1.00 93.44 337 THR A N 1
ATOM 2604 C CA . THR A 1 337 ? 17.172 -0.974 -11.113 1.00 93.44 337 THR A CA 1
ATOM 2605 C C . THR A 1 337 ? 16.788 -2.378 -11.573 1.00 93.44 337 THR A C 1
ATOM 2607 O O . THR A 1 337 ? 16.838 -3.318 -10.782 1.00 93.44 337 THR A O 1
ATOM 2610 N N . VAL A 1 338 ? 16.465 -2.554 -12.855 1.00 92.94 338 VAL A N 1
ATOM 2611 C CA . VAL A 1 338 ? 16.098 -3.853 -13.441 1.00 92.94 338 VAL A CA 1
ATOM 2612 C C . VAL A 1 338 ? 17.238 -4.870 -13.308 1.00 92.94 338 VAL A C 1
ATOM 2614 O O . VAL A 1 338 ? 17.009 -6.000 -12.872 1.00 92.94 338 VAL A O 1
ATOM 2617 N N . ALA A 1 339 ? 18.477 -4.467 -13.594 1.00 90.94 339 ALA A N 1
ATOM 2618 C CA . ALA A 1 339 ? 19.658 -5.305 -13.407 1.00 90.94 339 ALA A CA 1
ATOM 2619 C C . ALA A 1 339 ? 19.885 -5.652 -11.926 1.00 90.94 339 ALA A C 1
ATOM 2621 O O . ALA A 1 339 ? 20.186 -6.800 -11.586 1.00 90.94 339 ALA A O 1
ATOM 2622 N N . HIS A 1 340 ? 19.693 -4.682 -11.027 1.00 91.94 340 HIS A N 1
ATOM 2623 C CA . HIS A 1 340 ? 19.824 -4.887 -9.588 1.00 91.94 340 HIS A CA 1
ATOM 2624 C C . HIS A 1 340 ? 18.848 -5.944 -9.050 1.00 91.94 340 HIS A C 1
ATOM 2626 O O . HIS A 1 340 ? 19.250 -6.794 -8.249 1.00 91.94 340 HIS A O 1
ATOM 2632 N N . LEU A 1 341 ? 17.603 -5.952 -9.536 1.00 94.19 341 LEU A N 1
ATOM 2633 C CA . LEU A 1 341 ? 16.570 -6.923 -9.152 1.00 94.19 341 LEU A CA 1
ATOM 2634 C C . LEU A 1 341 ? 16.931 -8.377 -9.504 1.00 94.19 341 LEU A C 1
ATOM 2636 O O . LEU A 1 341 ? 16.448 -9.300 -8.849 1.00 94.19 341 LEU A O 1
ATOM 2640 N N . LEU A 1 342 ? 17.795 -8.594 -10.501 1.00 92.94 342 LEU A N 1
ATOM 2641 C CA . LEU A 1 342 ? 18.315 -9.919 -10.867 1.00 92.94 342 LEU A CA 1
ATOM 2642 C C . LEU A 1 342 ? 19.637 -10.272 -10.173 1.00 92.94 342 LEU A C 1
ATOM 2644 O O . LEU A 1 342 ? 20.156 -11.378 -10.349 1.00 92.94 342 LEU A O 1
ATOM 2648 N N . SER A 1 343 ? 20.208 -9.356 -9.391 1.00 91.44 343 SER A N 1
ATOM 2649 C CA . SER A 1 343 ? 21.470 -9.611 -8.707 1.00 91.44 343 SER A CA 1
ATOM 2650 C C . SER A 1 343 ? 21.312 -10.697 -7.640 1.00 91.44 343 SER A C 1
ATOM 2652 O O . SER A 1 343 ? 20.303 -10.796 -6.936 1.00 91.44 343 SER A O 1
ATOM 2654 N N . LYS A 1 344 ? 22.352 -11.524 -7.488 1.00 90.00 344 LYS A N 1
ATOM 2655 C CA . LYS A 1 344 ? 22.359 -12.628 -6.520 1.00 90.00 344 LYS A CA 1
ATOM 2656 C C . LYS A 1 344 ? 22.119 -12.142 -5.087 1.00 90.00 344 LYS A C 1
ATOM 2658 O O . LYS A 1 344 ? 21.408 -12.803 -4.332 1.00 90.00 344 LYS A O 1
ATOM 2663 N N . ASP A 1 345 ? 22.713 -11.008 -4.725 1.00 89.12 345 ASP A N 1
ATOM 2664 C CA . ASP A 1 345 ? 22.632 -10.457 -3.373 1.00 89.12 345 ASP A CA 1
ATOM 2665 C C . ASP A 1 345 ? 21.224 -9.939 -3.067 1.00 89.12 345 ASP A C 1
ATOM 2667 O O . ASP A 1 345 ? 20.669 -10.267 -2.013 1.00 89.12 345 ASP A O 1
ATOM 2671 N N . PHE A 1 346 ? 20.605 -9.227 -4.016 1.00 90.88 346 PHE A N 1
ATOM 2672 C CA . PHE A 1 346 ? 19.222 -8.778 -3.884 1.00 90.88 346 PHE A CA 1
ATOM 2673 C C . PHE A 1 346 ? 18.263 -9.965 -3.748 1.00 90.88 346 PHE A C 1
ATOM 2675 O O . PHE A 1 346 ? 17.496 -10.032 -2.787 1.00 90.88 346 PHE A O 1
ATOM 2682 N N . LEU A 1 347 ? 18.356 -10.952 -4.646 1.00 91.81 347 LEU A N 1
ATOM 2683 C CA . LEU A 1 347 ? 17.492 -12.136 -4.622 1.00 91.81 347 LEU A CA 1
ATOM 2684 C C . LEU A 1 347 ? 17.645 -12.946 -3.326 1.00 91.81 347 LEU A C 1
ATOM 2686 O O . LEU A 1 347 ? 16.658 -13.451 -2.792 1.00 91.81 347 LEU A O 1
ATOM 2690 N N . ALA A 1 348 ? 18.859 -13.038 -2.772 1.00 89.81 348 ALA A N 1
ATOM 2691 C CA . ALA A 1 348 ? 19.092 -13.705 -1.493 1.00 89.81 348 ALA A CA 1
ATOM 2692 C C . ALA A 1 348 ? 18.433 -12.973 -0.311 1.00 89.81 348 ALA A C 1
ATOM 2694 O O . ALA A 1 348 ? 18.026 -13.613 0.662 1.00 89.81 348 ALA A O 1
ATOM 2695 N N . ILE A 1 349 ? 18.336 -11.644 -0.367 1.00 90.19 349 ILE A N 1
ATOM 2696 C CA . ILE A 1 349 ? 17.680 -10.831 0.664 1.00 90.19 349 ILE A CA 1
ATOM 2697 C C . ILE A 1 349 ? 16.166 -10.863 0.500 1.00 90.19 349 ILE A C 1
ATOM 2699 O O . ILE A 1 349 ? 15.463 -11.039 1.495 1.00 90.19 349 ILE A O 1
ATOM 2703 N N . LEU A 1 350 ? 15.683 -10.774 -0.736 1.00 90.12 350 LEU A N 1
ATOM 2704 C CA . LEU A 1 350 ? 14.275 -10.908 -1.077 1.00 90.12 350 LEU A CA 1
ATOM 2705 C C . LEU A 1 350 ? 13.724 -12.269 -0.628 1.00 90.12 350 LEU A C 1
ATOM 2707 O O . LEU A 1 350 ? 12.732 -12.325 0.085 1.00 90.12 350 LEU A O 1
ATOM 2711 N N . ALA A 1 351 ? 14.416 -13.369 -0.941 1.00 88.50 351 ALA A N 1
ATOM 2712 C CA . ALA A 1 351 ? 13.990 -14.705 -0.523 1.00 88.50 351 ALA A CA 1
ATOM 2713 C C . ALA A 1 351 ? 13.890 -14.849 1.007 1.00 88.50 351 ALA A C 1
ATOM 2715 O O . ALA A 1 351 ? 13.050 -15.593 1.510 1.00 88.50 351 ALA A O 1
ATOM 2716 N N . LYS A 1 352 ? 14.731 -14.128 1.764 1.00 87.50 352 LYS A N 1
ATOM 2717 C CA . LYS A 1 352 ? 14.650 -14.087 3.232 1.00 87.50 352 LYS A CA 1
ATOM 2718 C C . LYS A 1 352 ? 13.487 -13.228 3.724 1.00 87.50 352 LYS A C 1
ATOM 2720 O O . LYS A 1 352 ? 12.860 -13.607 4.708 1.00 87.50 352 LYS A O 1
ATOM 2725 N N . SER A 1 353 ? 13.208 -12.084 3.091 1.00 83.88 353 SER A N 1
ATOM 2726 C CA . SER A 1 353 ? 12.096 -11.212 3.497 1.00 83.88 353 SER A CA 1
ATOM 2727 C C . SER A 1 353 ? 10.736 -11.822 3.167 1.00 83.88 353 SER A C 1
ATOM 2729 O O . SER A 1 353 ? 9.798 -11.648 3.938 1.00 83.88 353 SER A O 1
ATOM 2731 N N . THR A 1 354 ? 10.640 -12.609 2.094 1.00 82.50 354 THR A N 1
ATOM 2732 C CA . THR A 1 354 ? 9.408 -13.299 1.690 1.00 82.50 354 THR A CA 1
ATOM 2733 C C . THR A 1 354 ? 9.306 -14.726 2.226 1.00 82.50 354 THR A C 1
ATOM 2735 O O . THR A 1 354 ? 8.403 -15.443 1.823 1.00 82.50 354 THR A O 1
ATOM 2738 N N . ALA A 1 355 ? 10.193 -15.174 3.122 1.00 74.44 355 ALA A N 1
ATOM 2739 C CA . ALA A 1 355 ? 10.220 -16.569 3.586 1.00 74.44 355 ALA A CA 1
ATOM 2740 C C . ALA A 1 355 ? 8.917 -17.024 4.276 1.00 74.44 355 ALA A C 1
ATOM 2742 O O . ALA A 1 355 ? 8.596 -18.210 4.267 1.00 74.44 355 ALA A O 1
ATOM 2743 N N . ASN A 1 356 ? 8.170 -16.080 4.857 1.00 64.44 356 ASN A N 1
ATOM 2744 C CA . ASN A 1 356 ? 6.860 -16.320 5.472 1.00 64.44 356 ASN A CA 1
ATOM 2745 C C . ASN A 1 356 ? 5.685 -16.017 4.524 1.00 64.44 356 ASN A C 1
ATOM 2747 O O . ASN A 1 356 ? 4.545 -16.346 4.842 1.00 64.44 356 ASN A O 1
ATOM 2751 N N . ALA A 1 357 ? 5.956 -15.365 3.392 1.00 59.38 357 ALA A N 1
ATOM 2752 C CA . ALA A 1 357 ? 4.985 -15.079 2.347 1.00 59.38 357 ALA A CA 1
ATOM 2753 C C . ALA A 1 357 ? 5.006 -16.208 1.304 1.00 59.38 357 ALA A C 1
ATOM 2755 O O . ALA A 1 357 ? 5.935 -17.015 1.248 1.00 59.38 357 ALA A O 1
ATOM 2756 N N . SER A 1 358 ? 3.965 -16.291 0.475 1.00 55.62 358 SER A N 1
ATOM 2757 C CA . SER A 1 358 ? 3.923 -17.284 -0.602 1.00 55.62 358 SER A CA 1
ATOM 2758 C C . SER A 1 358 ? 5.181 -17.186 -1.483 1.00 55.62 358 SER A C 1
ATOM 2760 O O . SER A 1 358 ? 5.629 -16.098 -1.847 1.00 55.62 358 SER A O 1
ATOM 2762 N N . SER A 1 359 ? 5.783 -18.331 -1.819 1.00 61.12 359 SER A N 1
ATOM 2763 C CA . SER A 1 359 ? 7.053 -18.419 -2.558 1.00 61.12 359 SER A CA 1
ATOM 2764 C C . SER A 1 359 ? 6.991 -17.882 -4.000 1.00 61.12 359 SER A C 1
ATOM 2766 O O . SER A 1 359 ? 7.970 -18.005 -4.738 1.00 61.12 359 SER A O 1
ATOM 2768 N N . SER A 1 360 ? 5.853 -17.328 -4.433 1.00 83.00 360 SER A N 1
ATOM 2769 C CA . SER A 1 360 ? 5.642 -16.834 -5.793 1.00 83.00 360 SER A CA 1
ATOM 2770 C C . SER A 1 360 ? 6.309 -15.484 -6.044 1.00 83.00 360 SER A C 1
ATOM 2772 O O . SER A 1 360 ? 6.838 -15.300 -7.131 1.00 83.00 360 SER A O 1
ATOM 2774 N N . LEU A 1 361 ? 6.406 -14.590 -5.051 1.00 88.00 361 LEU A N 1
ATOM 2775 C CA . LEU A 1 361 ? 6.836 -13.197 -5.277 1.00 88.00 361 LEU A CA 1
ATOM 2776 C C . LEU A 1 361 ? 8.232 -13.068 -5.904 1.00 88.00 361 LEU A C 1
ATOM 2778 O O . LEU A 1 361 ? 8.438 -12.263 -6.810 1.00 88.00 361 LEU A O 1
ATOM 2782 N N . VAL A 1 362 ? 9.192 -13.889 -5.466 1.00 91.00 362 VAL A N 1
ATOM 2783 C CA . VAL A 1 362 ? 10.539 -13.929 -6.069 1.00 91.00 362 VAL A CA 1
ATOM 2784 C C . VAL A 1 362 ? 10.458 -14.337 -7.541 1.00 91.00 362 VAL A C 1
ATOM 2786 O O . VAL A 1 362 ? 11.121 -13.750 -8.393 1.00 91.00 362 VAL A O 1
ATOM 2789 N N . THR A 1 363 ? 9.625 -15.334 -7.838 1.00 92.00 363 THR A N 1
ATOM 2790 C CA . THR A 1 363 ? 9.415 -15.837 -9.200 1.00 92.00 363 THR A CA 1
ATOM 2791 C C . THR A 1 363 ? 8.723 -14.788 -10.063 1.00 92.00 363 THR A C 1
ATOM 2793 O O . THR A 1 363 ? 9.138 -14.577 -11.199 1.00 92.00 363 THR A O 1
ATOM 2796 N N . ASP A 1 364 ? 7.725 -14.092 -9.518 1.00 93.81 364 ASP A N 1
ATOM 2797 C CA . ASP A 1 364 ? 6.980 -13.043 -10.211 1.00 93.81 364 ASP A CA 1
ATOM 2798 C C . ASP A 1 364 ? 7.899 -11.879 -10.601 1.00 93.81 364 ASP A C 1
ATOM 2800 O O . ASP A 1 364 ? 7.876 -11.440 -11.751 1.00 93.81 364 ASP A O 1
ATOM 2804 N N . ILE A 1 365 ? 8.783 -11.436 -9.696 1.00 94.75 365 ILE A N 1
ATOM 2805 C CA . ILE A 1 365 ? 9.784 -10.397 -9.991 1.00 94.75 365 ILE A CA 1
ATOM 2806 C C . ILE A 1 365 ? 10.713 -10.842 -11.122 1.00 94.75 365 ILE A C 1
ATOM 2808 O O . ILE A 1 365 ? 10.860 -10.118 -12.107 1.00 94.75 365 ILE A O 1
ATOM 2812 N N . ILE A 1 366 ? 11.303 -12.040 -11.022 1.00 94.69 366 ILE A N 1
ATOM 2813 C CA . ILE A 1 366 ? 12.205 -12.567 -12.059 1.00 94.69 366 ILE A CA 1
ATOM 2814 C C . ILE A 1 366 ? 11.478 -12.648 -13.402 1.00 94.69 366 ILE A C 1
ATOM 2816 O O . ILE A 1 366 ? 12.022 -12.234 -14.426 1.00 94.69 366 ILE A O 1
ATOM 2820 N N . LEU A 1 367 ? 10.244 -13.151 -13.413 1.00 94.94 367 LEU A N 1
ATOM 2821 C CA . LEU A 1 367 ? 9.475 -13.335 -14.635 1.00 94.94 367 LEU A CA 1
ATOM 2822 C C . LEU A 1 367 ? 9.119 -11.995 -15.285 1.00 94.94 367 LEU A C 1
ATOM 2824 O O . LEU A 1 367 ? 9.256 -11.864 -16.500 1.00 94.94 367 LEU A O 1
ATOM 2828 N N . ARG A 1 368 ? 8.712 -10.988 -14.506 1.00 95.44 368 ARG A N 1
ATOM 2829 C CA . ARG A 1 368 ? 8.382 -9.656 -15.037 1.00 95.44 368 ARG A CA 1
ATOM 2830 C C . ARG A 1 368 ? 9.607 -8.904 -15.529 1.00 95.44 368 ARG A C 1
ATOM 2832 O O . ARG A 1 368 ? 9.548 -8.322 -16.607 1.00 95.44 368 ARG A O 1
ATOM 2839 N N . VAL A 1 369 ? 10.723 -8.972 -14.805 1.00 95.12 369 VAL A N 1
ATOM 2840 C CA . VAL A 1 369 ? 11.995 -8.425 -15.290 1.00 95.12 369 VAL A CA 1
ATOM 2841 C C . VAL A 1 369 ? 12.405 -9.106 -16.597 1.00 95.12 369 VAL A C 1
ATOM 2843 O O . VAL A 1 369 ? 12.691 -8.425 -17.577 1.00 95.12 369 VAL A O 1
ATOM 2846 N N . THR A 1 370 ? 12.357 -10.440 -16.650 1.00 92.69 370 THR A N 1
ATOM 2847 C CA . THR A 1 370 ? 12.673 -11.193 -17.875 1.00 92.69 370 THR A CA 1
ATOM 2848 C C . THR A 1 370 ? 11.774 -10.759 -19.032 1.00 92.69 370 THR A C 1
ATOM 2850 O O . THR A 1 370 ? 12.263 -10.497 -20.124 1.00 92.69 370 THR A O 1
ATOM 2853 N N . GLN A 1 371 ? 10.468 -10.616 -18.787 1.00 92.25 371 GLN A N 1
ATOM 2854 C CA . GLN A 1 371 ? 9.511 -10.152 -19.788 1.00 92.25 371 GLN A CA 1
ATOM 2855 C C . GLN A 1 371 ? 9.855 -8.751 -20.312 1.00 92.25 371 GLN A C 1
ATOM 2857 O O . GLN A 1 371 ? 9.806 -8.542 -21.522 1.00 92.25 371 GLN A O 1
ATOM 2862 N N . LEU A 1 372 ? 10.233 -7.814 -19.434 1.00 91.75 372 LEU A N 1
ATOM 2863 C CA . LEU A 1 372 ? 10.678 -6.473 -19.826 1.00 91.75 372 LEU A CA 1
ATOM 2864 C C . LEU A 1 372 ? 11.917 -6.539 -20.725 1.00 91.75 372 LEU A C 1
ATOM 2866 O O . LEU A 1 372 ? 11.920 -5.962 -21.810 1.00 91.75 372 LEU A O 1
ATOM 2870 N N . CYS A 1 373 ? 12.928 -7.314 -20.330 1.00 88.38 373 CYS A N 1
ATOM 2871 C CA . CYS A 1 373 ? 14.147 -7.500 -21.116 1.00 88.38 373 CYS A CA 1
ATOM 2872 C C . CYS A 1 373 ? 13.901 -8.201 -22.463 1.00 88.38 373 CYS A C 1
ATOM 2874 O O . CYS A 1 373 ? 14.713 -8.068 -23.372 1.00 88.38 373 CYS A O 1
ATOM 2876 N N . CYS A 1 374 ? 12.795 -8.934 -22.620 1.00 88.25 374 CYS A N 1
ATOM 2877 C CA . CYS A 1 374 ? 12.455 -9.605 -23.872 1.00 88.25 374 CYS A CA 1
ATOM 2878 C C . CYS A 1 374 ? 11.810 -8.688 -24.930 1.00 88.25 374 CYS A C 1
ATOM 2880 O O . CYS A 1 374 ? 11.782 -9.077 -26.098 1.00 88.25 374 CYS A O 1
ATOM 2882 N N . TYR A 1 375 ? 11.310 -7.496 -24.573 1.00 86.12 375 TYR A N 1
ATOM 2883 C CA . TYR A 1 375 ? 10.607 -6.614 -25.520 1.00 86.12 375 TYR A CA 1
ATOM 2884 C C . TYR A 1 375 ? 11.414 -6.248 -26.774 1.00 86.12 375 TYR A C 1
ATOM 2886 O O . TYR A 1 375 ? 10.857 -6.386 -27.864 1.00 86.12 375 TYR A O 1
ATOM 2894 N N . PRO A 1 376 ? 12.697 -5.836 -26.683 1.00 82.50 376 PRO A N 1
ATOM 2895 C CA . PRO A 1 376 ? 13.472 -5.436 -27.861 1.00 82.50 376 PRO A CA 1
ATOM 2896 C C . PRO A 1 376 ? 13.568 -6.535 -28.924 1.00 82.50 376 PRO A C 1
ATOM 2898 O O . PRO A 1 376 ? 13.534 -6.246 -30.113 1.00 82.50 376 PRO A O 1
ATOM 2901 N N . PHE A 1 377 ? 13.606 -7.803 -28.503 1.00 81.19 377 PHE A N 1
ATOM 2902 C CA . PHE A 1 377 ? 13.702 -8.958 -29.401 1.00 81.19 377 PHE A CA 1
ATOM 2903 C C . PHE A 1 377 ? 12.380 -9.314 -30.092 1.00 81.19 377 PHE A C 1
ATOM 2905 O O . PHE A 1 377 ? 12.382 -10.031 -31.089 1.00 81.19 377 PHE A O 1
ATOM 2912 N N . GLY A 1 378 ? 11.248 -8.870 -29.540 1.00 80.00 378 GLY A N 1
ATOM 2913 C CA . GLY A 1 378 ? 9.920 -9.098 -30.111 1.00 80.00 378 GLY A CA 1
ATOM 2914 C C . GLY A 1 378 ? 9.471 -8.010 -31.086 1.00 80.00 378 GLY A C 1
ATOM 2915 O O . GLY A 1 378 ? 8.369 -8.100 -31.623 1.00 80.00 378 GLY A O 1
ATOM 2916 N N . LEU A 1 379 ? 10.287 -6.974 -31.281 1.00 78.44 379 LEU A N 1
ATOM 2917 C CA . LEU A 1 379 ? 9.958 -5.782 -32.051 1.00 78.44 379 LEU A CA 1
ATOM 2918 C C . LEU A 1 379 ? 10.942 -5.629 -33.210 1.00 78.44 379 LEU A C 1
ATOM 2920 O O . LEU A 1 379 ? 12.115 -5.967 -33.071 1.00 78.44 379 LEU A O 1
ATOM 2924 N N . ASP A 1 380 ? 10.477 -5.061 -34.325 1.00 71.31 380 ASP A N 1
ATOM 2925 C CA . ASP A 1 380 ? 11.314 -4.705 -35.480 1.00 71.31 380 ASP A CA 1
ATOM 2926 C C . ASP A 1 380 ? 12.199 -3.483 -35.142 1.00 71.31 380 ASP A C 1
ATOM 2928 O O . ASP A 1 380 ? 12.020 -2.383 -35.669 1.00 71.31 380 ASP A O 1
ATOM 2932 N N . THR A 1 381 ? 13.107 -3.649 -34.179 1.00 68.25 381 THR A N 1
ATOM 2933 C CA . THR A 1 381 ? 14.057 -2.630 -33.716 1.00 68.25 381 THR A CA 1
ATOM 2934 C C . THR A 1 381 ? 15.377 -2.717 -34.474 1.00 68.25 381 THR A C 1
ATOM 2936 O O . THR A 1 381 ? 15.677 -3.725 -35.111 1.00 68.25 381 THR A O 1
ATOM 2939 N N . SER A 1 382 ? 16.167 -1.637 -34.457 1.00 76.06 382 SER A N 1
ATOM 2940 C CA . SER A 1 382 ? 17.487 -1.647 -35.088 1.00 76.06 382 SER A CA 1
ATOM 2941 C C . SER A 1 382 ? 18.446 -2.583 -34.349 1.00 76.06 382 SER A C 1
ATOM 2943 O O . SER A 1 382 ? 18.420 -2.671 -33.120 1.00 76.06 382 SER A O 1
ATOM 2945 N N . ASP A 1 383 ? 19.355 -3.216 -35.095 1.00 73.50 383 ASP A N 1
ATOM 2946 C CA . ASP A 1 383 ? 20.394 -4.085 -34.525 1.00 73.50 383 ASP A CA 1
ATOM 2947 C C . ASP A 1 383 ? 21.221 -3.359 -33.444 1.00 73.50 383 ASP A C 1
ATOM 2949 O O . ASP A 1 383 ? 21.601 -3.962 -32.446 1.00 73.50 383 ASP A O 1
ATOM 2953 N N . GLU A 1 384 ? 21.420 -2.041 -33.578 1.00 72.31 384 GLU A N 1
ATOM 2954 C CA . GLU A 1 384 ? 22.125 -1.201 -32.595 1.00 72.31 384 GLU A CA 1
ATOM 2955 C C . GLU A 1 384 ? 21.450 -1.186 -31.212 1.00 72.31 384 GLU A C 1
ATOM 2957 O O . GLU A 1 384 ? 22.131 -1.234 -30.188 1.00 72.31 384 GLU A O 1
ATOM 2962 N N . VAL A 1 385 ? 20.115 -1.148 -31.174 1.00 69.81 385 VAL A N 1
ATOM 2963 C CA . VAL A 1 385 ? 19.313 -1.145 -29.939 1.00 69.81 385 VAL A CA 1
ATOM 2964 C C . VAL A 1 385 ? 19.325 -2.521 -29.269 1.00 69.81 385 VAL A C 1
ATOM 2966 O O . VAL A 1 385 ? 19.372 -2.629 -28.040 1.00 69.81 385 VAL A O 1
ATOM 2969 N N . ILE A 1 386 ? 19.321 -3.585 -30.072 1.00 70.81 386 ILE A N 1
ATOM 2970 C CA . ILE A 1 386 ? 19.444 -4.962 -29.586 1.00 70.81 386 ILE A CA 1
ATOM 2971 C C . ILE A 1 386 ? 20.849 -5.185 -29.012 1.00 70.81 386 ILE A C 1
ATOM 2973 O O . ILE A 1 386 ? 20.992 -5.684 -27.895 1.00 70.81 386 ILE A O 1
ATOM 2977 N N . GLU A 1 387 ? 21.892 -4.767 -29.733 1.00 71.44 387 GLU A N 1
ATOM 2978 C CA . GLU A 1 387 ? 23.282 -4.870 -29.283 1.00 71.44 387 GLU A CA 1
ATOM 2979 C C . GLU A 1 387 ? 23.567 -4.048 -28.023 1.00 71.44 387 GLU A C 1
ATOM 2981 O O . GLU A 1 387 ? 24.383 -4.471 -27.201 1.00 71.44 387 GLU A O 1
ATOM 2986 N N . SER A 1 388 ? 22.932 -2.884 -27.856 1.00 70.38 388 SER A N 1
ATOM 2987 C CA . SER A 1 388 ? 23.102 -2.068 -26.652 1.00 70.38 388 SER A CA 1
ATOM 2988 C C . SER A 1 388 ? 22.409 -2.682 -25.434 1.00 70.38 388 SER A C 1
ATOM 2990 O O . SER A 1 388 ? 22.967 -2.621 -24.347 1.00 70.38 388 SER A O 1
ATOM 2992 N N . THR A 1 389 ? 21.251 -3.326 -25.617 1.00 66.12 389 THR A N 1
ATOM 2993 C CA . THR A 1 389 ? 20.506 -3.999 -24.533 1.00 66.12 389 THR A CA 1
ATOM 2994 C C . THR A 1 389 ? 21.203 -5.279 -24.044 1.00 66.12 389 THR A C 1
ATOM 2996 O O . THR A 1 389 ? 21.013 -5.703 -22.907 1.00 66.12 389 THR A O 1
ATOM 2999 N N . LEU A 1 390 ? 21.994 -5.930 -24.904 1.00 62.91 390 LEU A N 1
ATOM 3000 C CA . LEU A 1 390 ? 22.724 -7.163 -24.578 1.00 62.91 390 LEU A CA 1
ATOM 3001 C C . LEU A 1 390 ? 24.019 -6.939 -23.775 1.00 62.91 390 LEU A C 1
ATOM 3003 O O . LEU A 1 390 ? 24.584 -7.915 -23.274 1.00 62.91 390 LEU A O 1
ATOM 3007 N N . LYS A 1 391 ? 24.518 -5.701 -23.713 1.00 60.69 391 LYS A N 1
ATOM 3008 C CA . LYS A 1 391 ? 25.734 -5.318 -22.977 1.00 60.69 391 LYS A CA 1
ATOM 3009 C C . LYS A 1 391 ? 25.399 -4.945 -21.544 1.00 60.69 391 LYS A C 1
ATOM 3011 O O . LYS A 1 391 ? 26.221 -5.307 -20.671 1.00 60.69 391 LYS A O 1
#

Radius of gyration: 23.31 Å; chains: 1; bounding box: 54×38×78 Å

Organism: Acanthosepion pharaonis (NCBI:txid158019)

Foldseek 3Di:
DCLLVVLVVVPPDPPPVPDPPPPPDDPPDPVVVLVSLVVLLVLQADDLDDDPCNVVSLVSLQVSLVVLPDPVCVVVVVVLLVQCLAASRNLSSLSSLLSNLLNDLPSLVVVLVPLVSLVSLVCLCVVVGDYPPVCSVVNLLSSLLSLLSSCVSVVAHRPNVLVCLVVLQCQLLPPPDLLNVLSSLSNNLSSVSNVRDDDDDLLSLLVSLVSNLPDDPDNDGQHRDQAASCLSNLSSLLVCLLPDALVSLVSCVVSCSVQSVLLSLQVQQQQAQPVPLGGSDDPPDPDDDNDRDHGNSNHHNLSSLLSNLSSVLSSCVRVVPVCLVVLLDCRRSSNSSLVSLPDPVSLVSNCVVCVVPPPCSNVSSVVSSVSNLCSVVVDPDDPSSVVSNVD

Secondary structure (DSSP, 8-state):
-HHHHHHHHH---TT-TTS----SSPP-SHHHHHHHHHHHHHHHPPPSS--TTHHHHHHHHHHHHHHHTSGGGHHHHHHHHHGGGSTTTHHHHHHHHHHHHTT-HHHHHHHHT-HHHHHHHHHHHTT-S---HHHHHHHHHHHHHHHHHHHHHHTS--HHHHHTHHHHHHHHHH-S-HHHHHHHHHHHHHHHHTT------HHHHHHHHHHHHH--TT--SPPSTT--TTHHHHHHHHHHHHHS-HHHHHHHHHTTHHHHHHHHHHHHTTPEETTTTEE---TT----S--PPPP-TTTS-HHHHHHHHHHHHHHHHHSHHHHHHHHH-TTSHHHHHHHHHTSHHHHHHHHHHTTTS-THHHHHHHHHHHHHHHGGGGS---HHHHHHHT-

pLDDT: mean 84.18, std 17.25, range [25.27, 98.12]

Sequence (391 aa):
MSLLCLSLSALNMSVFLSFPVVTDKKPENENEILLCLSCLSAMVHLSLVALASDQSKRKLALELAELMMLEKNQEITDHFYQMITSMQTCSNVLRVLYSCYQVSPALCAHTAAKDIFVRSLLSVLLGEVDVPDMEMNTVIEITIHILSTIVIQLEQLPIILKNSSDLIVSIFLESQLANHTAAVSLLFSQILYCGTCVSLSPSELMKACYCVFTDLSEICIRCPFDYGVLDGILLLLCEVLAQGDTTMTQLFIETGVWEILWHRMAQALQVVCPQQSKPIHDLETSLEGGVFQKPDWTLISPQGVVAALQMSVNVFTKNPQEFIICLSEADKIFMLTVAHLLSKDFLAILAKSTANASSSLVTDIILRVTQLCCYPFGLDTSDEVIESTLK